Protein AF-0000000084715691 (afdb_homodimer)

Secondary structure (DSSP, 8-state):
---PPEEEEEEEHHHHHTTSS--GGG---HHHHHHHHTT-EEEEEEEEE-GGG-GGGHHHHHHTT-EEEE----STT-TTHHHHHHHHHHHHHHHH-TT--EEEEE---GGGHHHHHHHHHTT-EEEEEE-GGG--HHHHHHSSEEEEPPP-----TTSGGGTGGGGS------------------------------HHHHHHHHHHHHH-SS-B-HHHHHHHHHHH-TT--GGGGT-SSHHHHHHHHHHTTS-EEEEETTEEEEE-TT-------------------------------/---PPEEEEEEEHHHHHTTSS--GGG---HHHHHHHHTT-EEEEEEEEE-GGG-GGGHHHHHHTT-EEEE----STT-TTHHHHHHHHHHHHHHHH-TT--EEEEE---GGGHHHHHHHHHTT-EEEEEE-GGG--HHHHHHSSEEEEPPP-----TTSTHHHHGGGS------------------------------HHHHHHHHHHHHH-SS-B-HHHHHHHHHHH-TT--GGGGT-SSHHHHHHHHHHTTS-EEEEETTEEEEE-TT-------------------------------

InterPro domains:
  IPR021139 NYN domain [PF01936] (6-149)
  IPR025605 OST-HTH/LOTUS domain [PF12872] (204-264)
  IPR025605 OST-HTH/LOTUS domain [PS51644] (197-270)
  IPR041966 LOTUS-like domain [G3DSA:3.30.420.610] (203-267)

Structure (mmCIF, N/CA/C/O backbone):
data_AF-0000000084715691-model_v1
#
loop_
_entity.id
_entity.type
_entity.pdbx_description
1 polymer Maebl
#
loop_
_atom_site.group_PDB
_atom_site.id
_atom_site.type_symbol
_atom_site.label_atom_id
_atom_site.label_alt_id
_atom_site.label_comp_id
_atom_site.label_asym_id
_atom_site.label_entity_id
_atom_site.label_seq_id
_atom_site.pdbx_PDB_ins_code
_atom_site.Cartn_x
_atom_site.Cartn_y
_atom_site.Cartn_z
_atom_site.occupancy
_atom_site.B_iso_or_equiv
_atom_site.auth_seq_id
_atom_site.auth_comp_id
_atom_site.auth_asym_id
_atom_site.auth_atom_id
_atom_site.pdbx_PDB_model_num
ATOM 1 N N . MET A 1 1 ? 4.02 10.539 32.625 1 39.84 1 MET A N 1
ATOM 2 C CA . MET A 1 1 ? 5.246 10.625 31.828 1 39.84 1 MET A CA 1
ATOM 3 C C . MET A 1 1 ? 4.961 11.148 30.422 1 39.84 1 MET A C 1
ATOM 5 O O . MET A 1 1 ? 4.074 10.633 29.734 1 39.84 1 MET A O 1
ATOM 9 N N . ASP A 1 2 ? 4.902 12.43 30.156 1 50.44 2 ASP A N 1
ATOM 10 C CA . ASP A 1 2 ? 4.523 13.289 29.031 1 50.44 2 ASP A CA 1
ATOM 11 C C . ASP A 1 2 ? 5.086 12.758 27.719 1 50.44 2 ASP A C 1
ATOM 13 O O . ASP A 1 2 ? 6.277 12.914 27.438 1 50.44 2 ASP A O 1
ATOM 17 N N . ASN A 1 3 ? 4.711 11.547 27.234 1 65.5 3 ASN A N 1
ATOM 18 C CA . ASN A 1 3 ? 5.406 10.727 26.234 1 65.5 3 ASN A CA 1
ATOM 19 C C . ASN A 1 3 ? 5.516 11.445 24.891 1 65.5 3 ASN A C 1
ATOM 21 O O . ASN A 1 3 ? 4.504 11.844 24.312 1 65.5 3 ASN A O 1
ATOM 25 N N . GLU A 1 4 ? 6.723 11.977 24.641 1 87.75 4 GLU A N 1
ATOM 26 C CA . GLU A 1 4 ? 7.109 12.641 23.391 1 87.75 4 GLU A CA 1
ATOM 27 C C . GLU A 1 4 ? 6.73 11.797 22.172 1 87.75 4 GLU A C 1
ATOM 29 O O . GLU A 1 4 ? 7.047 10.602 22.125 1 87.75 4 GLU A O 1
ATOM 34 N N . HIS A 1 5 ? 5.883 12.438 21.328 1 94.56 5 HIS A N 1
ATOM 35 C CA . HIS A 1 5 ? 5.457 11.742 20.109 1 94.56 5 HIS A CA 1
ATOM 36 C C . HIS A 1 5 ? 6.648 11.43 19.219 1 94.56 5 HIS A C 1
ATOM 38 O O . HIS A 1 5 ? 7.609 12.195 19.156 1 94.56 5 HIS A O 1
ATOM 44 N N . ARG A 1 6 ? 6.645 10.289 18.688 1 97.75 6 ARG A N 1
ATOM 45 C CA . ARG A 1 6 ? 7.652 9.852 17.719 1 97.75 6 ARG A CA 1
ATOM 46 C C . ARG A 1 6 ? 7.098 9.875 16.297 1 97.75 6 ARG A C 1
ATOM 48 O O . ARG A 1 6 ? 6.09 9.227 16.016 1 97.75 6 ARG A O 1
ATOM 55 N N . ILE A 1 7 ? 7.832 10.625 15.43 1 98.31 7 ILE A N 1
ATOM 56 C CA . ILE A 1 7 ? 7.281 10.945 14.117 1 98.31 7 ILE A CA 1
ATOM 57 C C . ILE A 1 7 ? 8.102 10.25 13.031 1 98.31 7 ILE A C 1
ATOM 59 O O . ILE A 1 7 ? 9.336 10.273 13.062 1 98.31 7 ILE A O 1
ATOM 63 N N . ALA A 1 8 ? 7.43 9.555 12.102 1 98.81 8 ALA A N 1
ATOM 64 C CA . ALA A 1 8 ? 8.031 9.047 10.867 1 98.81 8 ALA A CA 1
ATOM 65 C C . ALA A 1 8 ? 7.656 9.922 9.672 1 98.81 8 ALA A C 1
ATOM 67 O O . ALA A 1 8 ? 6.473 10.125 9.391 1 98.81 8 ALA A O 1
ATOM 68 N N . LEU A 1 9 ? 8.68 10.43 8.984 1 98.75 9 LEU A N 1
ATOM 69 C CA . LEU A 1 9 ? 8.484 11.352 7.867 1 98.75 9 LEU A CA 1
ATOM 70 C C . LEU A 1 9 ? 8.734 10.648 6.535 1 98.75 9 LEU A C 1
ATOM 72 O O . LEU A 1 9 ? 9.805 10.078 6.32 1 98.75 9 LEU A O 1
ATOM 76 N N . PHE A 1 10 ? 7.734 10.656 5.664 1 98.75 10 PHE A N 1
ATOM 77 C CA . PHE A 1 10 ? 7.816 10.125 4.309 1 98.75 10 PHE A CA 1
ATOM 78 C C . PHE A 1 10 ? 7.656 11.234 3.279 1 98.75 10 PHE A C 1
ATOM 80 O O . PHE A 1 10 ? 6.66 11.961 3.293 1 98.75 10 PHE A O 1
ATOM 87 N N . LEU A 1 11 ? 8.633 11.344 2.355 1 98 11 LEU A N 1
ATOM 88 C CA . LEU A 1 11 ? 8.617 12.422 1.377 1 98 11 LEU A CA 1
ATOM 89 C C . LEU A 1 11 ? 8.32 11.891 -0.02 1 98 11 LEU A C 1
ATOM 91 O O . LEU A 1 11 ? 9.094 11.102 -0.564 1 98 11 LEU A O 1
ATOM 95 N N . ASP A 1 12 ? 7.211 12.266 -0.534 1 96.25 12 ASP A N 1
ATOM 96 C CA . ASP A 1 12 ? 6.938 12.141 -1.963 1 96.25 12 ASP A CA 1
ATOM 97 C C . ASP A 1 12 ? 7.637 13.242 -2.756 1 96.25 12 ASP A C 1
ATOM 99 O O . ASP A 1 12 ? 7.02 14.258 -3.09 1 96.25 12 ASP A O 1
ATOM 103 N N . PHE A 1 13 ? 8.867 13.031 -3.107 1 95.94 13 PHE A N 1
ATOM 104 C CA . PHE A 1 13 ? 9.719 14.133 -3.525 1 95.94 13 PHE A CA 1
ATOM 105 C C . PHE A 1 13 ? 9.258 14.703 -4.859 1 95.94 13 PHE A C 1
ATOM 107 O O . PHE A 1 13 ? 9.227 15.922 -5.039 1 95.94 13 PHE A O 1
ATOM 114 N N . GLU A 1 14 ? 8.914 13.836 -5.75 1 92.69 14 GLU A N 1
ATOM 115 C CA . GLU A 1 14 ? 8.477 14.305 -7.059 1 92.69 14 GLU A CA 1
ATOM 116 C C . GLU A 1 14 ? 7.281 15.242 -6.938 1 92.69 14 GLU A C 1
ATOM 118 O O . GLU A 1 14 ? 7.234 16.281 -7.586 1 92.69 14 GLU A O 1
ATOM 123 N N . ASN A 1 15 ? 6.336 14.852 -6.117 1 92.62 15 ASN A N 1
ATOM 124 C CA . ASN A 1 15 ? 5.137 15.664 -5.941 1 92.62 15 ASN A CA 1
ATOM 125 C C . ASN A 1 15 ? 5.461 17 -5.297 1 92.62 15 ASN A C 1
ATOM 127 O O . ASN A 1 15 ? 4.793 18 -5.562 1 92.62 15 ASN A O 1
ATOM 131 N N . LEU A 1 16 ? 6.473 17.094 -4.5 1 93.94 16 LEU A N 1
ATOM 132 C CA . LEU A 1 16 ? 6.812 18.297 -3.75 1 93.94 16 LEU A CA 1
ATOM 133 C C . LEU A 1 16 ? 7.527 19.312 -4.641 1 93.94 16 LEU A C 1
ATOM 135 O O . LEU A 1 16 ? 7.562 20.5 -4.328 1 93.94 16 LEU A O 1
ATOM 139 N N . VAL A 1 17 ? 8.055 18.844 -5.77 1 92.5 17 VAL A N 1
ATOM 140 C CA . VAL A 1 17 ? 8.914 19.75 -6.523 1 92.5 17 VAL A CA 1
ATOM 141 C C . VAL A 1 17 ? 8.375 19.906 -7.945 1 92.5 17 VAL A C 1
ATOM 143 O O . VAL A 1 17 ? 8.797 20.797 -8.68 1 92.5 17 VAL A O 1
ATOM 146 N N . THR A 1 18 ? 7.5 19 -8.297 1 87.94 18 THR A N 1
ATOM 147 C CA . THR A 1 18 ? 6.953 19.094 -9.648 1 87.94 18 THR A CA 1
ATOM 148 C C . THR A 1 18 ? 5.715 20 -9.672 1 87.94 18 THR A C 1
ATOM 150 O O . THR A 1 18 ? 4.758 19.75 -8.93 1 87.94 18 THR A O 1
ATOM 153 N N . ASN A 1 19 ? 5.703 21 -10.438 1 80.94 19 ASN A N 1
ATOM 154 C CA . ASN A 1 19 ? 4.602 21.938 -10.641 1 80.94 19 ASN A CA 1
ATOM 155 C C . ASN A 1 19 ? 4.281 22.703 -9.359 1 80.94 19 ASN A C 1
ATOM 157 O O . ASN A 1 19 ? 3.111 22.953 -9.055 1 80.94 19 ASN A O 1
ATOM 161 N N . THR A 1 20 ? 5.258 23 -8.484 1 84 20 THR A N 1
ATOM 162 C CA . THR A 1 20 ? 5.039 23.656 -7.199 1 84 20 THR A CA 1
ATOM 163 C C . THR A 1 20 ? 5.809 24.969 -7.121 1 84 20 THR A C 1
ATOM 165 O O . THR A 1 20 ? 5.625 25.75 -6.184 1 84 20 THR A O 1
ATOM 168 N N . GLY A 1 21 ? 6.664 25.25 -8.086 1 81.31 21 GLY A N 1
ATOM 169 C CA . GLY A 1 21 ? 7.523 26.422 -8.039 1 81.31 21 GLY A CA 1
ATOM 170 C C . GLY A 1 21 ? 8.766 26.203 -7.191 1 81.31 21 GLY A C 1
ATOM 171 O O . GLY A 1 21 ? 9.648 27.062 -7.152 1 81.31 21 GLY A O 1
ATOM 172 N N . ILE A 1 22 ? 8.797 25.141 -6.527 1 84.12 22 ILE A N 1
ATOM 173 C CA . ILE A 1 22 ? 9.984 24.797 -5.754 1 84.12 22 ILE A CA 1
ATOM 174 C C . ILE A 1 22 ? 10.969 24.031 -6.629 1 84.12 22 ILE A C 1
ATOM 176 O O . ILE A 1 22 ? 10.602 23.016 -7.246 1 84.12 22 ILE A O 1
ATOM 180 N N . SER A 1 23 ? 12.156 24.594 -6.672 1 86.19 23 SER A N 1
ATOM 181 C CA . SER A 1 23 ? 13.203 23.906 -7.414 1 86.19 23 SER A CA 1
ATOM 182 C C . SER A 1 23 ? 13.75 22.719 -6.625 1 86.19 23 SER A C 1
ATOM 184 O O . SER A 1 23 ? 14.016 22.828 -5.43 1 86.19 23 SER A O 1
ATOM 186 N N . PRO A 1 24 ? 13.945 21.641 -7.293 1 88.38 24 PRO A N 1
ATOM 187 C CA . PRO A 1 24 ? 14.523 20.469 -6.617 1 88.38 24 PRO A CA 1
ATOM 188 C C . PRO A 1 24 ? 15.891 20.781 -5.996 1 88.38 24 PRO A C 1
ATOM 190 O O . PRO A 1 24 ? 16.203 20.266 -4.922 1 88.38 24 PRO A O 1
ATOM 193 N N . ASN A 1 25 ? 16.609 21.609 -6.641 1 85.88 25 ASN A N 1
ATOM 194 C CA . ASN A 1 25 ? 17.953 21.938 -6.172 1 85.88 25 ASN A CA 1
ATOM 195 C C . ASN A 1 25 ? 17.922 22.797 -4.914 1 85.88 25 ASN A C 1
ATOM 197 O O . ASN A 1 25 ? 18.844 22.75 -4.094 1 85.88 25 ASN A O 1
ATOM 201 N N . SER A 1 26 ? 16.859 23.5 -4.742 1 84.88 26 SER A N 1
ATOM 202 C CA . SER A 1 26 ? 16.781 24.422 -3.621 1 84.88 26 SER A CA 1
ATOM 203 C C . SER A 1 26 ? 15.742 23.969 -2.598 1 84.88 26 SER A C 1
ATOM 205 O O . SER A 1 26 ? 15.336 24.734 -1.727 1 84.88 26 SER A O 1
ATOM 207 N N . PHE A 1 27 ? 15.359 22.75 -2.807 1 89.81 27 PHE A N 1
ATOM 208 C CA . PHE A 1 27 ? 14.383 22.234 -1.856 1 89.81 27 PHE A CA 1
ATOM 209 C C . PHE A 1 27 ? 14.945 22.234 -0.44 1 89.81 27 PHE A C 1
ATOM 211 O O . PHE A 1 27 ? 16 21.656 -0.183 1 89.81 27 PHE A O 1
ATOM 218 N N . ASP A 1 28 ? 14.273 22.953 0.422 1 89.69 28 ASP A N 1
ATOM 219 C CA . ASP A 1 28 ? 14.68 23.094 1.817 1 89.69 28 ASP A CA 1
ATOM 220 C C . ASP A 1 28 ? 13.688 22.391 2.748 1 89.69 28 ASP A C 1
ATOM 222 O O . ASP A 1 28 ? 12.531 22.797 2.84 1 89.69 28 ASP A O 1
ATOM 226 N N . LEU A 1 29 ? 14.18 21.391 3.449 1 93.25 29 LEU A N 1
ATOM 227 C CA . LEU A 1 29 ? 13.336 20.594 4.328 1 93.25 29 LEU A CA 1
ATOM 228 C C . LEU A 1 29 ? 13.258 21.219 5.719 1 93.25 29 LEU A C 1
ATOM 230 O O . LEU A 1 29 ? 12.414 20.828 6.531 1 93.25 29 LEU A O 1
ATOM 234 N N . GLN A 1 30 ? 14.039 22.234 5.988 1 93.38 30 GLN A N 1
ATOM 235 C CA . GLN A 1 30 ? 14.195 22.766 7.34 1 93.38 30 GLN A CA 1
ATOM 236 C C . GLN A 1 30 ? 12.875 23.312 7.879 1 93.38 30 GLN A C 1
ATOM 238 O O . GLN A 1 30 ? 12.5 23.016 9.016 1 93.38 30 GLN A O 1
ATOM 243 N N . PRO A 1 31 ? 12.188 24.094 7.023 1 91.19 31 PRO A N 1
ATOM 244 C CA . PRO A 1 31 ? 10.914 24.609 7.547 1 91.19 31 PRO A CA 1
ATOM 245 C C . PRO A 1 31 ? 9.969 23.484 7.977 1 91.19 31 PRO A C 1
ATOM 247 O O . PRO A 1 31 ? 9.297 23.609 9.008 1 91.19 31 PRO A O 1
ATOM 250 N N . ALA A 1 32 ? 9.867 22.453 7.25 1 92.75 32 ALA A N 1
ATOM 251 C CA . ALA A 1 32 ? 9.023 21.297 7.59 1 92.75 32 ALA A CA 1
ATOM 252 C C . ALA A 1 32 ? 9.508 20.625 8.867 1 92.75 32 ALA A C 1
ATOM 254 O O . ALA A 1 32 ? 8.711 20.297 9.742 1 92.75 32 ALA A O 1
ATOM 255 N N . MET A 1 33 ? 10.773 20.5 8.992 1 94.94 33 MET A N 1
ATOM 256 C CA . MET A 1 33 ? 11.367 19.859 10.156 1 94.94 33 MET A CA 1
ATOM 257 C C . MET A 1 33 ? 11.086 20.656 11.422 1 94.94 33 MET A C 1
ATOM 259 O O . MET A 1 33 ? 10.758 20.094 12.469 1 94.94 33 MET A O 1
ATOM 263 N N . ASP A 1 34 ? 11.195 21.938 11.266 1 93.56 34 ASP A N 1
ATOM 264 C CA . ASP A 1 34 ? 10.93 22.812 12.406 1 93.56 34 ASP A CA 1
ATOM 265 C C . ASP A 1 34 ? 9.492 22.656 12.898 1 93.56 34 ASP A C 1
ATOM 267 O O . ASP A 1 34 ? 9.25 22.578 14.102 1 93.56 34 ASP A O 1
ATOM 271 N N . ARG A 1 35 ? 8.617 22.609 11.961 1 93 35 ARG A N 1
ATOM 272 C CA . ARG A 1 35 ? 7.207 22.469 12.312 1 93 35 ARG A CA 1
ATOM 273 C C . ARG A 1 35 ? 6.934 21.109 12.953 1 93 35 ARG A C 1
ATOM 275 O O . ARG A 1 35 ? 6.164 21.016 13.914 1 93 35 ARG A O 1
ATOM 282 N N . LEU A 1 36 ? 7.535 20.047 12.484 1 95.88 36 LEU A N 1
ATOM 283 C CA . LEU A 1 36 ? 7.34 18.703 13.031 1 95.88 36 LEU A CA 1
ATOM 284 C C . LEU A 1 36 ? 7.938 18.578 14.43 1 95.88 36 LEU A C 1
ATOM 286 O O . LEU A 1 36 ? 7.391 17.891 15.289 1 95.88 36 LEU A O 1
ATOM 290 N N . LEU A 1 37 ? 9.016 19.312 14.641 1 93.06 37 LEU A N 1
ATOM 291 C CA . LEU A 1 37 ? 9.688 19.266 15.938 1 93.06 37 LEU A CA 1
ATOM 292 C C . LEU A 1 37 ? 8.781 19.812 17.031 1 93.06 37 LEU A C 1
ATOM 294 O O . LEU A 1 37 ? 8.906 19.406 18.203 1 93.06 37 LEU A O 1
ATOM 298 N N . GLU A 1 38 ? 7.914 20.672 16.609 1 91.31 38 GLU A N 1
ATOM 299 C CA . GLU A 1 38 ? 6.938 21.203 17.547 1 91.31 38 GLU A CA 1
ATOM 300 C C . GLU A 1 38 ? 5.957 20.125 18 1 91.31 38 GLU A C 1
ATOM 302 O O . GLU A 1 38 ? 5.309 20.25 19.031 1 91.31 38 GLU A O 1
ATOM 307 N N . ARG A 1 39 ? 5.816 19.078 17.219 1 92.56 39 ARG A N 1
ATOM 308 C CA . ARG A 1 39 ? 4.828 18.031 17.484 1 92.56 39 ARG A CA 1
ATOM 309 C C . ARG A 1 39 ? 5.477 16.812 18.141 1 92.56 39 ARG A C 1
ATOM 311 O O . ARG A 1 39 ? 4.816 16.078 18.875 1 92.56 39 ARG A O 1
ATOM 318 N N . GLY A 1 40 ? 6.703 16.625 17.812 1 95.31 40 GLY A N 1
ATOM 319 C CA . GLY A 1 40 ? 7.402 15.469 18.344 1 95.31 40 GLY A CA 1
ATOM 320 C C . GLY A 1 40 ? 8.789 15.281 17.75 1 95.31 40 GLY A C 1
ATOM 321 O O . GLY A 1 40 ? 9.289 16.156 17.047 1 95.31 40 GLY A O 1
ATOM 322 N N . LYS A 1 41 ? 9.352 14.172 18.125 1 96.56 41 LYS A N 1
ATOM 323 C CA . LYS A 1 41 ? 10.68 13.828 17.609 1 96.56 41 LYS A CA 1
ATOM 324 C C . LYS A 1 41 ? 10.586 13.023 16.312 1 96.56 41 LYS A C 1
ATOM 326 O O . LYS A 1 41 ? 9.906 12 16.266 1 96.56 41 LYS A O 1
ATOM 331 N N . VAL A 1 42 ? 11.273 13.555 15.367 1 97.31 42 VAL A N 1
ATOM 332 C CA . VAL A 1 42 ? 11.32 12.82 14.109 1 97.31 42 VAL A CA 1
ATOM 333 C C . VAL A 1 42 ? 12.391 11.727 14.195 1 97.31 42 VAL A C 1
ATOM 335 O O . VAL A 1 42 ? 13.578 12.023 14.281 1 97.31 42 VAL A O 1
ATOM 338 N N . VAL A 1 43 ? 11.945 10.492 14.109 1 97.5 43 VAL A N 1
ATOM 339 C CA . VAL A 1 43 ? 12.883 9.406 14.375 1 97.5 43 VAL A CA 1
ATOM 340 C C . VAL A 1 43 ? 13.109 8.594 13.102 1 97.5 43 VAL A C 1
ATOM 342 O O . VAL A 1 43 ? 13.945 7.688 13.07 1 97.5 43 VAL A O 1
ATOM 345 N N . PHE A 1 44 ? 12.367 8.812 12.078 1 98.06 44 PHE A N 1
ATOM 346 C CA . PHE A 1 44 ? 12.398 8.109 10.797 1 98.06 44 PHE A CA 1
ATOM 347 C C . PHE A 1 44 ? 12.18 9.078 9.641 1 98.06 44 PHE A C 1
ATOM 349 O O . PHE A 1 44 ? 11.273 9.922 9.695 1 98.06 44 PHE A O 1
ATOM 356 N N . ARG A 1 45 ? 13.055 9.109 8.57 1 98.31 45 ARG A N 1
ATOM 357 C CA . ARG A 1 45 ? 12.938 9.977 7.402 1 98.31 45 ARG A CA 1
ATOM 358 C C . ARG A 1 45 ? 13.289 9.227 6.125 1 98.31 45 ARG A C 1
ATOM 360 O O . ARG A 1 45 ? 14.398 8.695 6 1 98.31 45 ARG A O 1
ATOM 367 N N . ARG A 1 46 ? 12.344 9.219 5.148 1 98.56 46 ARG A N 1
ATOM 368 C CA . ARG A 1 46 ? 12.609 8.625 3.842 1 98.56 46 ARG A CA 1
ATOM 369 C C . ARG A 1 46 ? 12 9.469 2.725 1 98.56 46 ARG A C 1
ATOM 371 O O . ARG A 1 46 ? 10.93 10.047 2.891 1 98.56 46 ARG A O 1
ATOM 378 N N . ALA A 1 47 ? 12.719 9.555 1.64 1 98.25 47 ALA A N 1
ATOM 379 C CA . ALA A 1 47 ? 12.227 10.203 0.43 1 98.25 47 ALA A CA 1
ATOM 380 C C . ALA A 1 47 ? 12.164 9.219 -0.736 1 98.25 47 ALA A C 1
ATOM 382 O O . ALA A 1 47 ? 13.055 8.383 -0.896 1 98.25 47 ALA A O 1
ATOM 383 N N . TYR A 1 48 ? 11.102 9.391 -1.507 1 96.69 48 TYR A N 1
ATOM 384 C CA . TYR A 1 48 ? 10.844 8.438 -2.58 1 96.69 48 TYR A CA 1
ATOM 385 C C . TYR A 1 48 ? 10.734 9.141 -3.926 1 96.69 48 TYR A C 1
ATOM 387 O O . TYR A 1 48 ? 10.008 10.125 -4.062 1 96.69 48 TYR A O 1
ATOM 395 N N . CYS A 1 49 ? 11.445 8.734 -4.941 1 94.5 49 CYS A N 1
ATOM 396 C CA . CYS A 1 49 ? 11.312 9.141 -6.336 1 94.5 49 CYS A CA 1
ATOM 397 C C . CYS A 1 49 ? 12.32 8.414 -7.215 1 94.5 49 CYS A C 1
ATOM 399 O O . CYS A 1 49 ? 13.039 7.535 -6.742 1 94.5 49 CYS A O 1
ATOM 401 N N . ASP A 1 50 ? 12.148 8.633 -8.539 1 92.62 50 ASP A N 1
ATOM 402 C CA . ASP A 1 50 ? 13.242 8.289 -9.438 1 92.62 50 ASP A CA 1
ATOM 403 C C . ASP A 1 50 ? 14.391 9.289 -9.312 1 92.62 50 ASP A C 1
ATOM 405 O O . ASP A 1 50 ? 14.375 10.352 -9.93 1 92.62 50 ASP A O 1
ATOM 409 N N . TRP A 1 51 ? 15.391 8.859 -8.578 1 94.44 51 TRP A N 1
ATOM 410 C CA . TRP A 1 51 ? 16.422 9.82 -8.203 1 94.44 51 TRP A CA 1
ATOM 411 C C . TRP A 1 51 ? 17.312 10.148 -9.398 1 94.44 51 TRP A C 1
ATOM 413 O O . TRP A 1 51 ? 18.109 11.086 -9.344 1 94.44 51 TRP A O 1
ATOM 423 N N . SER A 1 52 ? 17.172 9.352 -10.484 1 92.69 52 SER A N 1
ATOM 424 C CA . SER A 1 52 ? 17.891 9.734 -11.703 1 92.69 52 SER A CA 1
ATOM 425 C C . SER A 1 52 ? 17.375 11.07 -12.234 1 92.69 52 SER A C 1
ATOM 427 O O . SER A 1 52 ? 18.109 11.773 -12.945 1 92.69 52 SER A O 1
ATOM 429 N N . ARG A 1 53 ? 16.219 11.469 -11.836 1 91.62 53 ARG A N 1
ATOM 430 C CA . ARG A 1 53 ? 15.586 12.695 -12.312 1 91.62 53 ARG A CA 1
ATOM 431 C C . ARG A 1 53 ? 15.891 13.859 -11.367 1 91.62 53 ARG A C 1
ATOM 433 O O . ARG A 1 53 ? 15.688 15.023 -11.719 1 91.62 53 ARG A O 1
ATOM 440 N N . PHE A 1 54 ? 16.359 13.539 -10.188 1 93.69 54 PHE A N 1
ATOM 441 C CA . PHE A 1 54 ? 16.531 14.578 -9.172 1 93.69 54 PHE A CA 1
ATOM 442 C C . PHE A 1 54 ? 17.875 14.43 -8.469 1 93.69 54 PHE A C 1
ATOM 444 O O . PHE A 1 54 ? 17.938 14.477 -7.242 1 93.69 54 PHE A O 1
ATOM 451 N N . LYS A 1 55 ? 18.859 14.281 -9.234 1 92.5 55 LYS A N 1
ATOM 452 C CA . LYS A 1 55 ? 20.203 14.031 -8.703 1 92.5 55 LYS A CA 1
ATOM 453 C C . LYS A 1 55 ? 20.672 15.195 -7.84 1 92.5 55 LYS A C 1
ATOM 455 O O . LYS A 1 55 ? 21.344 14.984 -6.824 1 92.5 55 LYS A O 1
ATOM 460 N N . GLU A 1 56 ? 20.312 16.328 -8.172 1 91.81 56 GLU A N 1
ATOM 461 C CA . GLU A 1 56 ? 20.812 17.531 -7.516 1 91.81 56 GLU A CA 1
ATOM 462 C C . GLU A 1 56 ? 20.219 17.688 -6.109 1 91.81 56 GLU A C 1
ATOM 464 O O . GLU A 1 56 ? 20.797 18.375 -5.266 1 91.81 56 GLU A O 1
ATOM 469 N N . ALA A 1 57 ? 19.141 17.047 -5.844 1 94.31 57 ALA A N 1
ATOM 470 C CA . ALA A 1 57 ? 18.469 17.172 -4.555 1 94.31 57 ALA A CA 1
ATOM 471 C C . ALA A 1 57 ? 19.062 16.219 -3.525 1 94.31 57 ALA A C 1
ATOM 473 O O . ALA A 1 57 ? 18.828 16.359 -2.324 1 94.31 57 ALA A O 1
ATOM 474 N N . LYS A 1 58 ? 19.844 15.258 -3.943 1 94.81 58 LYS A N 1
ATOM 475 C CA . LYS A 1 58 ? 20.281 14.156 -3.094 1 94.81 58 LYS A CA 1
ATOM 476 C C . LYS A 1 58 ? 21.141 14.664 -1.938 1 94.81 58 LYS A C 1
ATOM 478 O O . LYS A 1 58 ? 20.938 14.266 -0.788 1 94.81 58 LYS A O 1
ATOM 483 N N . GLY A 1 59 ? 22.094 15.516 -2.234 1 92.94 59 GLY A N 1
ATOM 484 C CA . GLY A 1 59 ? 22.984 16.031 -1.213 1 92.94 59 GLY A CA 1
ATOM 485 C C . GLY A 1 59 ? 22.25 16.766 -0.093 1 92.94 59 GLY A C 1
ATOM 486 O O . GLY A 1 59 ? 22.5 16.484 1.085 1 92.94 59 GLY A O 1
ATOM 487 N N . ASN A 1 60 ? 21.391 17.609 -0.423 1 92.19 60 ASN A N 1
ATOM 488 C CA . ASN A 1 60 ? 20.625 18.391 0.553 1 92.19 60 ASN A CA 1
ATOM 489 C C . ASN A 1 60 ? 19.781 17.484 1.445 1 92.19 60 ASN A C 1
ATOM 491 O O . ASN A 1 60 ? 19.766 17.656 2.666 1 92.19 60 ASN A O 1
ATOM 495 N N . LEU A 1 61 ? 19.141 16.531 0.875 1 95.44 61 LEU A N 1
ATOM 496 C CA . LEU A 1 61 ? 18.297 15.625 1.636 1 95.44 61 LEU A CA 1
ATOM 497 C C . LEU A 1 61 ? 19.125 14.742 2.559 1 95.44 61 LEU A C 1
ATOM 499 O O . LEU A 1 61 ? 18.719 14.469 3.689 1 95.44 61 LEU A O 1
ATOM 503 N N . HIS A 1 62 ? 20.234 14.367 2.059 1 93.56 62 HIS A N 1
ATOM 504 C CA . HIS A 1 62 ? 21.141 13.594 2.893 1 93.56 62 HIS A CA 1
ATOM 505 C C . HIS A 1 62 ? 21.578 14.398 4.113 1 93.56 62 HIS A C 1
ATOM 507 O O . HIS A 1 62 ? 21.75 13.836 5.199 1 93.56 62 HIS A O 1
ATOM 513 N N . GLY A 1 63 ? 21.781 15.625 3.93 1 93.88 63 GLY A N 1
ATOM 514 C CA . GLY A 1 63 ? 22.156 16.5 5.023 1 93.88 63 GLY A CA 1
ATOM 515 C C . GLY A 1 63 ? 21.125 16.547 6.141 1 93.88 63 GLY A C 1
ATOM 516 O O . GLY A 1 63 ? 21.469 16.766 7.301 1 93.88 63 GLY A O 1
ATOM 517 N N . PHE A 1 64 ? 19.906 16.219 5.805 1 94.88 64 PHE A N 1
ATOM 518 C CA . PHE A 1 64 ? 18.828 16.172 6.785 1 94.88 64 PHE A CA 1
ATOM 519 C C . PHE A 1 64 ? 18.656 14.773 7.352 1 94.88 64 PHE A C 1
ATOM 521 O O . PHE A 1 64 ? 17.719 14.516 8.109 1 94.88 64 PHE A O 1
ATOM 528 N N . GLY A 1 65 ? 19.531 13.875 6.945 1 96.06 65 GLY A N 1
ATOM 529 C CA . GLY A 1 65 ? 19.406 12.5 7.414 1 96.06 65 GLY A CA 1
ATOM 530 C C . GLY A 1 65 ? 18.281 11.734 6.746 1 96.06 65 GLY A C 1
ATOM 531 O O . GLY A 1 65 ? 17.766 10.766 7.309 1 96.06 65 GLY A O 1
ATOM 532 N N . VAL A 1 66 ? 17.922 12.148 5.543 1 98.06 66 VAL A N 1
ATOM 533 C CA . VAL A 1 66 ? 16.844 11.484 4.82 1 98.06 66 VAL A CA 1
ATOM 534 C C . VAL A 1 66 ? 17.391 10.305 4.027 1 98.06 66 VAL A C 1
ATOM 536 O O . VAL A 1 66 ? 18.359 10.461 3.277 1 98.06 66 VAL A O 1
ATOM 539 N N . GLU A 1 67 ? 16.828 9.086 4.305 1 98.12 67 GLU A N 1
ATOM 540 C CA . GLU A 1 67 ? 17.172 7.938 3.461 1 98.12 67 GLU A CA 1
ATOM 541 C C . GLU A 1 67 ? 16.5 8.055 2.094 1 98.12 67 GLU A C 1
ATOM 543 O O . GLU A 1 67 ? 15.289 8.281 2.002 1 98.12 67 GLU A O 1
ATOM 548 N N . LEU A 1 68 ? 17.281 7.918 1.057 1 97.69 68 LEU A N 1
ATOM 549 C CA . LEU A 1 68 ? 16.781 8.062 -0.305 1 97.69 68 LEU A CA 1
ATOM 550 C C . LEU A 1 68 ? 16.391 6.699 -0.883 1 97.69 68 LEU A C 1
ATOM 552 O O . LEU A 1 68 ? 17.25 5.828 -1.05 1 97.69 68 LEU A O 1
ATOM 556 N N . ILE A 1 69 ? 15.117 6.543 -1.146 1 97.12 69 ILE A N 1
ATOM 557 C CA . ILE A 1 69 ? 14.617 5.312 -1.749 1 97.12 69 ILE A CA 1
ATOM 558 C C . ILE A 1 69 ? 14.43 5.512 -3.252 1 97.12 69 ILE A C 1
ATOM 560 O O . ILE A 1 69 ? 13.539 6.242 -3.682 1 97.12 69 ILE A O 1
ATOM 564 N N . ASP A 1 70 ? 15.273 4.852 -3.986 1 94.75 70 ASP A N 1
ATOM 565 C CA . ASP A 1 70 ? 15.234 4.969 -5.441 1 94.75 70 ASP A CA 1
ATOM 566 C C . ASP A 1 70 ? 14.219 4 -6.047 1 94.75 70 ASP A C 1
ATOM 568 O O . ASP A 1 70 ? 14.289 2.793 -5.809 1 94.75 70 ASP A O 1
ATOM 572 N N . VAL A 1 71 ? 13.273 4.559 -6.762 1 91.69 71 VAL A N 1
ATOM 573 C CA . VAL A 1 71 ? 12.25 3.748 -7.418 1 91.69 71 VAL A CA 1
ATOM 574 C C . VAL A 1 71 ? 12.258 4.031 -8.922 1 91.69 71 VAL A C 1
ATOM 576 O O . VAL A 1 71 ? 11.539 4.918 -9.391 1 91.69 71 VAL A O 1
ATOM 579 N N . PRO A 1 72 ? 12.961 3.197 -9.609 1 85.88 72 PRO A N 1
ATOM 580 C CA . PRO A 1 72 ? 12.992 3.395 -11.062 1 85.88 72 PRO A CA 1
ATOM 581 C C . PRO A 1 72 ? 11.648 3.094 -11.727 1 85.88 72 PRO A C 1
ATOM 583 O O . PRO A 1 72 ? 10.859 2.307 -11.203 1 85.88 72 PRO A O 1
ATOM 586 N N . PRO A 1 73 ? 11.406 3.766 -12.781 1 76 73 PRO A N 1
ATOM 587 C CA . PRO A 1 73 ? 10.133 3.502 -13.469 1 76 73 PRO A CA 1
ATOM 588 C C . PRO A 1 73 ? 10.055 2.086 -14.039 1 76 73 PRO A C 1
ATOM 590 O O . PRO A 1 73 ? 11.062 1.546 -14.5 1 76 73 PRO A O 1
ATOM 593 N N . SER A 1 74 ? 9.195 1.135 -13.555 1 62.81 74 SER A N 1
ATOM 594 C CA . SER A 1 74 ? 9.062 -0.201 -14.125 1 62.81 74 SER A CA 1
ATOM 595 C C . SER A 1 74 ? 8.664 -0.136 -15.594 1 62.81 74 SER A C 1
ATOM 597 O O . SER A 1 74 ? 9.188 -0.893 -16.422 1 62.81 74 SER A O 1
ATOM 599 N N . THR A 1 75 ? 7.355 0.216 -15.922 1 58.56 75 THR A N 1
ATOM 600 C CA . THR A 1 75 ? 6.832 0.309 -17.281 1 58.56 75 THR A CA 1
ATOM 601 C C . THR A 1 75 ? 6.57 1.764 -17.656 1 58.56 75 THR A C 1
ATOM 603 O O . THR A 1 75 ? 6.688 2.66 -16.828 1 58.56 75 THR A O 1
ATOM 606 N N . ARG A 1 76 ? 6.238 1.881 -18.938 1 48.47 76 ARG A N 1
ATOM 607 C CA . ARG A 1 76 ? 5.918 3.137 -19.609 1 48.47 76 ARG A CA 1
ATOM 608 C C . ARG A 1 76 ? 5.055 4.027 -18.719 1 48.47 76 ARG A C 1
ATOM 610 O O . ARG A 1 76 ? 5.133 5.254 -18.797 1 48.47 76 ARG A O 1
ATOM 617 N N . SER A 1 77 ? 4.117 3.443 -18.016 1 48.88 77 SER A N 1
ATOM 618 C CA . SER A 1 77 ? 3.205 4.328 -17.297 1 48.88 77 SER A CA 1
ATOM 619 C C . SER A 1 77 ? 3.682 4.574 -15.875 1 48.88 77 SER A C 1
ATOM 621 O O . SER A 1 77 ? 2.951 5.145 -15.062 1 48.88 77 SER A O 1
ATOM 623 N N . GLY A 1 78 ? 4.906 4.52 -15.492 1 51.31 78 GLY A N 1
ATOM 624 C CA . GLY A 1 78 ? 5.82 4.461 -14.367 1 51.31 78 GLY A CA 1
ATOM 625 C C . GLY A 1 78 ? 5.414 5.367 -13.219 1 51.31 78 GLY A C 1
ATOM 626 O O . GLY A 1 78 ? 6.18 5.559 -12.273 1 51.31 78 GLY A O 1
ATOM 627 N N . LYS A 1 79 ? 4.387 6.047 -13.281 1 57.66 79 LYS A N 1
ATOM 628 C CA . LYS A 1 79 ? 4.23 7.156 -12.344 1 57.66 79 LYS A CA 1
ATOM 629 C C . LYS A 1 79 ? 3.822 6.656 -10.961 1 57.66 79 LYS A C 1
ATOM 631 O O . LYS A 1 79 ? 4.109 7.305 -9.953 1 57.66 79 LYS A O 1
ATOM 636 N N . ASN A 1 80 ? 3.609 5.293 -10.781 1 73.81 80 ASN A N 1
ATOM 637 C CA . ASN A 1 80 ? 2.941 4.914 -9.539 1 73.81 80 ASN A CA 1
ATOM 638 C C . ASN A 1 80 ? 3.846 4.059 -8.656 1 73.81 80 ASN A C 1
ATOM 640 O O . ASN A 1 80 ? 3.506 3.773 -7.504 1 73.81 80 ASN A O 1
ATOM 644 N N . GLY A 1 81 ? 5.09 3.844 -9.078 1 85.38 81 GLY A N 1
ATOM 645 C CA . GLY A 1 81 ? 5.934 2.938 -8.312 1 85.38 81 GLY A CA 1
ATOM 646 C C . GLY A 1 81 ? 6.352 3.502 -6.969 1 85.38 81 GLY A C 1
ATOM 647 O O . GLY A 1 81 ? 6.297 2.807 -5.953 1 85.38 81 GLY A O 1
ATOM 648 N N . ALA A 1 82 ? 6.68 4.746 -7.008 1 91.19 82 ALA A N 1
ATOM 649 C CA . ALA A 1 82 ? 7.133 5.398 -5.781 1 91.19 82 ALA A CA 1
ATOM 650 C C . ALA A 1 82 ? 6.008 5.48 -4.754 1 91.19 82 ALA A C 1
ATOM 652 O O . ALA A 1 82 ? 6.23 5.273 -3.561 1 91.19 82 ALA A O 1
ATOM 653 N N . ASP A 1 83 ? 4.801 5.762 -5.223 1 92.81 83 ASP A N 1
ATOM 654 C CA . ASP A 1 83 ? 3.645 5.824 -4.332 1 92.81 83 ASP A CA 1
ATOM 655 C C . ASP A 1 83 ? 3.412 4.484 -3.637 1 92.81 83 ASP A C 1
ATOM 657 O O . ASP A 1 83 ? 3.23 4.434 -2.42 1 92.81 83 ASP A O 1
ATOM 661 N N . MET A 1 84 ? 3.482 3.486 -4.41 1 92.69 84 MET A N 1
ATOM 662 C CA . MET A 1 84 ? 3.254 2.143 -3.885 1 92.69 84 MET A CA 1
ATOM 663 C C . MET A 1 84 ? 4.297 1.784 -2.834 1 92.69 84 MET A C 1
ATOM 665 O O . MET A 1 84 ? 3.959 1.272 -1.765 1 92.69 84 MET A O 1
ATOM 669 N N . ARG A 1 85 ? 5.52 2.072 -3.197 1 94.5 85 ARG A N 1
ATOM 670 C CA . ARG A 1 85 ? 6.605 1.771 -2.271 1 94.5 85 ARG A CA 1
ATOM 671 C C . ARG A 1 85 ? 6.445 2.543 -0.967 1 94.5 85 ARG A C 1
ATOM 673 O O . ARG A 1 85 ? 6.645 1.99 0.116 1 94.5 85 ARG A O 1
ATOM 680 N N . MET A 1 86 ? 6.059 3.74 -1.068 1 9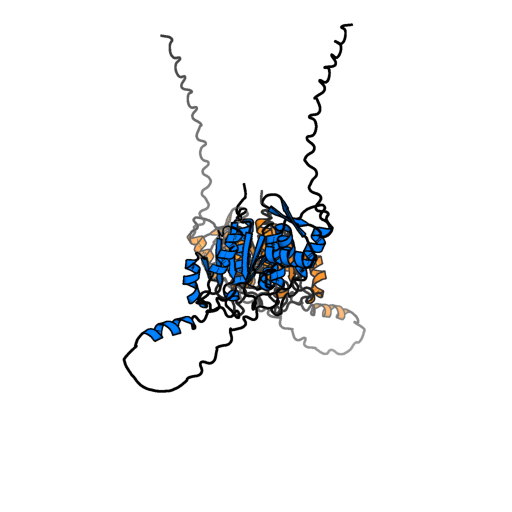6.56 86 MET A N 1
ATOM 681 C CA . MET A 1 86 ? 5.875 4.582 0.11 1 96.56 86 MET A CA 1
ATOM 682 C C . MET A 1 86 ? 4.746 4.051 0.989 1 96.56 86 MET A C 1
ATOM 684 O O . MET A 1 86 ? 4.895 3.963 2.209 1 96.56 86 MET A O 1
ATOM 688 N N . VAL A 1 87 ? 3.645 3.695 0.408 1 97 87 VAL A N 1
ATOM 689 C CA . VAL A 1 87 ? 2.494 3.166 1.132 1 97 87 VAL A CA 1
ATOM 690 C C . VAL A 1 87 ? 2.887 1.881 1.858 1 97 87 VAL A C 1
ATOM 692 O O . VAL A 1 87 ? 2.568 1.705 3.037 1 97 87 VAL A O 1
ATOM 695 N N . ILE A 1 88 ? 3.602 1.064 1.223 1 97.25 88 ILE A N 1
ATOM 696 C CA . ILE A 1 88 ? 4.027 -0.213 1.784 1 97.25 88 ILE A CA 1
ATOM 697 C C . ILE A 1 88 ? 4.953 0.029 2.975 1 97.25 88 ILE A C 1
ATOM 699 O O . ILE A 1 88 ? 4.758 -0.544 4.047 1 97.25 88 ILE A O 1
ATOM 703 N N . ASP A 1 89 ? 5.906 0.885 2.793 1 97.31 89 ASP A N 1
ATOM 704 C CA . ASP A 1 89 ? 6.855 1.177 3.863 1 97.31 89 ASP A CA 1
ATOM 705 C C . ASP A 1 89 ? 6.152 1.803 5.066 1 97.31 89 ASP A C 1
ATOM 707 O O . ASP A 1 89 ? 6.469 1.479 6.211 1 97.31 89 ASP A O 1
ATOM 711 N N . ALA A 1 90 ? 5.246 2.684 4.762 1 98.25 90 ALA A N 1
ATOM 712 C CA . ALA A 1 90 ? 4.523 3.346 5.844 1 98.25 90 ALA A CA 1
ATOM 713 C C . ALA A 1 90 ? 3.703 2.342 6.648 1 98.25 90 ALA A C 1
ATOM 715 O O . ALA A 1 90 ? 3.729 2.359 7.883 1 98.25 90 ALA A O 1
ATOM 716 N N . LEU A 1 91 ? 3.02 1.477 6 1 97.12 91 LEU A N 1
ATOM 717 C CA . LEU A 1 91 ? 2.188 0.491 6.684 1 97.12 91 LEU A CA 1
ATOM 718 C C . LEU A 1 91 ? 3.047 -0.514 7.441 1 97.12 91 LEU A C 1
ATOM 720 O O . LEU A 1 91 ? 2.703 -0.914 8.555 1 97.12 91 LEU A O 1
ATOM 724 N N . GLU A 1 92 ? 4.133 -0.92 6.812 1 95.88 92 GLU A N 1
ATOM 725 C CA . GLU A 1 92 ? 5.051 -1.803 7.523 1 95.88 92 GLU A CA 1
ATOM 726 C C . GLU A 1 92 ? 5.52 -1.174 8.836 1 95.88 92 GLU A C 1
ATOM 728 O O . GLU A 1 92 ? 5.52 -1.829 9.875 1 95.88 92 GLU A O 1
ATOM 733 N N . LEU A 1 93 ? 5.891 0.055 8.695 1 97 93 LEU A N 1
ATOM 734 C CA . LEU A 1 93 ? 6.363 0.757 9.883 1 97 93 LEU A CA 1
ATOM 735 C C . LEU A 1 93 ? 5.262 0.841 10.938 1 97 93 LEU A C 1
ATOM 737 O O . LEU A 1 93 ? 5.52 0.66 12.125 1 97 93 LEU A O 1
ATOM 741 N N . CYS A 1 94 ? 4.074 1.092 10.523 1 97 94 CYS A N 1
ATOM 742 C CA . CYS A 1 94 ? 2.916 1.199 11.398 1 97 94 CYS A CA 1
ATOM 743 C C . CYS A 1 94 ? 2.711 -0.086 12.195 1 97 94 CYS A C 1
ATOM 745 O O . CYS A 1 94 ? 2.494 -0.043 13.406 1 97 94 CYS A O 1
ATOM 747 N N . TYR A 1 95 ? 2.879 -1.199 11.586 1 94.25 95 TYR A N 1
ATOM 748 C CA . TYR A 1 95 ? 2.582 -2.479 12.227 1 94.25 95 TYR A CA 1
ATOM 749 C C . TYR A 1 95 ? 3.805 -3.021 12.953 1 94.25 95 TYR A C 1
ATOM 751 O O . TYR A 1 95 ? 3.676 -3.699 13.977 1 94.25 95 TYR A O 1
ATOM 759 N N . ALA A 1 96 ? 4.965 -2.676 12.469 1 91.5 96 ALA A N 1
ATOM 760 C CA . ALA A 1 96 ? 6.191 -3.258 13.016 1 91.5 96 ALA A CA 1
ATOM 761 C C . ALA A 1 96 ? 6.699 -2.447 14.203 1 91.5 96 ALA A C 1
ATOM 763 O O . ALA A 1 96 ? 7.418 -2.971 15.055 1 91.5 96 ALA A O 1
ATOM 764 N N . ARG A 1 97 ? 6.391 -1.174 14.188 1 93.75 97 ARG A N 1
ATOM 765 C CA . ARG A 1 97 ? 6.934 -0.289 15.211 1 93.75 97 ARG A CA 1
ATOM 766 C C . ARG A 1 97 ? 5.816 0.433 15.961 1 93.75 97 ARG A C 1
ATOM 768 O O . ARG A 1 97 ? 5.488 1.577 15.641 1 93.75 97 ARG A O 1
ATOM 775 N N . GLU A 1 98 ? 5.465 -0.098 17.094 1 91.62 98 GLU A N 1
ATOM 776 C CA . GLU A 1 98 ? 4.316 0.402 17.844 1 91.62 98 GLU A CA 1
ATOM 777 C C . GLU A 1 98 ? 4.621 1.75 18.484 1 91.62 98 GLU A C 1
ATOM 779 O O . GLU A 1 98 ? 3.711 2.533 18.766 1 91.62 98 GLU A O 1
ATOM 784 N N . HIS A 1 99 ? 5.863 1.99 18.672 1 94.5 99 HIS A N 1
ATOM 785 C CA . HIS A 1 99 ? 6.227 3.205 19.406 1 94.5 99 HIS A CA 1
ATOM 786 C C . HIS A 1 99 ? 6.148 4.43 18.484 1 94.5 99 HIS A C 1
ATOM 788 O O . HIS A 1 99 ? 6.18 5.562 18.969 1 94.5 99 HIS A O 1
ATOM 794 N N . ILE A 1 100 ? 6.105 4.23 17.188 1 97.12 100 ILE A N 1
ATOM 795 C CA . ILE A 1 100 ? 5.863 5.34 16.266 1 97.12 100 ILE A CA 1
ATOM 796 C C . ILE A 1 100 ? 4.367 5.656 16.234 1 97.12 100 ILE A C 1
ATOM 798 O O . ILE A 1 100 ? 3.58 4.895 15.664 1 97.12 100 ILE A O 1
ATOM 802 N N . ASP A 1 101 ? 4.027 6.797 16.75 1 97.81 101 ASP A N 1
ATOM 803 C CA . ASP A 1 101 ? 2.604 7.062 16.922 1 97.81 101 ASP A CA 1
ATOM 804 C C . ASP A 1 101 ? 2.131 8.18 16 1 97.81 101 ASP A C 1
ATOM 806 O O . ASP A 1 101 ? 0.935 8.469 15.93 1 97.81 101 ASP A O 1
ATOM 810 N N . THR A 1 102 ? 3.051 8.797 15.242 1 98.5 102 THR A N 1
ATOM 811 C CA . THR A 1 102 ? 2.725 9.883 14.32 1 98.5 102 THR A CA 1
ATOM 812 C C . THR A 1 102 ? 3.418 9.68 12.977 1 98.5 102 THR A C 1
ATOM 814 O O . THR A 1 102 ? 4.602 9.336 12.93 1 98.5 102 THR A O 1
ATOM 817 N N . PHE A 1 103 ? 2.648 9.82 11.953 1 98.81 103 PHE A N 1
ATOM 818 C CA . PHE A 1 103 ? 3.168 9.727 10.594 1 98.81 103 PHE A CA 1
ATOM 819 C C . PHE A 1 103 ? 3.002 11.047 9.859 1 98.81 103 PHE A C 1
ATOM 821 O O . PHE A 1 103 ? 1.919 11.641 9.867 1 98.81 103 PHE A O 1
ATOM 828 N N . ALA A 1 104 ? 4.102 11.57 9.297 1 98.81 104 ALA A N 1
ATOM 829 C CA . ALA A 1 104 ? 4.094 12.75 8.43 1 98.81 104 ALA A CA 1
ATOM 830 C C . ALA A 1 104 ? 4.285 12.359 6.969 1 98.81 104 ALA A C 1
ATOM 832 O O . ALA A 1 104 ? 5.316 11.789 6.602 1 98.81 104 ALA A O 1
ATOM 833 N N . ILE A 1 105 ? 3.293 12.586 6.191 1 98.62 105 ILE A N 1
ATOM 834 C CA . ILE A 1 105 ? 3.348 12.297 4.762 1 98.62 105 ILE A CA 1
ATOM 835 C C . ILE A 1 105 ? 3.445 13.609 3.979 1 98.62 105 ILE A C 1
ATOM 837 O O . ILE A 1 105 ? 2.502 14.406 3.967 1 98.62 105 ILE A O 1
ATOM 841 N N . ALA A 1 106 ? 4.582 13.812 3.34 1 97.88 106 ALA A N 1
ATOM 842 C CA . ALA A 1 106 ? 4.793 15.016 2.543 1 97.88 106 ALA A CA 1
ATOM 843 C C . ALA A 1 106 ? 4.426 14.781 1.081 1 97.88 106 ALA A C 1
ATOM 845 O O . ALA A 1 106 ? 5.25 14.312 0.295 1 97.88 106 ALA A O 1
ATOM 846 N N . SER A 1 107 ? 3.242 15.039 0.778 1 96.38 107 SER A N 1
ATOM 847 C CA . SER A 1 107 ? 2.65 14.938 -0.552 1 96.38 107 SER A CA 1
ATOM 848 C C . SER A 1 107 ? 1.35 15.727 -0.641 1 96.38 107 SER A C 1
ATOM 850 O O . SER A 1 107 ? 0.746 16.047 0.383 1 96.38 107 SER A O 1
ATOM 852 N N . GLY A 1 108 ? 0.976 16.094 -1.8 1 94.62 108 GLY A N 1
ATOM 853 C CA . GLY A 1 108 ? -0.341 16.656 -2.037 1 94.62 108 GLY A CA 1
ATOM 854 C C . GLY A 1 108 ? -1.264 15.734 -2.805 1 94.62 108 GLY A C 1
ATOM 855 O O . GLY A 1 108 ? -2.391 16.109 -3.137 1 94.62 108 GLY A O 1
ATOM 856 N N . ASP A 1 109 ? -0.847 14.602 -3.047 1 92.19 109 ASP A N 1
ATOM 857 C CA . ASP A 1 109 ? -1.548 13.672 -3.928 1 92.19 109 ASP A CA 1
ATOM 858 C C . ASP A 1 109 ? -2.682 12.961 -3.189 1 92.1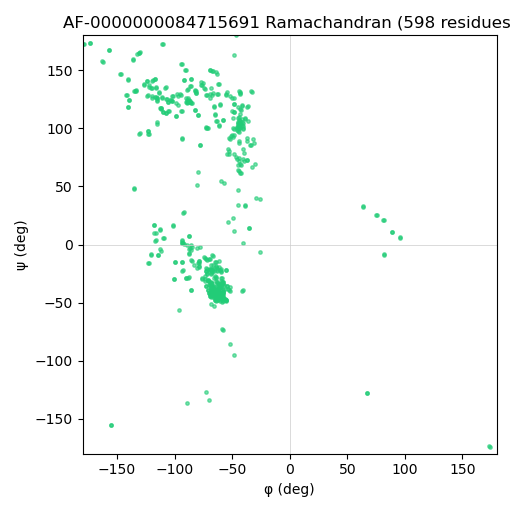9 109 ASP A C 1
ATOM 860 O O . ASP A 1 109 ? -2.465 12.367 -2.131 1 92.19 109 ASP A O 1
ATOM 864 N N . SER A 1 110 ? -3.82 12.953 -3.756 1 93.06 110 SER A N 1
ATOM 865 C CA . SER A 1 110 ? -5 12.336 -3.152 1 93.06 110 SER A CA 1
ATOM 866 C C . SER A 1 110 ? -4.902 10.812 -3.174 1 93.06 110 SER A C 1
ATOM 868 O O . SER A 1 110 ? -5.664 10.133 -2.488 1 93.06 110 SER A O 1
ATOM 870 N N . ASP A 1 111 ? -3.996 10.273 -3.904 1 89.5 111 ASP A N 1
ATOM 871 C CA . ASP A 1 111 ? -3.814 8.828 -3.963 1 89.5 111 ASP A CA 1
ATOM 872 C C . ASP A 1 111 ? -3.389 8.273 -2.605 1 89.5 111 ASP A C 1
ATOM 874 O O . ASP A 1 111 ? -3.498 7.066 -2.359 1 89.5 111 ASP A O 1
ATOM 878 N N . PHE A 1 112 ? -2.955 9.141 -1.7 1 94.12 112 PHE A N 1
ATOM 879 C CA . PHE A 1 112 ? -2.492 8.688 -0.394 1 94.12 112 PHE A CA 1
ATOM 880 C C . PHE A 1 112 ? -3.631 8.695 0.619 1 94.12 112 PHE A C 1
ATOM 882 O O . PHE A 1 112 ? -3.451 8.289 1.767 1 94.12 112 PHE A O 1
ATOM 889 N N . CYS A 1 113 ? -4.848 9.078 0.195 1 94.94 113 CYS A N 1
ATOM 890 C CA . CYS A 1 113 ? -5.984 9.148 1.109 1 94.94 113 CYS A CA 1
ATOM 891 C C . CYS A 1 113 ? -6.238 7.797 1.762 1 94.94 113 CYS A C 1
ATOM 893 O O . CYS A 1 113 ? -6.375 7.707 2.982 1 94.94 113 CYS A O 1
ATOM 895 N N . PRO A 1 114 ? -6.242 6.711 0.999 1 94.31 114 PRO A N 1
ATOM 896 C CA . PRO A 1 114 ? -6.484 5.422 1.652 1 94.31 114 PRO A CA 1
ATOM 897 C C . PRO A 1 114 ? -5.438 5.098 2.717 1 94.31 114 PRO A C 1
ATOM 899 O O . PRO A 1 114 ? -5.766 4.512 3.752 1 94.31 114 PRO A O 1
ATOM 902 N N . LEU A 1 115 ? -4.215 5.449 2.475 1 96.56 115 LEU A N 1
ATOM 903 C CA . LEU A 1 115 ? -3.174 5.254 3.479 1 96.56 115 LEU A CA 1
ATOM 904 C C . LEU A 1 115 ? -3.461 6.082 4.727 1 96.56 115 LEU A C 1
ATOM 906 O O . LEU A 1 115 ? -3.344 5.578 5.848 1 96.56 115 LEU A O 1
ATOM 910 N N . ALA A 1 116 ? -3.826 7.316 4.473 1 97.62 116 ALA A N 1
ATOM 911 C CA . ALA A 1 116 ? -4.152 8.211 5.582 1 97.62 116 ALA A CA 1
ATOM 912 C C . ALA A 1 116 ? -5.242 7.609 6.465 1 97.62 116 ALA A C 1
ATOM 914 O O . ALA A 1 116 ? -5.09 7.539 7.688 1 97.62 116 ALA A O 1
ATOM 915 N N . TYR A 1 117 ? -6.281 7.141 5.875 1 96.62 117 TYR A N 1
ATOM 916 C CA . TYR A 1 117 ? -7.402 6.562 6.609 1 96.62 117 TYR A CA 1
ATOM 917 C C . TYR A 1 117 ? -6.961 5.328 7.391 1 96.62 117 TYR A C 1
ATOM 919 O O . TYR A 1 117 ? -7.336 5.156 8.555 1 96.62 117 TYR A O 1
ATOM 927 N N . LYS A 1 118 ? -6.141 4.574 6.75 1 96.56 118 LYS A N 1
ATOM 928 C CA . LYS A 1 118 ? -5.723 3.33 7.387 1 96.56 118 LYS A CA 1
ATOM 929 C C . LYS A 1 118 ? -4.828 3.604 8.594 1 96.56 118 LYS A C 1
ATOM 931 O O . LYS A 1 118 ? -4.957 2.945 9.625 1 96.56 118 LYS A O 1
ATOM 936 N N . LEU A 1 119 ? -3.893 4.484 8.477 1 97.81 119 LEU A N 1
ATOM 937 C CA . LEU A 1 119 ? -3.025 4.848 9.594 1 97.81 119 LEU A CA 1
ATOM 938 C C . LEU A 1 119 ? -3.846 5.371 10.773 1 97.81 119 LEU A C 1
ATOM 940 O O . LEU A 1 119 ? -3.627 4.961 11.914 1 97.81 119 LEU A O 1
ATOM 944 N N . ARG A 1 120 ? -4.797 6.168 10.469 1 97.75 120 ARG A N 1
ATOM 945 C CA . ARG A 1 120 ? -5.641 6.742 11.508 1 97.75 120 ARG A CA 1
ATOM 946 C C . ARG A 1 120 ? -6.516 5.676 12.156 1 97.75 120 ARG A C 1
ATOM 948 O O . ARG A 1 120 ? -6.723 5.688 13.375 1 97.75 120 ARG A O 1
ATOM 955 N N . GLU A 1 121 ? -7.012 4.754 11.344 1 96.56 121 GLU A N 1
ATOM 956 C CA . GLU A 1 121 ? -7.77 3.615 11.852 1 96.56 121 GLU A CA 1
ATOM 957 C C . GLU A 1 121 ? -6.945 2.811 12.852 1 96.56 121 GLU A C 1
ATOM 959 O O . GLU A 1 121 ? -7.488 2.254 13.805 1 96.56 121 GLU A O 1
ATOM 964 N N . ASN A 1 122 ? -5.672 2.789 12.641 1 96.12 122 ASN A N 1
ATOM 965 C CA . ASN A 1 122 ? -4.77 2.049 13.523 1 96.12 122 ASN A CA 1
ATOM 966 C C . ASN A 1 122 ? -4.309 2.902 14.703 1 96.12 122 ASN A C 1
ATOM 968 O O . ASN A 1 122 ? -3.354 2.545 15.391 1 96.12 122 ASN A O 1
ATOM 972 N N . GLY A 1 123 ? -4.883 4.082 14.828 1 97 123 GLY A N 1
ATOM 973 C CA . GLY A 1 123 ? -4.645 4.914 16 1 97 123 GLY A CA 1
ATOM 974 C C . GLY A 1 123 ? -3.445 5.832 15.836 1 97 123 GLY A C 1
ATOM 975 O O . GLY A 1 123 ? -2.943 6.379 16.828 1 97 123 GLY A O 1
ATOM 976 N N . ARG A 1 124 ? -2.965 5.91 14.648 1 98.06 124 ARG A N 1
ATOM 977 C CA . ARG A 1 124 ? -1.837 6.812 14.43 1 98.06 124 ARG A CA 1
ATOM 978 C C . ARG A 1 124 ? -2.318 8.203 14.039 1 98.06 124 ARG A C 1
ATOM 980 O O . ARG A 1 124 ? -3.377 8.352 13.43 1 98.06 124 ARG A O 1
ATOM 987 N N . THR A 1 125 ? -1.513 9.188 14.414 1 98.06 125 THR A N 1
ATOM 988 C CA . THR A 1 125 ? -1.755 10.555 13.977 1 98.06 125 THR A CA 1
ATOM 989 C C . THR A 1 125 ? -1.11 10.805 12.617 1 98.06 125 THR A C 1
ATOM 991 O O . THR A 1 125 ? 0.022 10.383 12.375 1 98.06 125 THR A O 1
ATOM 994 N N . LEU A 1 126 ? -1.882 11.484 11.758 1 98.62 126 LEU A N 1
ATOM 995 C CA . LEU A 1 126 ? -1.359 11.773 10.43 1 98.62 126 LEU A CA 1
ATOM 996 C C . LEU A 1 126 ? -1.196 13.273 10.219 1 98.62 126 LEU A C 1
ATOM 998 O O . LEU A 1 126 ? -2.166 14.031 10.32 1 98.62 126 LEU A O 1
ATOM 1002 N N . ILE A 1 127 ? 0.025 13.688 9.883 1 98.5 127 ILE A N 1
ATOM 1003 C CA . ILE A 1 127 ? 0.321 15.062 9.516 1 98.5 127 ILE A CA 1
ATOM 1004 C C . ILE A 1 127 ? 0.694 15.133 8.031 1 98.5 127 ILE A C 1
ATOM 1006 O O . ILE A 1 127 ? 1.676 14.523 7.605 1 98.5 127 ILE A O 1
ATOM 1010 N N . GLY A 1 128 ? -0.116 15.844 7.301 1 98.38 128 GLY A N 1
ATOM 1011 C CA . GLY A 1 128 ? 0.231 16.094 5.914 1 98.38 128 GLY A CA 1
ATOM 1012 C C . GLY A 1 128 ? 1.127 17.297 5.73 1 98.38 128 GLY A C 1
ATOM 1013 O O . GLY A 1 128 ? 0.979 18.297 6.434 1 98.38 128 GLY A O 1
ATOM 1014 N N . LEU A 1 129 ? 2.031 17.203 4.82 1 97.5 129 LEU A N 1
ATOM 1015 C CA . LEU A 1 129 ? 2.867 18.312 4.363 1 97.5 129 LEU A CA 1
ATOM 1016 C C . LEU A 1 129 ? 2.795 18.453 2.846 1 97.5 129 LEU A C 1
ATOM 1018 O O . LEU A 1 129 ? 2.777 17.453 2.123 1 97.5 129 LEU A O 1
ATOM 1022 N N . GLY A 1 130 ? 2.711 19.625 2.408 1 95.56 130 GLY A N 1
ATOM 1023 C CA . GLY A 1 130 ? 2.68 19.781 0.962 1 95.56 130 GLY A CA 1
ATOM 1024 C C . GLY A 1 130 ? 2.725 21.219 0.509 1 95.56 130 GLY A C 1
ATOM 1025 O O . GLY A 1 130 ? 2.707 22.141 1.335 1 95.56 130 GLY A O 1
ATOM 1026 N N . VAL A 1 131 ? 2.828 21.375 -0.802 1 92.69 131 VAL A N 1
ATOM 1027 C CA . VAL A 1 131 ? 2.764 22.688 -1.441 1 92.69 131 VAL A CA 1
ATOM 1028 C C . VAL A 1 131 ? 1.337 22.953 -1.911 1 92.69 131 VAL A C 1
ATOM 1030 O O . VAL A 1 131 ? 0.728 22.125 -2.586 1 92.69 131 VAL A O 1
ATOM 1033 N N . LYS A 1 132 ? 0.851 24.109 -1.524 1 90.88 132 LYS A N 1
ATOM 1034 C CA . LYS A 1 132 ? -0.563 24.406 -1.719 1 90.88 132 LYS A CA 1
ATOM 1035 C C . LYS A 1 132 ? -0.98 24.188 -3.17 1 90.88 132 LYS A C 1
ATOM 1037 O O . LYS A 1 132 ? -2.008 23.562 -3.436 1 90.88 132 LYS A O 1
ATOM 1042 N N . GLU A 1 133 ? -0.135 24.547 -4.137 1 88.81 133 GLU A N 1
ATOM 1043 C CA . GLU A 1 133 ? -0.437 24.516 -5.562 1 88.81 133 GLU A CA 1
ATOM 1044 C C . GLU A 1 133 ? -0.56 23.078 -6.059 1 88.81 133 GLU A C 1
ATOM 1046 O O . GLU A 1 133 ? -1.222 22.812 -7.066 1 88.81 133 GLU A O 1
ATOM 1051 N N . ALA A 1 134 ? 0.015 22.141 -5.332 1 91.31 134 ALA A N 1
ATOM 1052 C CA . ALA A 1 134 ? 0.064 20.75 -5.801 1 91.31 134 ALA A CA 1
ATOM 1053 C C . ALA A 1 134 ? -0.694 19.828 -4.855 1 91.31 134 ALA A C 1
ATOM 1055 O O . ALA A 1 134 ? -0.489 18.609 -4.867 1 91.31 134 ALA A O 1
ATOM 1056 N N . THR A 1 135 ? -1.524 20.406 -4.008 1 94.5 135 THR A N 1
ATOM 1057 C CA . THR A 1 135 ? -2.152 19.594 -2.969 1 94.5 135 THR A CA 1
ATOM 1058 C C . THR A 1 135 ? -3.65 19.453 -3.23 1 94.5 135 THR A C 1
ATOM 1060 O O . THR A 1 135 ? -4.352 20.453 -3.432 1 94.5 135 THR A O 1
ATOM 1063 N N . SER A 1 136 ? -4.074 18.219 -3.246 1 93.75 136 SER A N 1
ATOM 1064 C CA . SER A 1 136 ? -5.5 17.922 -3.359 1 93.75 136 SER A CA 1
ATOM 1065 C C . SER A 1 136 ? -6.23 18.219 -2.053 1 93.75 136 SER A C 1
ATOM 1067 O O . SER A 1 136 ? -5.789 17.812 -0.979 1 93.75 136 SER A O 1
ATOM 1069 N N . PRO A 1 137 ? -7.414 18.922 -2.164 1 95.44 137 PRO A N 1
ATOM 1070 C CA . PRO A 1 137 ? -8.219 19.125 -0.958 1 95.44 137 PRO A CA 1
ATOM 1071 C C . PRO A 1 137 ? -8.641 17.828 -0.299 1 95.44 137 PRO A C 1
ATOM 1073 O O . PRO A 1 137 ? -8.805 17.766 0.922 1 95.44 137 PRO A O 1
ATOM 1076 N N . LEU A 1 138 ? -8.789 16.781 -1.075 1 94.12 138 LEU A N 1
ATOM 1077 C CA . LEU A 1 138 ? -9.172 15.484 -0.539 1 94.12 138 LEU A CA 1
ATOM 1078 C C . LEU A 1 138 ? -8.102 14.953 0.413 1 94.12 138 LEU A C 1
ATOM 1080 O O . LEU A 1 138 ? -8.43 14.391 1.465 1 94.12 138 LEU A O 1
ATOM 1084 N N . PHE A 1 139 ? -6.898 15.164 0.02 1 95.94 139 PHE A N 1
ATOM 1085 C CA . PHE A 1 139 ? -5.832 14.664 0.883 1 95.94 139 PHE A CA 1
ATOM 1086 C C . PHE A 1 139 ? -5.742 15.492 2.162 1 95.94 139 PHE A C 1
ATOM 1088 O O . PHE A 1 139 ? -5.516 14.953 3.244 1 95.94 139 PHE A O 1
ATOM 1095 N N . VAL A 1 140 ? -5.91 16.719 2.031 1 97.62 140 VAL A N 1
ATOM 1096 C CA . VAL A 1 140 ? -5.926 17.594 3.199 1 97.62 140 VAL A CA 1
ATOM 1097 C C . VAL A 1 140 ? -6.969 17.109 4.199 1 97.62 140 VAL A C 1
ATOM 1099 O O . VAL A 1 140 ? -6.668 16.938 5.383 1 97.62 140 VAL A O 1
ATOM 1102 N N . LYS A 1 141 ? -8.133 16.828 3.777 1 96.5 141 LYS A N 1
ATOM 1103 C CA . LYS A 1 141 ? -9.25 16.422 4.629 1 96.5 141 LYS A CA 1
ATOM 1104 C C . LYS A 1 141 ? -8.992 15.047 5.25 1 96.5 141 LYS A C 1
ATOM 1106 O O . LYS A 1 141 ? -9.555 14.719 6.297 1 96.5 141 LYS A O 1
ATOM 1111 N N . ALA A 1 142 ? -8.133 14.312 4.586 1 96.62 142 ALA A N 1
ATOM 1112 C CA . ALA A 1 142 ? -7.828 12.969 5.078 1 96.62 142 ALA A CA 1
ATOM 1113 C C . ALA A 1 142 ? -6.84 13.016 6.238 1 96.62 142 ALA A C 1
ATOM 1115 O O . ALA A 1 142 ? -6.664 12.031 6.953 1 96.62 142 ALA A O 1
ATOM 1116 N N . CYS A 1 143 ? -6.176 14.125 6.469 1 98.12 143 CYS A N 1
ATOM 1117 C CA . CYS A 1 143 ? -5.133 14.258 7.48 1 98.12 143 CYS A CA 1
ATOM 1118 C C . CYS A 1 143 ? -5.707 14.781 8.789 1 98.12 143 CYS A C 1
ATOM 1120 O O . CYS A 1 143 ? -6.77 15.406 8.805 1 98.12 143 CYS A O 1
ATOM 1122 N N . ASP A 1 144 ? -5.008 14.469 9.875 1 98 144 ASP A N 1
ATOM 1123 C CA . ASP A 1 144 ? -5.344 15.102 11.148 1 98 144 ASP A CA 1
ATOM 1124 C C . ASP A 1 144 ? -4.914 16.562 11.164 1 98 144 ASP A C 1
ATOM 1126 O O . ASP A 1 144 ? -5.574 17.406 11.781 1 98 144 ASP A O 1
ATOM 1130 N N . GLU A 1 145 ? -3.889 16.75 10.57 1 97.44 145 GLU A N 1
ATOM 1131 C CA . GLU A 1 145 ? -3.312 18.078 10.391 1 97.44 145 GLU A CA 1
ATOM 1132 C C . GLU A 1 145 ? -2.584 18.188 9.055 1 97.44 145 GLU A C 1
ATOM 1134 O O . GLU A 1 145 ? -2.02 17.219 8.57 1 97.44 145 GLU A O 1
ATOM 1139 N N . PHE A 1 146 ? -2.656 19.422 8.516 1 97.81 146 PHE A N 1
ATOM 1140 C CA . PHE A 1 146 ? -1.947 19.641 7.258 1 97.81 146 PHE A CA 1
ATOM 1141 C C . PHE A 1 146 ? -1.149 20.938 7.309 1 97.81 146 PHE A C 1
ATOM 1143 O O . PHE A 1 146 ? -1.68 21.984 7.688 1 97.81 146 PHE A O 1
ATOM 1150 N N . ILE A 1 147 ? 0.078 20.844 6.895 1 95.38 147 ILE A N 1
ATOM 1151 C CA . ILE A 1 147 ? 0.996 21.969 6.926 1 95.38 147 ILE A CA 1
ATOM 1152 C C . ILE A 1 147 ? 1.474 22.297 5.508 1 95.38 147 ILE A C 1
ATOM 1154 O O . ILE A 1 147 ? 2.012 21.422 4.82 1 95.38 147 ILE A O 1
ATOM 1158 N N . TYR A 1 148 ? 1.314 23.5 5.129 1 93.62 148 TYR A N 1
ATOM 1159 C CA . TYR A 1 148 ? 1.785 23.906 3.807 1 93.62 148 TYR A CA 1
ATOM 1160 C C . TYR A 1 148 ? 3.24 24.359 3.861 1 93.62 148 TYR A C 1
ATOM 1162 O O . TYR A 1 148 ? 3.633 25.109 4.766 1 93.62 148 TYR A O 1
ATOM 1170 N N . LEU A 1 149 ? 3.918 23.797 2.859 1 89.88 149 LEU A N 1
ATOM 1171 C CA . LEU A 1 149 ? 5.305 24.219 2.674 1 89.88 149 LEU A CA 1
ATOM 1172 C C . LEU A 1 149 ? 5.395 25.406 1.738 1 89.88 149 LEU A C 1
ATOM 1174 O O . LEU A 1 149 ? 4.77 25.422 0.674 1 89.88 149 LEU A O 1
ATOM 1178 N N . ARG A 1 150 ? 5.969 26.5 2.201 1 80.75 150 ARG A N 1
ATOM 1179 C CA . ARG A 1 150 ? 6.074 27.719 1.405 1 80.75 150 ARG A CA 1
ATOM 1180 C C . ARG A 1 150 ? 7.477 27.875 0.829 1 80.75 150 ARG A C 1
ATOM 1182 O O . ARG A 1 150 ? 8.469 27.578 1.5 1 80.75 150 ARG A O 1
ATOM 1189 N N . PRO A 1 151 ? 7.445 28.078 -0.525 1 71 151 PRO A N 1
ATOM 1190 C CA . PRO A 1 151 ? 8.766 28.344 -1.099 1 71 151 PRO A CA 1
ATOM 1191 C C . PRO A 1 151 ? 9.469 29.531 -0.431 1 71 151 PRO A C 1
ATOM 1193 O O . PRO A 1 151 ? 8.805 30.453 0.064 1 71 151 PRO A O 1
ATOM 1196 N N . ARG A 1 152 ? 10.664 29.391 -0.025 1 58.94 152 ARG A N 1
ATOM 1197 C CA . ARG A 1 152 ? 11.398 30.547 0.496 1 58.94 152 ARG A CA 1
ATOM 1198 C C . ARG A 1 152 ? 11.375 31.703 -0.493 1 58.94 152 ARG A C 1
ATOM 1200 O O . ARG A 1 152 ? 11.641 31.516 -1.683 1 58.94 152 ARG A O 1
ATOM 1207 N N . HIS A 1 153 ? 10.453 32.562 -0.402 1 53.28 153 HIS A N 1
ATOM 1208 C CA . HIS A 1 153 ? 10.586 33.75 -1.224 1 53.28 153 HIS A CA 1
ATOM 1209 C C . HIS A 1 153 ? 12 34.312 -1.153 1 53.28 153 HIS A C 1
ATOM 1211 O O . HIS A 1 153 ? 12.602 34.375 -0.076 1 53.28 153 HIS A O 1
ATOM 1217 N N . LYS A 1 154 ? 12.836 34.156 -2.129 1 45.16 154 LYS A N 1
ATOM 1218 C CA . LYS A 1 154 ? 14.023 35 -2.225 1 45.16 154 LYS A CA 1
ATOM 1219 C C . LYS A 1 154 ? 13.727 36.438 -1.779 1 45.16 154 LYS A C 1
ATOM 1221 O O . LYS A 1 154 ? 12.969 37.156 -2.438 1 45.16 154 LYS A O 1
ATOM 1226 N N . GLU A 1 155 ? 13.562 36.688 -0.615 1 40.62 155 GLU A N 1
ATOM 1227 C CA . GLU A 1 155 ? 13.695 38.125 -0.344 1 40.62 155 GLU A CA 1
ATOM 1228 C C . GLU A 1 155 ? 14.797 38.75 -1.196 1 40.62 155 GLU A C 1
ATOM 1230 O O . GLU A 1 155 ? 15.922 38.25 -1.225 1 40.62 155 GLU A O 1
ATOM 1235 N N . LYS A 1 156 ? 14.516 39.219 -2.379 1 38 156 LYS A N 1
ATOM 1236 C CA . LYS A 1 156 ? 15.43 40.188 -3.008 1 38 156 LYS A CA 1
ATOM 1237 C C . LYS A 1 156 ? 16.125 41.031 -1.964 1 38 156 LYS A C 1
ATOM 1239 O O . LYS A 1 156 ? 15.484 41.844 -1.294 1 38 156 LYS A O 1
ATOM 1244 N N . ASP A 1 157 ? 16.969 40.5 -1.215 1 37.47 157 ASP A N 1
ATOM 1245 C CA . ASP A 1 157 ? 17.938 41.438 -0.625 1 37.47 157 ASP A CA 1
ATOM 1246 C C . ASP A 1 157 ? 18.297 42.562 -1.598 1 37.47 157 ASP A C 1
ATOM 1248 O O . ASP A 1 157 ? 19.422 42.625 -2.084 1 37.47 157 ASP A O 1
ATOM 1252 N N . GLU A 1 158 ? 17.562 42.719 -2.621 1 35.94 158 GLU A N 1
ATOM 1253 C CA . GLU A 1 158 ? 17.953 43.875 -3.441 1 35.94 158 GLU A CA 1
ATOM 1254 C C . GLU A 1 158 ? 17.984 45.156 -2.617 1 35.94 158 GLU A C 1
ATOM 1256 O O . GLU A 1 158 ? 18.281 46.219 -3.145 1 35.94 158 GLU A O 1
ATOM 1261 N N . LYS A 1 159 ? 17.234 45.219 -1.425 1 35.12 159 LYS A N 1
ATOM 1262 C CA . LYS A 1 159 ? 17.312 46.594 -0.945 1 35.12 159 LYS A CA 1
ATOM 1263 C C . LYS A 1 159 ? 18.734 46.969 -0.527 1 35.12 159 LYS A C 1
ATOM 1265 O O . LYS A 1 159 ? 19.094 48.156 -0.535 1 35.12 159 LYS A O 1
ATOM 1270 N N . LYS A 1 160 ? 19.328 46.062 0.406 1 35.28 160 LYS A N 1
ATOM 1271 C CA . LYS A 1 160 ? 20.281 46.781 1.25 1 35.28 160 LYS A CA 1
ATOM 1272 C C . LYS A 1 160 ? 21.609 46.969 0.539 1 35.28 160 LYS A C 1
ATOM 1274 O O . LYS A 1 160 ? 22.562 47.531 1.11 1 35.28 160 LYS A O 1
ATOM 1279 N N . ASP A 1 161 ? 21.828 46.156 -0.461 1 32.81 161 ASP A N 1
ATOM 1280 C CA . ASP A 1 161 ? 23.234 46.344 -0.856 1 32.81 161 ASP A CA 1
ATOM 1281 C C . ASP A 1 161 ? 23.438 47.719 -1.517 1 32.81 161 ASP A C 1
ATOM 1283 O O . ASP A 1 161 ? 24.5 47.969 -2.059 1 32.81 161 ASP A O 1
ATOM 1287 N N . ASP A 1 162 ? 22.25 48.281 -1.805 1 33.47 162 ASP A N 1
ATOM 1288 C CA . ASP A 1 162 ? 22.516 49.531 -2.525 1 33.47 162 ASP A CA 1
ATOM 1289 C C . ASP A 1 162 ? 23.219 50.531 -1.629 1 33.47 162 ASP A C 1
ATOM 1291 O O . ASP A 1 162 ? 23.5 51.656 -2.059 1 33.47 162 ASP A O 1
ATOM 1295 N N . ARG A 1 163 ? 23.016 50.281 -0.213 1 31.94 163 ARG A N 1
ATOM 1296 C CA . ARG A 1 163 ? 23.5 51.406 0.593 1 31.94 163 ARG A CA 1
ATOM 1297 C C . ARG A 1 163 ? 25.031 51.438 0.625 1 31.94 163 ARG A C 1
ATOM 1299 O O . ARG A 1 163 ? 25.625 52.375 1.148 1 31.94 163 ARG A O 1
ATOM 1306 N N . ARG A 1 164 ? 25.547 50.125 0.502 1 30.8 164 ARG A N 1
ATOM 1307 C CA . ARG A 1 164 ? 26.938 50.219 0.925 1 30.8 164 ARG A CA 1
ATOM 1308 C C . ARG A 1 164 ? 27.781 50.906 -0.126 1 30.8 164 ARG A C 1
ATOM 1310 O O . ARG A 1 164 ? 28.984 51.125 0.066 1 30.8 164 ARG A O 1
ATOM 1317 N N . GLU A 1 165 ? 27.203 50.688 -1.306 1 29.12 165 GLU A N 1
ATOM 1318 C CA . GLU A 1 165 ? 28.234 51.062 -2.273 1 29.12 165 GLU A CA 1
ATOM 1319 C C . GLU A 1 165 ? 28.562 52.562 -2.174 1 29.12 165 GLU A C 1
ATOM 1321 O O . GLU A 1 165 ? 29.359 53.062 -2.955 1 29.12 165 GLU A O 1
ATOM 1326 N N . ASP A 1 166 ? 27.516 53.156 -1.517 1 29.64 166 ASP A N 1
ATOM 1327 C CA . ASP A 1 166 ? 27.688 54.594 -1.849 1 29.64 166 ASP A CA 1
ATOM 1328 C C . ASP A 1 166 ? 28.953 55.156 -1.213 1 29.64 166 ASP A C 1
ATOM 1330 O O . ASP A 1 166 ? 29.172 56.344 -1.232 1 29.64 166 ASP A O 1
ATOM 1334 N N . LYS A 1 167 ? 29.359 54.281 -0.182 1 25.83 167 LYS A N 1
ATOM 1335 C CA . LYS A 1 167 ? 30.25 55.156 0.569 1 25.83 167 LYS A CA 1
ATOM 1336 C C . LYS A 1 167 ? 31.531 55.438 -0.218 1 25.83 167 LYS A C 1
ATOM 1338 O O . LYS A 1 167 ? 32.5 56 0.331 1 25.83 167 LYS A O 1
ATOM 1343 N N . LYS A 1 168 ? 31.719 54.375 -1.217 1 25.75 168 LYS A N 1
ATOM 1344 C CA . LYS A 1 168 ? 33.156 54.562 -1.41 1 25.75 168 LYS A CA 1
ATOM 1345 C C . LYS A 1 168 ? 33.5 56 -1.711 1 25.75 168 LYS A C 1
ATOM 1347 O O . LYS A 1 168 ? 34.438 56.562 -1.149 1 25.75 168 LYS A O 1
ATOM 1352 N N . ASP A 1 169 ? 33.375 56.219 -2.963 1 23.86 169 ASP A N 1
ATOM 1353 C CA . ASP A 1 169 ? 34.312 57.094 -3.639 1 23.86 169 ASP A CA 1
ATOM 1354 C C . ASP A 1 169 ? 33.969 58.562 -3.4 1 23.86 169 ASP A C 1
ATOM 1356 O O . ASP A 1 169 ? 33 59.094 -3.945 1 23.86 169 ASP A O 1
ATOM 1360 N N . LYS A 1 170 ? 34 59 -2.234 1 25.23 170 LYS A N 1
ATOM 1361 C CA . LYS A 1 170 ? 33.875 60.438 -1.947 1 25.23 170 LYS A CA 1
ATOM 1362 C C . LYS A 1 170 ? 34.812 61.25 -2.822 1 25.23 170 LYS A C 1
ATOM 1364 O O . LYS A 1 170 ? 35.625 62.031 -2.311 1 25.23 170 LYS A O 1
ATOM 1369 N N . ARG A 1 171 ? 35.438 60.562 -3.916 1 23.17 171 ARG A N 1
ATOM 1370 C CA . ARG A 1 171 ? 36.344 61.562 -4.457 1 23.17 171 ARG A CA 1
ATOM 1371 C C . ARG A 1 171 ? 35.656 62.906 -4.672 1 23.17 171 ARG A C 1
ATOM 1373 O O . ARG A 1 171 ? 34.438 62.938 -4.824 1 23.17 171 ARG A O 1
ATOM 1380 N N . SER A 1 172 ? 36.469 63.938 -4.82 1 22.98 172 SER A N 1
ATOM 1381 C CA . SER A 1 172 ? 36.5 65.375 -4.637 1 22.98 172 SER A CA 1
ATOM 1382 C C . SER A 1 172 ? 35.469 66.062 -5.512 1 22.98 172 SER A C 1
ATOM 1384 O O . SER A 1 172 ? 35.375 67.312 -5.512 1 22.98 172 SER A O 1
ATOM 1386 N N . GLU A 1 173 ? 34.906 65.25 -6.539 1 23.03 173 GLU A N 1
ATOM 1387 C CA . GLU A 1 173 ? 34.656 66.312 -7.527 1 23.03 173 GLU A CA 1
ATOM 1388 C C . GLU A 1 173 ? 33.594 67.25 -7.039 1 23.03 173 GLU A C 1
ATOM 1390 O O . GLU A 1 173 ? 32.625 66.875 -6.352 1 23.03 173 GLU A O 1
ATOM 1395 N N . GLU A 1 174 ? 33.906 68.562 -7.109 1 23.56 174 GLU A N 1
ATOM 1396 C CA . GLU A 1 174 ? 33.344 69.812 -6.699 1 23.56 174 GLU A CA 1
ATOM 1397 C C . GLU A 1 174 ? 31.922 70 -7.188 1 23.56 174 GLU A C 1
ATOM 1399 O O . GLU A 1 174 ? 31.109 70.688 -6.543 1 23.56 174 GLU A O 1
ATOM 1404 N N . GLY A 1 175 ? 31.734 69.5 -8.492 1 22.02 175 GLY A N 1
ATOM 1405 C CA . GLY A 1 175 ? 30.953 70.562 -9.086 1 22.02 175 GLY A CA 1
ATOM 1406 C C . GLY A 1 175 ? 29.516 70.625 -8.594 1 22.02 175 GLY A C 1
ATOM 1407 O O . GLY A 1 175 ? 29.156 69.875 -7.656 1 22.02 175 GLY A O 1
ATOM 1408 N N . GLY A 1 176 ? 28.562 70.625 -9.633 1 21.33 176 GLY A N 1
ATOM 1409 C CA . GLY A 1 176 ? 27.406 71.5 -9.883 1 21.33 176 GLY A CA 1
ATOM 1410 C C . GLY A 1 176 ? 26.141 71 -9.234 1 21.33 176 GLY A C 1
ATOM 1411 O O . GLY A 1 176 ? 26.125 69.875 -8.641 1 21.33 176 GLY A O 1
ATOM 1412 N N . LYS A 1 177 ? 25.062 71.062 -9.977 1 21.97 177 LYS A N 1
ATOM 1413 C CA . LYS A 1 177 ? 23.734 71.688 -9.812 1 21.97 177 LYS A CA 1
ATOM 1414 C C . LYS A 1 177 ? 22.734 70.625 -9.281 1 21.97 177 LYS A C 1
ATOM 1416 O O . LYS A 1 177 ? 21.859 71 -8.469 1 21.97 177 LYS A O 1
ATOM 1421 N N . GLY A 1 178 ? 22.453 69.438 -9.883 1 22.48 178 GLY A N 1
ATOM 1422 C CA . GLY A 1 178 ? 21.062 69.25 -10.25 1 22.48 178 GLY A CA 1
ATOM 1423 C C . GLY A 1 178 ? 20.203 68.688 -9.148 1 22.48 178 GLY A C 1
ATOM 1424 O O . GLY A 1 178 ? 20.719 67.875 -8.328 1 22.48 178 GLY A O 1
ATOM 1425 N N . ARG A 1 179 ? 19.141 69.312 -8.734 1 24.16 179 ARG A N 1
ATOM 1426 C CA . ARG A 1 179 ? 18.094 69.188 -7.734 1 24.16 179 ARG A CA 1
ATOM 1427 C C . ARG A 1 179 ? 17.328 67.875 -7.941 1 24.16 179 ARG A C 1
ATOM 1429 O O . ARG A 1 179 ? 16.438 67.812 -8.797 1 24.16 179 ARG A O 1
ATOM 1436 N N . LYS A 1 180 ? 18.078 66.688 -7.973 1 23.27 180 LYS A N 1
ATOM 1437 C CA . LYS A 1 180 ? 17.203 65.562 -8.258 1 23.27 180 LYS A CA 1
ATOM 1438 C C . LYS A 1 180 ? 16.188 65.375 -7.137 1 23.27 180 LYS A C 1
ATOM 1440 O O . LYS A 1 180 ? 16.547 65.375 -5.957 1 23.27 180 LYS A O 1
ATOM 1445 N N . HIS A 1 181 ? 14.953 65.75 -7.422 1 23.56 181 HIS A N 1
ATOM 1446 C CA . HIS A 1 181 ? 13.742 65.5 -6.648 1 23.56 181 HIS A CA 1
ATOM 1447 C C . HIS A 1 181 ? 13.547 64 -6.344 1 23.56 181 HIS A C 1
ATOM 1449 O O . HIS A 1 181 ? 13.594 63.188 -7.25 1 23.56 181 HIS A O 1
ATOM 1455 N N . GLY A 1 182 ? 14.18 63.531 -5.355 1 22.42 182 GLY A N 1
ATOM 1456 C CA . GLY A 1 182 ? 14.078 62.188 -4.859 1 22.42 182 GLY A CA 1
ATOM 1457 C C . GLY A 1 182 ? 12.641 61.719 -4.652 1 22.42 182 GLY A C 1
ATOM 1458 O O . GLY A 1 182 ? 11.883 62.375 -3.934 1 22.42 182 GLY A O 1
ATOM 1459 N N . LYS A 1 183 ? 12.062 61.062 -5.719 1 27.84 183 LYS A N 1
ATOM 1460 C CA . LYS A 1 183 ? 10.766 60.406 -5.625 1 27.84 183 LYS A CA 1
ATOM 1461 C C . LYS A 1 183 ? 10.688 59.5 -4.387 1 27.84 183 LYS A C 1
ATOM 1463 O O . LYS A 1 183 ? 11.578 58.688 -4.145 1 27.84 183 LYS A O 1
ATOM 1468 N N . GLU A 1 184 ? 10.055 60 -3.338 1 24.56 184 GLU A N 1
ATOM 1469 C CA . GLU A 1 184 ? 9.625 59.281 -2.141 1 24.56 184 GLU A CA 1
ATOM 1470 C C . GLU A 1 184 ? 9.055 57.906 -2.492 1 24.56 184 GLU A C 1
ATOM 1472 O O . GLU A 1 184 ? 8.102 57.812 -3.27 1 24.56 184 GLU A O 1
ATOM 1477 N N . SER A 1 185 ? 9.867 56.875 -2.693 1 30.78 185 SER A N 1
ATOM 1478 C CA . SER A 1 185 ? 9.352 55.531 -2.887 1 30.78 185 SER A CA 1
ATOM 1479 C C . SER A 1 185 ? 8.266 55.188 -1.875 1 30.78 185 SER A C 1
ATOM 1481 O O . SER A 1 185 ? 8.422 55.438 -0.678 1 30.78 185 SER A O 1
ATOM 1483 N N . ALA A 1 186 ? 6.938 55.219 -2.25 1 31.56 186 ALA A N 1
ATOM 1484 C CA . ALA A 1 186 ? 5.754 54.781 -1.511 1 31.56 186 ALA A CA 1
ATOM 1485 C C . ALA A 1 186 ? 6.008 53.469 -0.821 1 31.56 186 ALA A C 1
ATOM 1487 O O . ALA A 1 186 ? 6.594 52.531 -1.413 1 31.56 186 ALA A O 1
ATOM 1488 N N . PRO A 1 187 ? 5.996 53.406 0.478 1 33.03 187 PRO A N 1
ATOM 1489 C CA . PRO A 1 187 ? 6.098 52.156 1.241 1 33.03 187 PRO A CA 1
ATOM 1490 C C . PRO A 1 187 ? 5.27 51.031 0.636 1 33.03 187 PRO A C 1
ATOM 1492 O O . PRO A 1 187 ? 4.18 51.281 0.11 1 33.03 187 PRO A O 1
ATOM 1495 N N . ALA A 1 188 ? 5.824 50.094 0.067 1 36.38 188 ALA A N 1
ATOM 1496 C CA . ALA A 1 188 ? 5.172 48.844 -0.347 1 36.38 188 ALA A CA 1
ATOM 1497 C C . ALA A 1 188 ? 4.09 48.438 0.646 1 36.38 188 ALA A C 1
ATOM 1499 O O . ALA A 1 188 ? 4.379 48.156 1.814 1 36.38 188 ALA A O 1
ATOM 1500 N N . THR A 1 189 ? 2.914 48.938 0.512 1 32.84 189 THR A N 1
ATOM 1501 C CA . THR A 1 189 ? 1.749 48.438 1.215 1 32.84 189 THR A CA 1
ATOM 1502 C C . THR A 1 189 ? 1.73 46.906 1.163 1 32.84 189 THR A C 1
ATOM 1504 O O . THR A 1 189 ? 1.611 46.312 0.086 1 32.84 189 THR A O 1
ATOM 1507 N N . SER A 1 190 ? 2.549 46.188 1.841 1 37.66 190 SER A N 1
ATOM 1508 C CA . SER A 1 190 ? 2.262 44.781 2.068 1 37.66 190 SER A CA 1
ATOM 1509 C C . SER A 1 190 ? 0.759 44.531 2.148 1 37.66 190 SER A C 1
ATOM 1511 O O . SER A 1 190 ? 0.042 45.25 2.852 1 37.66 190 SER A O 1
ATOM 1513 N N . SER A 1 191 ? 0.049 44.25 1.164 1 40.31 191 SER A N 1
ATOM 1514 C CA . SER A 1 191 ? -1.346 43.844 1.161 1 40.31 191 SER A CA 1
ATOM 1515 C C . SER A 1 191 ? -1.702 43.094 2.457 1 40.31 191 SER A C 1
ATOM 1517 O O . SER A 1 191 ? -1.599 41.875 2.539 1 40.31 191 SER A O 1
ATOM 1519 N N . LYS A 1 192 ? -1.231 43.5 3.598 1 46.25 192 LYS A N 1
ATOM 1520 C CA . LYS A 1 192 ? -1.753 43.031 4.867 1 46.25 192 LYS A CA 1
ATOM 1521 C C . LYS A 1 192 ? -3.279 42.969 4.859 1 46.25 192 LYS A C 1
ATOM 1523 O O . LYS A 1 192 ? -3.932 44 5.055 1 46.25 192 LYS A O 1
ATOM 1528 N N . GLY A 1 193 ? -3.916 42.219 4.066 1 50.81 193 GLY A N 1
ATOM 1529 C CA . GLY A 1 193 ? -5.355 42.062 4.191 1 50.81 193 GLY A CA 1
ATOM 1530 C C . GLY A 1 193 ? -5.84 42.125 5.625 1 50.81 193 GLY A C 1
ATOM 1531 O O . GLY A 1 193 ? -5.066 41.875 6.559 1 50.81 193 GLY A O 1
ATOM 1532 N N . LYS A 1 194 ? -6.883 42.906 5.898 1 66.5 194 LYS A N 1
ATOM 1533 C CA . LYS A 1 194 ? -7.551 43.094 7.18 1 66.5 194 LYS A CA 1
ATOM 1534 C C . LYS A 1 194 ? -7.785 41.75 7.883 1 66.5 194 LYS A C 1
ATOM 1536 O O . LYS A 1 194 ? -8.32 40.812 7.285 1 66.5 194 LYS A O 1
ATOM 1541 N N . ALA A 1 195 ? -7.219 41.562 9.008 1 83.81 195 ALA A N 1
ATOM 1542 C CA . ALA A 1 195 ? -7.438 40.375 9.859 1 83.81 195 ALA A CA 1
ATOM 1543 C C . ALA A 1 195 ? -8.93 40.125 10.062 1 83.81 195 ALA A C 1
ATOM 1545 O O . ALA A 1 195 ? -9.68 41.031 10.406 1 83.81 195 ALA A O 1
ATOM 1546 N N . GLU A 1 196 ? -9.375 39.031 9.555 1 90.31 196 GLU A N 1
ATOM 1547 C CA . GLU A 1 196 ? -10.773 38.656 9.703 1 90.31 196 GLU A CA 1
ATOM 1548 C C . GLU A 1 196 ? -10.906 37.312 10.422 1 90.31 196 GLU A C 1
ATOM 1550 O O . GLU A 1 196 ? -10.156 36.375 10.133 1 90.31 196 GLU A O 1
ATOM 1555 N N . VAL A 1 197 ? -11.836 37.312 11.383 1 93.06 197 VAL A N 1
ATOM 1556 C CA . VAL A 1 197 ? -12.117 36.062 12.078 1 93.06 197 VAL A CA 1
ATOM 1557 C C . VAL A 1 197 ? -12.727 35.062 11.109 1 93.06 197 VAL A C 1
ATOM 1559 O O . VAL A 1 197 ? -13.797 35.281 10.555 1 93.06 197 VAL A O 1
ATOM 1562 N N . PRO A 1 198 ? -12.047 33.938 10.922 1 94.44 198 PRO A N 1
ATOM 1563 C CA . PRO A 1 198 ? -12.594 32.938 9.984 1 94.44 198 PRO A CA 1
ATOM 1564 C C . PRO A 1 198 ? -13.891 32.312 10.484 1 94.44 198 PRO A C 1
ATOM 1566 O O . PRO A 1 198 ? -14.055 32.094 11.688 1 94.44 198 PRO A O 1
ATOM 1569 N N . GLU A 1 199 ? -14.719 31.953 9.562 1 93.94 199 GLU A N 1
ATOM 1570 C CA . GLU A 1 199 ? -16.031 31.391 9.875 1 93.94 199 GLU A CA 1
ATOM 1571 C C . GLU A 1 199 ? -15.906 30.109 10.68 1 93.94 199 GLU A C 1
ATOM 1573 O O . GLU A 1 199 ? -16.703 29.844 11.586 1 93.94 199 GLU A O 1
ATOM 1578 N N . ILE A 1 200 ? -14.922 29.344 10.367 1 94.38 200 ILE A N 1
ATOM 1579 C CA . ILE A 1 200 ? -14.758 28.047 11.039 1 94.38 200 ILE A CA 1
ATOM 1580 C C . ILE A 1 200 ? -14.461 28.266 12.516 1 94.38 200 ILE A C 1
ATOM 1582 O O . ILE A 1 200 ? -14.938 27.516 13.367 1 94.38 200 ILE A O 1
ATOM 1586 N N . ALA A 1 201 ? -13.688 29.25 12.828 1 94.81 201 ALA A N 1
ATOM 1587 C CA . ALA A 1 201 ? -13.375 29.562 14.219 1 94.81 201 ALA A CA 1
ATOM 1588 C C . ALA A 1 201 ? -14.617 30 14.984 1 94.81 201 ALA A C 1
ATOM 1590 O O . ALA A 1 201 ? -14.844 29.562 16.125 1 94.81 201 ALA A O 1
ATOM 1591 N N . LEU A 1 202 ? -15.398 30.781 14.359 1 94.12 202 LEU A N 1
ATOM 1592 C CA . LEU A 1 202 ? -16.641 31.234 14.953 1 94.12 202 LEU A CA 1
ATOM 1593 C C . LEU A 1 202 ? -17.562 30.062 15.273 1 94.12 202 LEU A C 1
ATOM 1595 O O . LEU A 1 202 ? -18.078 29.953 16.375 1 94.12 202 LEU A O 1
ATOM 1599 N N . GLU A 1 203 ? -17.703 29.219 14.281 1 94.81 203 GLU A N 1
ATOM 1600 C CA . GLU A 1 203 ? -18.578 28.062 14.422 1 94.81 203 GLU A CA 1
ATOM 1601 C C . GLU A 1 203 ? -18.125 27.156 15.562 1 94.81 203 GLU A C 1
ATOM 1603 O O . GLU A 1 203 ? -18.938 26.734 16.391 1 94.81 203 GLU A O 1
ATOM 1608 N N . VAL A 1 204 ? -16.875 26.891 15.633 1 95.06 204 VAL A N 1
ATOM 1609 C CA . VAL A 1 204 ? -16.328 25.969 16.625 1 95.06 204 VAL A CA 1
ATOM 1610 C C . VAL A 1 204 ? -16.453 26.578 18.016 1 95.06 204 VAL A C 1
ATOM 1612 O O . VAL A 1 204 ? -16.859 25.906 18.953 1 95.06 204 VAL A O 1
ATOM 1615 N N . VAL A 1 205 ? -16.125 27.812 18.156 1 93.62 205 VAL A N 1
ATOM 1616 C CA . VAL A 1 205 ? -16.188 28.5 19.453 1 93.62 205 VAL A CA 1
ATOM 1617 C C . VAL A 1 205 ? -17.625 28.5 19.953 1 93.62 205 VAL A C 1
ATOM 1619 O O . VAL A 1 205 ? -17.891 28.172 21.125 1 93.62 205 VAL A O 1
ATOM 1622 N N . GLN A 1 206 ? -18.5 28.844 19.094 1 91.94 206 GLN A N 1
ATOM 1623 C CA . GLN A 1 206 ? -19.906 28.875 19.484 1 91.94 206 GLN A CA 1
ATOM 1624 C C . GLN A 1 206 ? -20.391 27.5 19.938 1 91.94 206 GLN A C 1
ATOM 1626 O O . GLN A 1 206 ? -21.062 27.391 20.969 1 91.94 206 GLN A O 1
ATOM 1631 N N . ARG A 1 207 ? -20 26.531 19.203 1 93.06 207 ARG A N 1
ATOM 1632 C CA . ARG A 1 207 ? -20.422 25.172 19.516 1 93.06 207 ARG A CA 1
ATOM 1633 C C . ARG A 1 207 ? -19.812 24.719 20.844 1 93.06 207 ARG A C 1
ATOM 1635 O O . ARG A 1 207 ? -20.5 24.156 21.688 1 93.06 207 ARG A O 1
ATOM 1642 N N . LEU A 1 208 ? -18.531 24.969 21.047 1 93.19 208 LEU A N 1
ATOM 1643 C CA . LEU A 1 208 ? -17.828 24.531 22.25 1 93.19 208 LEU A CA 1
ATOM 1644 C C . LEU A 1 208 ? -18.344 25.266 23.484 1 93.19 208 LEU A C 1
ATOM 1646 O O . LEU A 1 208 ? -18.562 24.656 24.531 1 93.19 208 LEU A O 1
ATOM 1650 N N . LEU A 1 209 ? -18.594 26.484 23.359 1 91.12 209 LEU A N 1
ATOM 1651 C CA . LEU A 1 209 ? -19.016 27.297 24.5 1 91.12 209 LEU A CA 1
ATOM 1652 C C . LEU A 1 209 ? -20.469 27.031 24.859 1 91.12 209 LEU A C 1
ATOM 1654 O O . LEU A 1 209 ? -20.859 27.125 26.016 1 91.12 209 LEU A O 1
ATOM 1658 N N . SER A 1 210 ? -21.219 26.672 23.906 1 89.12 210 SER A N 1
ATOM 1659 C CA . SER A 1 210 ? -22.625 26.359 24.156 1 89.12 210 SER A CA 1
ATOM 1660 C C . SER A 1 210 ? -22.766 25.078 24.984 1 89.12 210 SER A C 1
ATOM 1662 O O . SER A 1 210 ? -23.719 24.922 25.734 1 89.12 210 SER A O 1
ATOM 1664 N N . ARG A 1 211 ? -21.797 24.266 24.891 1 86.94 211 ARG A N 1
ATOM 1665 C CA . ARG A 1 211 ? -21.859 22.969 25.578 1 86.94 211 ARG A CA 1
ATOM 1666 C C . ARG A 1 211 ? -21.078 23 26.875 1 86.94 211 ARG A C 1
ATOM 1668 O O . ARG A 1 211 ? -21.266 22.156 27.75 1 86.94 211 ARG A O 1
ATOM 1675 N N . ALA A 1 212 ? -20.312 23.984 26.953 1 84.62 212 ALA A N 1
ATOM 1676 C CA . ALA A 1 212 ? -19.406 24.031 28.094 1 84.62 212 ALA A CA 1
ATOM 1677 C C . ALA A 1 212 ? -20.094 24.578 29.328 1 84.62 212 ALA A C 1
ATOM 1679 O O . ALA A 1 212 ? -20.906 25.516 29.234 1 84.62 212 ALA A O 1
ATOM 1680 N N . THR A 1 213 ? -19.953 23.953 30.438 1 80.44 213 THR A N 1
ATOM 1681 C CA . THR A 1 213 ? -20.469 24.438 31.719 1 80.44 213 THR A CA 1
ATOM 1682 C C . THR A 1 213 ? -19.453 25.359 32.406 1 80.44 213 THR A C 1
ATOM 1684 O O . THR A 1 213 ? -19.797 26.078 33.344 1 80.44 213 THR A O 1
ATOM 1687 N N . GLY A 1 214 ? -18.281 25.516 31.828 1 83.94 214 GLY A N 1
ATOM 1688 C CA . GLY A 1 214 ? -17.219 26.328 32.406 1 83.94 214 GLY A CA 1
ATOM 1689 C C . GLY A 1 214 ? -16.234 26.859 31.391 1 83.94 214 GLY A C 1
ATOM 1690 O O . GLY A 1 214 ? -16.625 27.172 30.266 1 83.94 214 GLY A O 1
ATOM 1691 N N . SER A 1 215 ? -15.117 27.109 31.859 1 90.69 215 SER A N 1
ATOM 1692 C CA . SER A 1 215 ? -14.07 27.688 31.016 1 90.69 215 SER A CA 1
ATOM 1693 C C . SER A 1 215 ? -13.461 26.625 30.109 1 90.69 215 SER A C 1
ATOM 1695 O O . SER A 1 215 ? -13.383 25.453 30.484 1 90.69 215 SER A O 1
ATOM 1697 N N . VAL A 1 216 ? -13.203 27.016 28.906 1 93.88 216 VAL A N 1
ATOM 1698 C CA . VAL A 1 216 ? -12.641 26.109 27.906 1 93.88 216 VAL A CA 1
ATOM 1699 C C . VAL A 1 216 ? -11.18 26.484 27.641 1 93.88 216 VAL A C 1
ATOM 1701 O O . VAL A 1 216 ? -10.852 27.656 27.5 1 93.88 216 VAL A O 1
ATOM 1704 N N . ASN A 1 217 ? -10.352 25.469 27.609 1 93.12 217 ASN A N 1
ATOM 1705 C CA . ASN A 1 217 ? -8.953 25.656 27.25 1 93.12 217 ASN A CA 1
ATOM 1706 C C . ASN A 1 217 ? -8.797 26.062 25.781 1 93.12 217 ASN A C 1
ATOM 1708 O O . ASN A 1 217 ? -9.344 25.406 24.891 1 93.12 217 ASN A O 1
ATOM 1712 N N . PRO A 1 218 ? -8.07 27.125 25.531 1 93.81 218 PRO A N 1
ATOM 1713 C CA . PRO A 1 218 ? -7.867 27.578 24.156 1 93.81 218 PRO A CA 1
ATOM 1714 C C . PRO A 1 218 ? -7.305 26.484 23.25 1 93.81 218 PRO A C 1
ATOM 1716 O O . PRO A 1 218 ? -7.652 26.422 22.062 1 93.81 218 PRO A O 1
ATOM 1719 N N . SER A 1 219 ? -6.445 25.625 23.766 1 92.19 219 SER A N 1
ATOM 1720 C CA . SER A 1 219 ? -5.844 24.562 22.969 1 92.19 219 SER A CA 1
ATOM 1721 C C . SER A 1 219 ? -6.906 23.609 22.438 1 92.19 219 SER A C 1
ATOM 1723 O O . SER A 1 219 ? -6.781 23.094 21.312 1 92.19 219 SER A O 1
ATOM 1725 N N . LEU A 1 220 ? -7.918 23.406 23.203 1 92.5 220 LEU A N 1
ATOM 1726 C CA . LEU A 1 220 ? -9.016 22.531 22.797 1 92.5 220 LEU A CA 1
ATOM 1727 C C . LEU A 1 220 ? -9.789 23.141 21.641 1 92.5 220 LEU A C 1
ATOM 1729 O O . LEU A 1 220 ? -10.25 22.438 20.734 1 92.5 220 LEU A O 1
ATOM 1733 N N . ILE A 1 221 ? -9.914 24.438 21.719 1 93.94 221 ILE A N 1
ATOM 1734 C CA . ILE A 1 221 ? -10.586 25.141 20.625 1 93.94 221 ILE A CA 1
ATOM 1735 C C . ILE A 1 221 ? -9.789 24.984 19.344 1 93.94 221 ILE A C 1
ATOM 1737 O O . ILE A 1 221 ? -10.352 24.641 18.297 1 93.94 221 ILE A O 1
ATOM 1741 N N . LYS A 1 222 ? -8.516 25.219 19.422 1 94.06 222 LYS A N 1
ATOM 1742 C CA . LYS A 1 222 ? -7.648 25.078 18.25 1 94.06 222 LYS A CA 1
ATOM 1743 C C . LYS A 1 222 ? -7.684 23.656 17.703 1 94.06 222 LYS A C 1
ATOM 1745 O O . LYS A 1 222 ? -7.785 23.453 16.5 1 94.06 222 LYS A O 1
ATOM 1750 N N . GLU A 1 223 ? -7.633 22.734 18.578 1 93.31 223 GLU A N 1
ATOM 1751 C CA . GLU A 1 223 ? -7.688 21.312 18.203 1 93.31 223 GLU A CA 1
ATOM 1752 C C . GLU A 1 223 ? -8.984 21 17.453 1 93.31 223 GLU A C 1
ATOM 1754 O O . GLU A 1 223 ? -8.969 20.281 16.453 1 93.31 223 GLU A O 1
ATOM 1759 N N . ALA A 1 224 ? -10.016 21.547 17.953 1 93.69 224 ALA A N 1
ATOM 1760 C CA . ALA A 1 224 ? -11.32 21.312 17.344 1 93.69 224 ALA A CA 1
ATOM 1761 C C . ALA A 1 224 ? -11.391 21.922 15.945 1 93.69 224 ALA A C 1
ATOM 1763 O O . ALA A 1 224 ? -11.953 21.328 15.023 1 93.69 224 ALA A O 1
ATOM 1764 N N . ILE A 1 225 ? -10.852 23.109 15.836 1 94.88 225 ILE A N 1
ATOM 1765 C CA . ILE A 1 225 ? -10.828 23.766 14.539 1 94.88 225 ILE A CA 1
ATOM 1766 C C . ILE A 1 225 ? -10.031 22.922 13.539 1 94.88 225 ILE A C 1
ATOM 1768 O O . ILE A 1 225 ? -10.492 22.672 12.43 1 94.88 225 ILE A O 1
ATOM 1772 N N . VAL A 1 226 ? -8.875 22.422 13.898 1 94.44 226 VAL A N 1
ATOM 1773 C CA . VAL A 1 226 ? -7.98 21.656 13.031 1 94.44 226 VAL A CA 1
ATOM 1774 C C . VAL A 1 226 ? -8.617 20.312 12.688 1 94.44 226 VAL A C 1
ATOM 1776 O O . VAL A 1 226 ? -8.461 19.812 11.57 1 94.44 226 VAL A O 1
ATOM 1779 N N . ARG A 1 227 ? -9.375 19.781 13.609 1 93.19 227 ARG A N 1
ATOM 1780 C CA . ARG A 1 227 ? -10.086 18.547 13.336 1 93.19 227 ARG A CA 1
ATOM 1781 C C . ARG A 1 227 ? -11.094 18.734 12.211 1 93.19 227 ARG A C 1
ATOM 1783 O O . ARG A 1 227 ? -11.297 17.828 11.391 1 93.19 227 ARG A O 1
ATOM 1790 N N . LYS A 1 228 ? -11.617 19.938 12.195 1 93.31 228 LYS A N 1
ATOM 1791 C CA . LYS A 1 228 ? -12.594 20.25 11.156 1 93.31 228 LYS A CA 1
ATOM 1792 C C . LYS A 1 228 ? -11.906 20.703 9.875 1 93.31 228 LYS A C 1
ATOM 1794 O O . LYS A 1 228 ? -12.359 20.375 8.773 1 93.31 228 LYS A O 1
ATOM 1799 N N . GLU A 1 229 ? -10.93 21.422 10.023 1 95.62 229 GLU A N 1
ATOM 1800 C CA . GLU A 1 229 ? -10.117 21.938 8.922 1 95.62 229 GLU A CA 1
ATOM 1801 C C . GLU A 1 229 ? -8.633 21.688 9.172 1 95.62 229 GLU A C 1
ATOM 1803 O O . GLU A 1 229 ? -7.934 22.562 9.695 1 95.62 229 GLU A O 1
ATOM 1808 N N . PRO A 1 230 ? -8.141 20.625 8.617 1 95.62 230 PRO A N 1
ATOM 1809 C CA . PRO A 1 230 ? -6.785 20.188 8.961 1 95.62 230 PRO A CA 1
ATOM 1810 C C . PRO A 1 230 ? -5.719 21.203 8.555 1 95.62 230 PRO A C 1
ATOM 1812 O O . PRO A 1 230 ? -4.617 21.203 9.109 1 95.62 230 PRO A O 1
ATOM 1815 N N . ASP A 1 231 ? -6.008 22.031 7.637 1 95.06 231 ASP A N 1
ATOM 1816 C CA . ASP A 1 231 ? -4.996 22.969 7.164 1 95.06 231 ASP A CA 1
ATOM 1817 C C . ASP A 1 231 ? -5.207 24.359 7.777 1 95.06 231 ASP A C 1
ATOM 1819 O O . ASP A 1 231 ? -4.645 25.344 7.297 1 95.06 231 ASP A O 1
ATOM 1823 N N . PHE A 1 232 ? -5.961 24.484 8.828 1 95.12 232 PHE A N 1
ATOM 1824 C CA . PHE A 1 232 ? -6.219 25.766 9.461 1 95.12 232 PHE A CA 1
ATOM 1825 C C . PHE A 1 232 ? -4.93 26.375 10 1 95.12 232 PHE A C 1
ATOM 1827 O O . PHE A 1 232 ? -4.156 25.703 10.68 1 95.12 232 PHE A O 1
ATOM 1834 N N . ASP A 1 233 ? -4.73 27.531 9.664 1 91.31 233 ASP A N 1
ATOM 1835 C CA . ASP A 1 233 ? -3.652 28.375 10.18 1 91.31 233 ASP A CA 1
ATOM 1836 C C . ASP A 1 233 ? -4.129 29.797 10.406 1 91.31 233 ASP A C 1
ATOM 1838 O O . ASP A 1 233 ? -4.59 30.469 9.477 1 91.31 233 ASP A O 1
ATOM 1842 N N . GLU A 1 234 ? -4.078 30.25 11.648 1 93.81 234 GLU A N 1
ATOM 1843 C CA . GLU A 1 234 ? -4.57 31.594 11.953 1 93.81 234 GLU A CA 1
ATOM 1844 C C . GLU A 1 234 ? -3.799 32.656 11.18 1 93.81 234 GLU A C 1
ATOM 1846 O O . GLU A 1 234 ? -4.34 33.719 10.875 1 93.81 234 GLU A O 1
ATOM 1851 N N . ARG A 1 235 ? -2.619 32.312 10.758 1 90 235 ARG A N 1
ATOM 1852 C CA . ARG A 1 235 ? -1.792 33.25 10.031 1 90 235 ARG A CA 1
ATOM 1853 C C . ARG A 1 235 ? -2.357 33.531 8.641 1 90 235 ARG A C 1
ATOM 1855 O O . ARG A 1 235 ? -2.203 34.625 8.109 1 90 235 ARG A O 1
ATOM 1862 N N . ASP A 1 236 ? -2.939 32.562 8.188 1 89.94 236 ASP A N 1
ATOM 1863 C CA . ASP A 1 236 ? -3.564 32.719 6.879 1 89.94 236 ASP A CA 1
ATOM 1864 C C . ASP A 1 236 ? -4.738 33.688 6.945 1 89.94 236 ASP A C 1
ATOM 1866 O O . ASP A 1 236 ? -5.23 34.156 5.914 1 89.94 236 ASP A O 1
ATOM 1870 N N . HIS A 1 237 ? -5.129 34.094 8.141 1 93.12 237 HIS A N 1
ATOM 1871 C CA . HIS A 1 237 ? -6.273 34.969 8.336 1 93.12 237 HIS A CA 1
ATOM 1872 C C . HIS A 1 237 ? -5.844 36.281 8.969 1 93.12 237 HIS A C 1
ATOM 1874 O O . HIS A 1 237 ? -6.676 37.031 9.492 1 93.12 237 HIS A O 1
ATOM 1880 N N . GLY A 1 238 ? -4.535 36.438 9.016 1 91.81 238 GLY A N 1
ATOM 1881 C CA . GLY A 1 238 ? -4.012 37.719 9.43 1 91.81 238 GLY A CA 1
ATOM 1882 C C . GLY A 1 238 ? -3.656 37.781 10.906 1 91.81 238 GLY A C 1
ATOM 1883 O O . GLY A 1 238 ? -3.354 38.844 11.445 1 91.81 238 GLY A O 1
ATOM 1884 N N . PHE A 1 239 ? -3.758 36.625 11.539 1 94.94 239 PHE A N 1
ATOM 1885 C CA . PHE A 1 239 ? -3.412 36.594 12.953 1 94.94 239 PHE A CA 1
ATOM 1886 C C . PHE A 1 239 ? -2.08 35.875 13.172 1 94.94 239 PHE A C 1
ATOM 1888 O O . PHE A 1 239 ? -1.916 34.719 12.781 1 94.94 239 PHE A O 1
ATOM 1895 N N . SER A 1 240 ? -1.161 36.531 13.828 1 92.5 240 SER A N 1
ATOM 1896 C CA . SER A 1 240 ? 0.172 35.969 14.031 1 92.5 240 SER A CA 1
ATOM 1897 C C . SER A 1 240 ? 0.14 34.812 15.016 1 92.5 240 SER A C 1
ATOM 1899 O O . SER A 1 240 ? 1.01 33.938 14.977 1 92.5 240 SER A O 1
ATOM 1901 N N . THR A 1 241 ? -0.761 34.844 15.938 1 94.12 241 THR A N 1
ATOM 1902 C CA . THR A 1 241 ? -0.92 33.781 16.922 1 94.12 241 THR A CA 1
ATOM 1903 C C . THR A 1 241 ? -2.396 33.438 17.125 1 94.12 241 THR A C 1
ATOM 1905 O O . THR A 1 241 ? -3.27 34.25 16.766 1 94.12 241 THR A O 1
ATOM 1908 N N . PHE A 1 242 ? -2.609 32.281 17.625 1 94.94 242 PHE A N 1
ATOM 1909 C CA . PHE A 1 242 ? -3.977 31.859 17.922 1 94.94 242 PHE A CA 1
ATOM 1910 C C . PHE A 1 242 ? -4.57 32.719 19.031 1 94.94 242 PHE A C 1
ATOM 1912 O O . PHE A 1 242 ? -5.77 33.031 19.016 1 94.94 242 PHE A O 1
ATOM 1919 N N . ALA A 1 243 ? -3.811 33.156 20.031 1 94.25 243 ALA A N 1
ATOM 1920 C CA . ALA A 1 243 ? -4.246 34.031 21.109 1 94.25 243 ALA A CA 1
ATOM 1921 C C . ALA A 1 243 ? -4.801 35.344 20.547 1 94.25 243 ALA A C 1
ATOM 1923 O O . ALA A 1 243 ? -5.805 35.875 21.031 1 94.25 243 ALA A O 1
ATOM 1924 N N . LYS A 1 244 ? -4.152 35.812 19.5 1 95.56 244 LYS A N 1
ATOM 1925 C CA . LYS A 1 244 ? -4.598 37.031 18.875 1 95.56 244 LYS A CA 1
ATOM 1926 C C . LYS A 1 244 ? -5.934 36.844 18.172 1 95.56 244 LYS A C 1
ATOM 1928 O O . LYS A 1 244 ? -6.762 37.75 18.125 1 95.56 244 LYS A O 1
ATOM 1933 N N . LEU A 1 245 ? -6.082 35.656 17.625 1 96.25 245 LEU A N 1
ATOM 1934 C CA . LEU A 1 245 ? -7.367 35.344 17.031 1 96.25 245 LEU A CA 1
ATOM 1935 C C . LEU A 1 245 ? -8.469 35.312 18.078 1 96.25 245 LEU A C 1
ATOM 1937 O O . LEU A 1 245 ? -9.547 35.875 17.875 1 96.25 245 LEU A O 1
ATOM 1941 N N . LEU A 1 246 ? -8.227 34.75 19.219 1 95.75 246 LEU A N 1
ATOM 1942 C CA . LEU A 1 246 ? -9.203 34.688 20.297 1 95.75 246 LEU A CA 1
ATOM 1943 C C . LEU A 1 246 ? -9.492 36.094 20.844 1 95.75 246 LEU A C 1
ATOM 1945 O O . LEU A 1 246 ? -10.641 36.406 21.188 1 95.75 246 LEU A O 1
ATOM 1949 N N . ALA A 1 247 ? -8.484 36.906 20.891 1 95.31 247 ALA A N 1
ATOM 1950 C CA . ALA A 1 247 ? -8.664 38.281 21.344 1 95.31 247 ALA A CA 1
ATOM 1951 C C . ALA A 1 247 ? -9.586 39.062 20.391 1 95.31 247 ALA A C 1
ATOM 1953 O O . ALA A 1 247 ? -10.422 39.844 20.844 1 95.31 247 ALA A O 1
ATOM 1954 N N . ALA A 1 248 ? -9.344 38.781 19.156 1 95.5 248 ALA A N 1
ATOM 1955 C CA . ALA A 1 248 ? -10.203 39.438 18.156 1 95.5 248 ALA A CA 1
ATOM 1956 C C . ALA A 1 248 ? -11.648 39 18.328 1 95.5 248 ALA A C 1
ATOM 1958 O O . ALA A 1 248 ? -12.57 39.812 18.188 1 95.5 248 ALA A O 1
ATOM 1959 N N . MET A 1 249 ? -11.836 37.781 18.625 1 95.56 249 MET A N 1
ATOM 1960 C CA . MET A 1 249 ? -13.18 37.281 18.844 1 95.56 249 MET A CA 1
ATOM 1961 C C . MET A 1 249 ? -13.812 37.875 20.094 1 95.56 249 MET A C 1
ATOM 1963 O O . MET A 1 249 ? -15.016 38.125 20.125 1 95.56 249 MET A O 1
ATOM 1967 N N . GLU A 1 250 ? -12.984 38.062 21.047 1 94.62 250 GLU A N 1
ATOM 1968 C CA . GLU A 1 250 ? -13.461 38.719 22.266 1 94.62 250 GLU A CA 1
ATOM 1969 C C . GLU A 1 250 ? -13.898 40.156 21.984 1 94.62 250 GLU A C 1
ATOM 1971 O O . GLU A 1 250 ? -14.938 40.594 22.484 1 94.62 250 GLU A O 1
ATOM 1976 N N . HIS A 1 251 ? -13.07 40.781 21.219 1 94.31 251 HIS A N 1
ATOM 1977 C CA . HIS A 1 251 ? -13.391 42.156 20.828 1 94.31 251 HIS A CA 1
ATOM 1978 C C . HIS A 1 251 ? -14.727 42.219 20.094 1 94.31 251 HIS A C 1
ATOM 1980 O O . HIS A 1 251 ? -15.484 43.188 20.281 1 94.31 251 HIS A O 1
ATOM 1986 N N . ASP A 1 252 ? -15.023 41.188 19.391 1 93.06 252 ASP A N 1
ATOM 1987 C CA . ASP A 1 252 ? -16.266 41.125 18.625 1 93.06 252 ASP A CA 1
ATOM 1988 C C . ASP A 1 252 ? -17.422 40.625 19.5 1 93.06 252 ASP A C 1
ATOM 1990 O O . ASP A 1 252 ? -18.547 40.469 19.016 1 93.06 252 ASP A O 1
ATOM 1994 N N . GLY A 1 253 ? -17.141 40.344 20.734 1 91.38 253 GLY A N 1
ATOM 1995 C CA . GLY A 1 253 ? -18.188 39.969 21.688 1 91.38 253 GLY A CA 1
ATOM 1996 C C . GLY A 1 253 ? -18.594 38.531 21.578 1 91.38 253 GLY A C 1
ATOM 1997 O O . GLY A 1 253 ? -19.688 38.156 22.016 1 91.38 253 GLY A O 1
ATOM 1998 N N . LEU A 1 254 ? -17.719 37.719 21 1 92.38 254 LEU A N 1
ATOM 1999 C CA . LEU A 1 254 ? -18.094 36.344 20.719 1 92.38 254 LEU A CA 1
ATOM 2000 C C . LEU A 1 254 ? -17.688 35.406 21.859 1 92.38 254 LEU A C 1
ATOM 2002 O O . LEU A 1 254 ? -18.219 34.312 22 1 92.38 254 LEU A O 1
ATOM 2006 N N . LEU A 1 255 ? -16.719 35.875 22.625 1 94.62 255 LEU A N 1
ATOM 2007 C CA . LEU A 1 255 ? -16.234 35.156 23.781 1 94.62 255 LEU A CA 1
ATOM 2008 C C . LEU A 1 255 ? -15.562 36.094 24.781 1 94.62 255 LEU A C 1
ATOM 2010 O O . LEU A 1 255 ? -15.406 37.281 24.5 1 94.62 255 LEU A O 1
ATOM 2014 N N . LYS A 1 256 ? -15.32 35.594 25.938 1 94.38 256 LYS A N 1
ATOM 2015 C CA . LYS A 1 256 ? -14.539 36.281 26.938 1 94.38 256 LYS A CA 1
ATOM 2016 C C . LYS A 1 256 ? -13.336 35.469 27.391 1 94.38 256 LYS A C 1
ATOM 2018 O O . LYS A 1 256 ? -13.453 34.25 27.562 1 94.38 256 LYS A O 1
ATOM 2023 N N . ARG A 1 257 ? -12.219 36.094 27.5 1 94.38 257 ARG A N 1
ATOM 2024 C CA . ARG A 1 257 ? -11.023 35.406 28 1 94.38 257 ARG A CA 1
ATOM 2025 C C . ARG A 1 257 ? -10.828 35.688 29.484 1 94.38 257 ARG A C 1
ATOM 2027 O O . ARG A 1 257 ? -10.938 36.844 29.922 1 94.38 257 ARG A O 1
ATOM 2034 N N . VAL A 1 258 ? -10.648 34.688 30.266 1 92.5 258 VAL A N 1
ATOM 2035 C CA . VAL A 1 258 ? -10.469 34.812 31.703 1 92.5 258 VAL A CA 1
ATOM 2036 C C . VAL A 1 258 ? -9.164 34.156 32.125 1 92.5 258 VAL A C 1
ATOM 2038 O O . VAL A 1 258 ? -8.789 33.125 31.594 1 92.5 258 VAL A O 1
ATOM 2041 N N . GLN A 1 259 ? -8.5 34.781 33.031 1 90.88 259 GLN A N 1
ATOM 2042 C CA . GLN A 1 259 ? -7.246 34.219 33.531 1 90.88 259 GLN A CA 1
ATOM 2043 C C . GLN A 1 259 ? -7.461 33.5 34.844 1 90.88 259 GLN A C 1
ATOM 2045 O O . GLN A 1 259 ? -8.125 34 35.75 1 90.88 259 GLN A O 1
ATOM 2050 N N . GLN A 1 260 ? -7.125 32.25 34.875 1 89 260 GLN A N 1
ATOM 2051 C CA . GLN A 1 260 ? -7.113 31.469 36.094 1 89 260 GLN A CA 1
ATOM 2052 C C . GLN A 1 260 ? -5.699 31.016 36.438 1 89 260 GLN A C 1
ATOM 2054 O O . GLN A 1 260 ? -5.156 30.094 35.844 1 89 260 GLN A O 1
ATOM 2059 N N . GLY A 1 261 ? -5.141 31.703 37.469 1 89.06 261 GLY A N 1
ATOM 2060 C CA . GLY A 1 261 ? -3.732 31.453 37.719 1 89.06 261 GLY A CA 1
ATOM 2061 C C . GLY A 1 261 ? -2.828 31.953 36.594 1 89.06 261 GLY A C 1
ATOM 2062 O O . GLY A 1 261 ? -2.871 33.125 36.219 1 89.06 261 GLY A O 1
ATOM 2063 N N . ARG A 1 262 ? -2.037 31.109 36.156 1 90.94 262 ARG A N 1
ATOM 2064 C CA . ARG A 1 262 ? -1.101 31.469 35.094 1 90.94 262 ARG A CA 1
ATOM 2065 C C . ARG A 1 262 ? -1.672 31.141 33.719 1 90.94 262 ARG A C 1
ATOM 2067 O O . ARG A 1 262 ? -1.035 31.391 32.688 1 90.94 262 ARG A O 1
ATOM 2074 N N . GLN A 1 263 ? -2.916 30.625 33.75 1 90.44 263 GLN A N 1
ATOM 2075 C CA . GLN A 1 263 ? -3.445 30.141 32.469 1 90.44 263 GLN A CA 1
ATOM 2076 C C . GLN A 1 263 ? -4.68 30.938 32.062 1 90.44 263 GLN A C 1
ATOM 2078 O O . GLN A 1 263 ? -5.457 31.375 32.906 1 90.44 263 GLN A O 1
ATOM 2083 N N . TRP A 1 264 ? -4.758 31.172 30.734 1 91.75 264 TRP A N 1
ATOM 2084 C CA . TRP A 1 264 ? -5.922 31.828 30.156 1 91.75 264 TRP A CA 1
ATOM 2085 C C . TRP A 1 264 ? -6.961 30.797 29.719 1 91.75 264 TRP A C 1
ATOM 2087 O O . TRP A 1 264 ? -6.609 29.734 29.188 1 91.75 264 TRP A O 1
ATOM 2097 N N . TYR A 1 265 ? -8.258 31.109 29.922 1 94 265 TYR A N 1
ATOM 2098 C CA . TYR A 1 265 ? -9.375 30.281 29.484 1 94 265 TYR A CA 1
ATOM 2099 C C . TYR A 1 265 ? -10.406 31.109 28.719 1 94 265 TYR A C 1
ATOM 2101 O O . TYR A 1 265 ? -10.32 32.344 28.688 1 94 265 TYR A O 1
ATOM 2109 N N . VAL A 1 266 ? -11.273 30.406 28.047 1 95 266 VAL A N 1
ATOM 2110 C CA . VAL A 1 266 ? -12.32 31.062 27.266 1 95 266 VAL A CA 1
ATOM 2111 C C . VAL A 1 266 ? -13.688 30.688 27.844 1 95 266 VAL A C 1
ATOM 2113 O O . VAL A 1 266 ? -13.938 29.531 28.188 1 95 266 VAL A O 1
ATOM 2116 N N . VAL A 1 267 ? -14.523 31.703 27.969 1 92.62 267 VAL A N 1
ATOM 2117 C CA . VAL A 1 267 ? -15.883 31.469 28.453 1 92.62 267 VAL A CA 1
ATOM 2118 C C . VAL A 1 267 ? -16.875 32.188 27.547 1 92.62 267 VAL A C 1
ATOM 2120 O O . VAL A 1 267 ? -16.5 33.031 26.734 1 92.62 267 VAL A O 1
ATOM 2123 N N . ALA A 1 268 ? -18.141 31.75 27.719 1 91.25 268 ALA A N 1
ATOM 2124 C CA . ALA A 1 268 ? -19.203 32.406 26.969 1 91.25 268 ALA A CA 1
ATOM 2125 C C . ALA A 1 268 ? -19.328 33.875 27.375 1 91.25 268 ALA A C 1
ATOM 2127 O O . ALA A 1 268 ? -19.062 34.25 28.531 1 91.25 268 ALA A O 1
ATOM 2128 N N . PRO A 1 269 ? -19.688 34.781 26.438 1 85.44 269 PRO A N 1
ATOM 2129 C CA . PRO A 1 269 ? -19.766 36.188 26.75 1 85.44 269 PRO A CA 1
ATOM 2130 C C . PRO A 1 269 ? -20.719 36.5 27.922 1 85.44 269 PRO A C 1
ATOM 2132 O O . PRO A 1 269 ? -20.484 37.406 28.688 1 85.44 269 PRO A O 1
ATOM 2135 N N . ASP A 1 270 ? -21.781 35.75 28.016 1 77.06 270 ASP A N 1
ATOM 2136 C CA . ASP A 1 270 ? -22.781 36 29.062 1 77.06 270 ASP A CA 1
ATOM 2137 C C . ASP A 1 270 ? -22.422 35.281 30.359 1 77.06 270 ASP A C 1
ATOM 2139 O O . ASP A 1 270 ? -23.156 35.375 31.344 1 77.06 270 ASP A O 1
ATOM 2143 N N . SER A 1 271 ? -21.359 34.531 30.328 1 65.06 271 SER A N 1
ATOM 2144 C CA . SER A 1 271 ? -21.016 33.781 31.516 1 65.06 271 SER A CA 1
ATOM 2145 C C . SER A 1 271 ? -20.516 34.688 32.625 1 65.06 271 SER A C 1
ATOM 2147 O O . SER A 1 271 ? -19.672 35.562 32.406 1 65.06 271 SER A O 1
ATOM 2149 N N . ALA A 1 272 ? -21.391 35.031 33.625 1 54.12 272 ALA A N 1
ATOM 2150 C CA . ALA A 1 272 ? -21.094 35.812 34.812 1 54.12 272 ALA A CA 1
ATOM 2151 C C . ALA A 1 272 ? -19.766 35.375 35.438 1 54.12 272 ALA A C 1
ATOM 2153 O O . ALA A 1 272 ? -19.516 34.156 35.594 1 54.12 272 ALA A O 1
ATOM 2154 N N . SER A 1 273 ? -18.75 36.156 35.25 1 51.47 273 SER A N 1
ATOM 2155 C CA . SER A 1 273 ? -17.469 35.906 35.938 1 51.47 273 SER A CA 1
ATOM 2156 C C . SER A 1 273 ? -17.688 35.438 37.344 1 51.47 273 SER A C 1
ATOM 2158 O O . SER A 1 273 ? -17.766 36.25 38.281 1 51.47 273 SER A O 1
ATOM 2160 N N . GLU A 1 274 ? -18.719 34.688 37.688 1 44.88 274 GLU A N 1
ATOM 2161 C CA . GLU A 1 274 ? -18.766 34.469 39.125 1 44.88 274 GLU A CA 1
ATOM 2162 C C . GLU A 1 274 ? -17.484 33.812 39.625 1 44.88 274 GLU A C 1
ATOM 2164 O O . GLU A 1 274 ? -17.031 32.812 39.094 1 44.88 274 GLU A O 1
ATOM 2169 N N . PRO A 1 275 ? -16.641 34.562 40.312 1 46.38 275 PRO A N 1
ATOM 2170 C CA . PRO A 1 275 ? -15.477 33.938 40.938 1 46.38 275 PRO A CA 1
ATOM 2171 C C . PRO A 1 275 ? -15.812 32.594 41.594 1 46.38 275 PRO A C 1
ATOM 2173 O O . PRO A 1 275 ? -16.938 32.375 42.031 1 46.38 275 PRO A O 1
ATOM 2176 N N . PRO A 1 276 ? -15.227 31.531 41.219 1 46.41 276 PRO A N 1
ATOM 2177 C CA . PRO A 1 276 ? -15.555 30.297 41.938 1 46.41 276 PRO A CA 1
ATOM 2178 C C . PRO A 1 276 ? -15.766 30.516 43.438 1 46.41 276 PRO A C 1
ATOM 2180 O O . PRO A 1 276 ? -15.156 31.406 44.031 1 46.41 276 PRO A O 1
ATOM 2183 N N . PRO A 1 277 ? -16.859 30.266 43.969 1 44.19 277 PRO A N 1
ATOM 2184 C CA . PRO A 1 277 ? -17.016 30.438 45.438 1 44.19 277 PRO A CA 1
ATOM 2185 C C . PRO A 1 277 ? -15.836 29.891 46.219 1 44.19 277 PRO A C 1
ATOM 2187 O O . PRO A 1 277 ? -15.148 28.984 45.75 1 44.19 277 PRO A O 1
ATOM 2190 N N . PRO A 1 278 ? -15.234 30.609 47.156 1 41.28 278 PRO A N 1
ATOM 2191 C CA . PRO A 1 278 ? -14.109 30.125 47.938 1 41.28 278 PRO A CA 1
ATOM 2192 C C . PRO A 1 278 ? -14.305 28.688 48.406 1 41.28 278 PRO A C 1
ATOM 2194 O O . PRO A 1 278 ? -15.445 28.234 48.5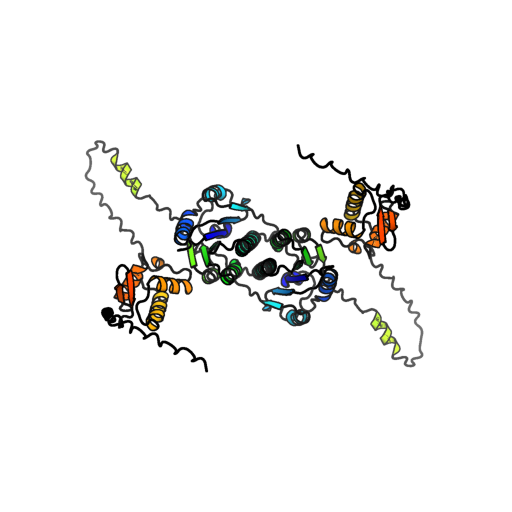94 1 41.28 278 PRO A O 1
ATOM 2197 N N . PRO A 1 279 ? -13.336 27.875 48.219 1 40.84 279 PRO A N 1
ATOM 2198 C CA . PRO A 1 279 ? -13.477 26.469 48.625 1 40.84 279 PRO A CA 1
ATOM 2199 C C . PRO A 1 279 ? -14.086 26.344 50.031 1 40.84 279 PRO A C 1
ATOM 2201 O O . PRO A 1 279 ? -13.742 27.109 50.938 1 40.84 279 PRO A O 1
ATOM 2204 N N . HIS A 1 280 ? -15.328 26.062 50.094 1 38.41 280 HIS A N 1
ATOM 2205 C CA . HIS A 1 280 ? -15.914 25.797 51.406 1 38.41 280 HIS A CA 1
ATOM 2206 C C . HIS A 1 280 ? -15.016 24.891 52.25 1 38.41 280 HIS A C 1
ATOM 2208 O O . HIS A 1 280 ? -14.57 23.844 51.781 1 38.41 280 HIS A O 1
ATOM 2214 N N . ARG A 1 281 ? -14.18 25.453 53.156 1 36 281 ARG A N 1
ATOM 2215 C CA . ARG A 1 281 ? -13.484 24.641 54.156 1 36 281 ARG A CA 1
ATOM 2216 C C . ARG A 1 281 ? -14.422 23.594 54.75 1 36 281 ARG A C 1
ATOM 2218 O O . ARG A 1 281 ? -15.328 23.922 55.531 1 36 281 ARG A O 1
ATOM 2225 N N . GLY A 1 282 ? -14.789 22.625 53.875 1 32.09 282 GLY A N 1
ATOM 2226 C CA . GLY A 1 282 ? -15.602 21.531 54.375 1 32.09 282 GLY A CA 1
ATOM 2227 C C . GLY A 1 282 ? -15.18 21.031 55.719 1 32.09 282 GLY A C 1
ATOM 2228 O O . GLY A 1 282 ? -13.984 20.828 55.969 1 32.09 282 GLY A O 1
ATOM 2229 N N . LYS A 1 283 ? -15.914 21.406 56.75 1 33.88 283 LYS A N 1
ATOM 2230 C CA . LYS A 1 283 ? -15.805 20.891 58.094 1 33.88 283 LYS A CA 1
ATOM 2231 C C . LYS A 1 283 ? -15.539 19.391 58.094 1 33.88 283 LYS A C 1
ATOM 2233 O O . LYS A 1 283 ? -16.156 18.641 57.344 1 33.88 283 LYS A O 1
ATOM 2238 N N . HIS A 1 284 ? -14.328 18.984 58.469 1 33.25 284 HIS A N 1
ATOM 2239 C CA . HIS A 1 284 ? -13.898 17.594 58.656 1 33.25 284 HIS A CA 1
ATOM 2240 C C . HIS A 1 284 ? -14.961 16.797 59.406 1 33.25 284 HIS A C 1
ATOM 2242 O O . HIS A 1 284 ? -15.391 17.203 60.5 1 33.25 284 HIS A O 1
ATOM 2248 N N . PRO A 1 285 ? -15.922 16.234 58.656 1 30.73 285 PRO A N 1
ATOM 2249 C CA . PRO A 1 285 ? -16.891 15.469 59.438 1 30.73 285 PRO A CA 1
ATOM 2250 C C . PRO A 1 285 ? -16.234 14.602 60.5 1 30.73 285 PRO A C 1
ATOM 2252 O O . PRO A 1 285 ? -15.188 14.008 60.281 1 30.73 285 PRO A O 1
ATOM 2255 N N . ARG A 1 286 ? -16.422 15 61.75 1 29.86 286 ARG A N 1
ATOM 2256 C CA . ARG A 1 286 ? -16.016 14.258 62.938 1 29.86 286 ARG A CA 1
ATOM 2257 C C . ARG A 1 286 ? -16.375 12.781 62.812 1 29.86 286 ARG A C 1
ATOM 2259 O O . ARG A 1 286 ? -17.516 12.445 62.438 1 29.86 286 ARG A O 1
ATOM 2266 N N . HIS A 1 287 ? -15.391 11.922 62.406 1 30.39 287 HIS A N 1
ATOM 2267 C CA . HIS A 1 287 ? -15.438 10.469 62.375 1 30.39 287 HIS A CA 1
ATOM 2268 C C . HIS A 1 287 ? -16.156 9.906 63.625 1 30.39 287 HIS A C 1
ATOM 2270 O O . HIS A 1 287 ? -15.648 10.031 64.75 1 30.39 287 HIS A O 1
ATOM 2276 N N . GLU A 1 288 ? -17.484 10.086 63.656 1 28.73 288 GLU A N 1
ATOM 2277 C CA . GLU A 1 288 ? -18.188 9.414 64.75 1 28.73 288 GLU A CA 1
ATOM 2278 C C . GLU A 1 288 ? -17.703 7.98 64.938 1 28.73 288 GLU A C 1
ATOM 2280 O O . GLU A 1 288 ? -17.594 7.23 63.969 1 28.73 288 GLU A O 1
ATOM 2285 N N . GLU A 1 289 ? -16.953 7.727 66 1 29.8 289 GLU A N 1
ATOM 2286 C CA . GLU A 1 289 ? -16.453 6.484 66.562 1 29.8 289 GLU A CA 1
ATOM 2287 C C . GLU A 1 289 ? -17.531 5.414 66.625 1 29.8 289 GLU A C 1
ATOM 2289 O O . GLU A 1 289 ? -18.547 5.586 67.312 1 29.8 289 GLU A O 1
ATOM 2294 N N . GLU A 1 290 ? -17.906 4.82 65.375 1 29.42 290 GLU A N 1
ATOM 2295 C CA . GLU A 1 290 ? -18.844 3.705 65.375 1 29.42 290 GLU A CA 1
ATOM 2296 C C . GLU A 1 290 ? -18.547 2.697 66.438 1 29.42 290 GLU A C 1
ATOM 2298 O O . GLU A 1 290 ? -17.422 2.229 66.625 1 29.42 290 GLU A O 1
ATOM 2303 N N . GLU A 1 291 ? -19.297 2.768 67.562 1 29.61 291 GLU A N 1
ATOM 2304 C CA . GLU A 1 291 ? -19.375 1.873 68.688 1 29.61 291 GLU A CA 1
ATOM 2305 C C . GLU A 1 291 ? -19.422 0.413 68.25 1 29.61 291 GLU A C 1
ATOM 2307 O O . GLU A 1 291 ? -20.188 0.057 67.375 1 29.61 291 GLU A O 1
ATOM 2312 N N . GLU A 1 292 ? -18.312 -0.321 68.438 1 32.28 292 GLU A N 1
ATOM 2313 C CA . GLU A 1 292 ? -18.047 -1.748 68.25 1 32.28 292 GLU A CA 1
ATOM 2314 C C . GLU A 1 292 ? -19.156 -2.588 68.875 1 32.28 292 GLU A C 1
ATOM 2316 O O . GLU A 1 292 ? -19.359 -2.533 70.125 1 32.28 292 GLU A O 1
ATOM 2321 N N . GLU A 1 293 ? -20.344 -2.639 68.188 1 30.8 293 GLU A N 1
ATOM 2322 C CA . GLU A 1 293 ? -21.391 -3.496 68.75 1 30.8 293 GLU A CA 1
ATOM 2323 C C . GLU A 1 293 ? -20.859 -4.895 69.062 1 30.8 293 GLU A C 1
ATOM 2325 O O . GLU A 1 293 ? -20.328 -5.562 68.188 1 30.8 293 GLU A O 1
ATOM 2330 N N . VAL A 1 294 ? -20.438 -5.145 70.25 1 32.16 294 VAL A N 1
ATOM 2331 C CA . VAL A 1 294 ? -20.016 -6.363 70.938 1 32.16 294 VAL A CA 1
ATOM 2332 C C . VAL A 1 294 ? -21.094 -7.434 70.812 1 32.16 294 VAL A C 1
ATOM 2334 O O . VAL A 1 294 ? -22.219 -7.258 71.25 1 32.16 294 VAL A O 1
ATOM 2337 N N . TYR A 1 295 ? -21.141 -8.109 69.562 1 32 295 TYR A N 1
ATOM 2338 C CA . TYR A 1 295 ? -22.047 -9.234 69.375 1 32 295 TYR A CA 1
ATOM 2339 C C . TYR A 1 295 ? -21.922 -10.234 70.5 1 32 295 TYR A C 1
ATOM 2341 O O . TYR A 1 295 ? -20.812 -10.609 70.875 1 32 295 TYR A O 1
ATOM 2349 N N . PRO A 1 296 ? -22.922 -10.273 71.312 1 35.22 296 PRO A N 1
ATOM 2350 C CA . PRO A 1 296 ? -22.953 -11.133 72.5 1 35.22 296 PRO A CA 1
ATOM 2351 C C . PRO A 1 296 ? -22.625 -12.594 72.188 1 35.22 296 PRO A C 1
ATOM 2353 O O . PRO A 1 296 ? -22.828 -13.039 71.062 1 35.22 296 PRO A O 1
ATOM 2356 N N . ASP A 1 297 ? -21.672 -13.227 72.875 1 32.91 297 ASP A N 1
ATOM 2357 C CA . ASP A 1 297 ? -21.156 -14.594 72.938 1 32.91 297 ASP A CA 1
ATOM 2358 C C . ASP A 1 297 ? -22.297 -15.609 72.875 1 32.91 297 ASP A C 1
ATOM 2360 O O . ASP A 1 297 ? -23.297 -15.445 73.625 1 32.91 297 ASP A O 1
ATOM 2364 N N . PRO A 1 298 ? -22.5 -16.172 71.625 1 33.56 298 PRO A N 1
ATOM 2365 C CA . PRO A 1 298 ? -23.516 -17.234 71.625 1 33.56 298 PRO A CA 1
ATOM 2366 C C . PRO A 1 298 ? -23.391 -18.125 72.875 1 33.56 298 PRO A C 1
ATOM 2368 O O . PRO A 1 298 ? -22.281 -18.484 73.25 1 33.56 298 PRO A O 1
ATOM 2371 N N . VAL A 1 299 ? -24.219 -17.969 73.875 1 31.2 299 VAL A N 1
ATOM 2372 C CA . VAL A 1 299 ? -24.344 -18.734 75.125 1 31.2 299 VAL A CA 1
ATOM 2373 C C . VAL A 1 299 ? -24.359 -20.234 74.812 1 31.2 299 VAL A C 1
ATOM 2375 O O . VAL A 1 299 ? -24.938 -20.656 73.812 1 31.2 299 VAL A O 1
ATOM 2378 N N . ASP A 1 300 ? -23.469 -21 75.438 1 34.31 300 ASP A N 1
ATOM 2379 C CA . ASP A 1 300 ? -23.188 -22.422 75.625 1 34.31 300 ASP A CA 1
ATOM 2380 C C . ASP A 1 300 ? -24.453 -23.188 75.938 1 34.31 300 ASP A C 1
ATOM 2382 O O . ASP A 1 300 ? -24.406 -24.391 76.25 1 34.31 300 ASP A O 1
ATOM 2386 N N . ASP A 1 301 ? -25.719 -22.922 75.438 1 26.77 301 ASP A N 1
ATOM 2387 C CA . ASP A 1 301 ? -26.547 -23.984 76 1 26.77 301 ASP A CA 1
ATOM 2388 C C . ASP A 1 301 ? -26.203 -25.328 75.375 1 26.77 301 ASP A C 1
ATOM 2390 O O . ASP A 1 301 ? -25.938 -25.406 74.188 1 26.77 301 ASP A O 1
ATOM 2394 N N . MET B 1 1 ? 1.182 -32.469 11.766 1 39.62 1 MET B N 1
ATOM 2395 C CA . MET B 1 1 ? -0.167 -32 11.461 1 39.62 1 MET B CA 1
ATOM 2396 C C . MET B 1 1 ? -0.181 -31.188 10.172 1 39.62 1 MET B C 1
ATOM 2398 O O . MET B 1 1 ? 0.611 -30.266 10.008 1 39.62 1 MET B O 1
ATOM 2402 N N . ASP B 1 2 ? -0.283 -31.75 8.977 1 50.41 2 ASP B N 1
ATOM 2403 C CA . ASP B 1 2 ? -0.182 -31.344 7.574 1 50.41 2 ASP B CA 1
ATOM 2404 C C . ASP B 1 2 ? -0.932 -30.047 7.316 1 50.41 2 ASP B C 1
ATOM 2406 O O . ASP B 1 2 ? -2.16 -30.031 7.223 1 50.41 2 ASP B O 1
ATOM 2410 N N . ASN B 1 3 ? -0.551 -28.891 7.91 1 65.38 3 ASN B N 1
ATOM 2411 C CA . ASN B 1 3 ? -1.344 -27.672 8.086 1 65.38 3 ASN B CA 1
ATOM 2412 C C . ASN B 1 3 ? -1.745 -27.078 6.742 1 65.38 3 ASN B C 1
ATOM 2414 O O . ASN B 1 3 ? -0.888 -26.781 5.906 1 65.38 3 ASN B O 1
ATOM 2418 N N . GLU B 1 4 ? -3.012 -27.297 6.371 1 87.81 4 GLU B N 1
ATOM 2419 C CA . GLU B 1 4 ? -3.664 -26.75 5.184 1 87.81 4 GLU B CA 1
ATOM 2420 C C . GLU B 1 4 ? -3.426 -25.25 5.055 1 87.81 4 GLU B C 1
ATOM 2422 O O . GLU B 1 4 ? -3.635 -24.5 6.012 1 87.81 4 GLU B O 1
ATOM 2427 N N . HIS B 1 5 ? -2.803 -24.906 3.891 1 94.56 5 HIS B N 1
ATOM 2428 C CA . HIS B 1 5 ? -2.531 -23.5 3.639 1 94.56 5 HIS B CA 1
ATOM 2429 C C . HIS B 1 5 ? -3.824 -22.703 3.551 1 94.56 5 HIS B C 1
ATOM 2431 O O . HIS B 1 5 ? -4.844 -23.203 3.078 1 94.56 5 HIS B O 1
ATOM 2437 N N . ARG B 1 6 ? -3.814 -21.578 4.133 1 97.75 6 ARG B N 1
ATOM 2438 C CA . ARG B 1 6 ? -4.93 -20.641 4.074 1 97.75 6 ARG B CA 1
ATOM 2439 C C . ARG B 1 6 ? -4.629 -19.5 3.117 1 97.75 6 ARG B C 1
ATOM 2441 O O . ARG B 1 6 ? -3.631 -18.781 3.281 1 97.75 6 ARG B O 1
ATOM 2448 N N . ILE B 1 7 ? -5.562 -19.328 2.131 1 98.31 7 ILE B N 1
ATOM 2449 C CA . ILE B 1 7 ? -5.273 -18.438 1.007 1 98.31 7 ILE B CA 1
ATOM 2450 C C . ILE B 1 7 ? -6.207 -17.234 1.047 1 98.31 7 ILE B C 1
ATOM 2452 O O . ILE B 1 7 ? -7.41 -17.375 1.266 1 98.31 7 ILE B O 1
ATOM 2456 N N . ALA B 1 8 ? -5.648 -16.031 0.926 1 98.81 8 ALA B N 1
ATOM 2457 C CA . ALA B 1 8 ? -6.406 -14.797 0.694 1 98.81 8 ALA B CA 1
ATOM 2458 C C . ALA B 1 8 ? -6.316 -14.367 -0.767 1 98.81 8 ALA B C 1
ATOM 2460 O O . ALA B 1 8 ? -5.223 -14.172 -1.3 1 98.81 8 ALA B O 1
ATOM 2461 N N . LEU B 1 9 ? -7.484 -14.211 -1.407 1 98.75 9 LEU B N 1
ATOM 2462 C CA . LEU B 1 9 ? -7.562 -13.883 -2.826 1 98.75 9 LEU B CA 1
ATOM 2463 C C . LEU B 1 9 ? -7.977 -12.43 -3.027 1 98.75 9 LEU B C 1
ATOM 2465 O O . LEU B 1 9 ? -9.016 -11.992 -2.518 1 98.75 9 LEU B O 1
ATOM 2469 N N . PHE B 1 10 ? -7.148 -11.672 -3.729 1 98.75 10 PHE B N 1
ATOM 2470 C CA . PHE B 1 10 ? -7.418 -10.289 -4.102 1 98.75 10 PHE B CA 1
ATOM 2471 C C . PHE B 1 10 ? -7.531 -10.148 -5.617 1 98.75 10 PHE B C 1
ATOM 2473 O O . PHE B 1 10 ? -6.613 -10.516 -6.352 1 98.75 10 PHE B O 1
ATOM 2480 N N . LEU B 1 11 ? -8.656 -9.562 -6.074 1 98 11 LEU B N 1
ATOM 2481 C CA . LEU B 1 11 ? -8.906 -9.453 -7.508 1 98 11 LEU B CA 1
ATOM 2482 C C . LEU B 1 11 ? -8.805 -8.008 -7.973 1 98 11 LEU B C 1
ATOM 2484 O O . LEU B 1 11 ? -9.594 -7.156 -7.543 1 98 11 LEU B O 1
ATOM 2488 N N . ASP B 1 12 ? -7.844 -7.742 -8.758 1 96.25 12 ASP B N 1
ATOM 2489 C CA . ASP B 1 12 ? -7.809 -6.52 -9.555 1 96.25 12 ASP B CA 1
ATOM 2490 C C . ASP B 1 12 ? -8.727 -6.637 -10.773 1 96.25 12 ASP B C 1
ATOM 2492 O O . ASP B 1 12 ? -8.258 -6.934 -11.875 1 96.25 12 ASP B O 1
ATOM 2496 N N . PHE B 1 13 ? -9.961 -6.336 -10.609 1 95.94 13 PHE B N 1
ATOM 2497 C CA . PHE B 1 13 ? -10.969 -6.762 -11.57 1 95.94 13 PHE B CA 1
ATOM 2498 C C . PHE B 1 13 ? -10.797 -6.027 -12.898 1 95.94 13 PHE B C 1
ATOM 2500 O O . PHE B 1 13 ? -10.898 -6.633 -13.969 1 95.94 13 PHE B O 1
ATOM 2507 N N . GLU B 1 14 ? -10.547 -4.766 -12.805 1 92.75 14 GLU B N 1
ATOM 2508 C CA . GLU B 1 14 ? -10.383 -3.99 -14.031 1 92.75 14 GLU B CA 1
ATOM 2509 C C . GLU B 1 14 ? -9.266 -4.559 -14.898 1 92.75 14 GLU B C 1
ATOM 2511 O O . GLU B 1 14 ? -9.422 -4.695 -16.109 1 92.75 14 GLU B O 1
ATOM 2516 N N . ASN B 1 15 ? -8.156 -4.875 -14.266 1 92.69 15 ASN B N 1
ATOM 2517 C CA . ASN B 1 15 ? -7.016 -5.418 -15 1 92.69 15 ASN B CA 1
ATOM 2518 C C . ASN B 1 15 ? -7.34 -6.773 -15.617 1 92.69 15 ASN B C 1
ATOM 2520 O O . ASN B 1 15 ? -6.816 -7.117 -16.672 1 92.69 15 ASN B O 1
ATOM 2524 N N . LEU B 1 16 ? -8.203 -7.531 -15.047 1 94 16 LEU B N 1
ATOM 2525 C CA . LEU B 1 16 ? -8.516 -8.883 -15.484 1 94 16 LEU B CA 1
ATOM 2526 C C . LEU B 1 16 ? -9.453 -8.867 -16.688 1 94 16 LEU B C 1
ATOM 2528 O O . LEU B 1 16 ? -9.531 -9.852 -17.438 1 94 16 LEU B O 1
ATOM 2532 N N . VAL B 1 17 ? -10.133 -7.742 -16.891 1 92.62 17 VAL B N 1
ATOM 2533 C CA . VAL B 1 17 ? -11.18 -7.781 -17.906 1 92.62 17 VAL B CA 1
ATOM 2534 C C . VAL B 1 17 ? -10.906 -6.719 -18.969 1 92.62 17 VAL B C 1
ATOM 2536 O O . VAL B 1 17 ? -11.523 -6.73 -20.047 1 92.62 17 VAL B O 1
ATOM 2539 N N . THR B 1 18 ? -10.039 -5.82 -18.625 1 88.19 18 THR B N 1
ATOM 2540 C CA . THR B 1 18 ? -9.742 -4.773 -19.594 1 88.19 18 THR B CA 1
ATOM 2541 C C . THR B 1 18 ? -8.602 -5.199 -20.516 1 88.19 18 THR B C 1
ATOM 2543 O O . THR B 1 18 ? -7.516 -5.551 -20.062 1 88.19 18 THR B O 1
ATOM 2546 N N . ASN B 1 19 ? -8.812 -5.219 -21.781 1 81.38 19 ASN B N 1
ATOM 2547 C CA . ASN B 1 19 ? -7.848 -5.547 -22.828 1 81.38 19 ASN B CA 1
ATOM 2548 C C . ASN B 1 19 ? -7.375 -6.992 -22.719 1 81.38 19 ASN B C 1
ATOM 2550 O O . ASN B 1 19 ? -6.195 -7.281 -22.906 1 81.38 19 ASN B O 1
ATOM 2554 N N . THR B 1 20 ? -8.211 -7.941 -22.266 1 84.31 20 THR B N 1
ATOM 2555 C CA . THR B 1 20 ? -7.832 -9.336 -22.047 1 84.31 20 THR B CA 1
ATOM 2556 C C . THR B 1 20 ? -8.68 -10.266 -22.891 1 84.31 20 THR B C 1
ATOM 2558 O O . THR B 1 20 ? -8.406 -11.469 -22.984 1 84.31 20 THR B O 1
ATOM 2561 N N . GLY B 1 21 ? -9.711 -9.758 -23.531 1 81.56 21 GLY B N 1
ATOM 2562 C CA . GLY B 1 21 ? -10.641 -10.594 -24.266 1 81.56 21 GLY B CA 1
ATOM 2563 C C . GLY B 1 21 ? -11.703 -11.234 -23.391 1 81.56 21 GLY B C 1
ATOM 2564 O O . GLY B 1 21 ? -12.633 -11.867 -23.891 1 81.56 21 GLY B O 1
ATOM 2565 N N . ILE B 1 22 ? -11.531 -11.086 -22.156 1 84.62 22 ILE B N 1
ATOM 2566 C CA . ILE B 1 22 ? -12.539 -11.586 -21.219 1 84.62 22 ILE B CA 1
ATOM 2567 C C . ILE B 1 22 ? -13.586 -10.508 -20.969 1 84.62 22 ILE B C 1
ATOM 2569 O O . ILE B 1 22 ? -13.25 -9.383 -20.609 1 84.62 22 ILE B O 1
ATOM 2573 N N . SER B 1 23 ? -14.812 -10.914 -21.219 1 86.56 23 SER B N 1
ATOM 2574 C CA . SER B 1 23 ? -15.906 -9.992 -20.938 1 86.56 23 SER B CA 1
ATOM 2575 C C . SER B 1 23 ? -16.203 -9.93 -19.453 1 86.56 23 SER B C 1
ATOM 2577 O O . SER B 1 23 ? -16.266 -10.961 -18.781 1 86.56 23 SER B O 1
ATOM 2579 N N . PRO B 1 24 ? -16.422 -8.773 -18.969 1 88.56 24 PRO B N 1
ATOM 2580 C CA . PRO B 1 24 ? -16.766 -8.641 -17.562 1 88.56 24 PRO B CA 1
ATOM 2581 C C . PRO B 1 24 ? -18.031 -9.422 -17.188 1 88.56 24 PRO B C 1
ATOM 2583 O O . PRO B 1 24 ? -18.125 -9.984 -16.094 1 88.56 24 PRO B O 1
ATOM 2586 N N . ASN B 1 25 ? -18.938 -9.492 -18.094 1 86.06 25 ASN B N 1
ATOM 2587 C CA . ASN B 1 25 ? -20.203 -10.164 -17.844 1 86.06 25 ASN B CA 1
ATOM 2588 C C . ASN B 1 25 ? -20.016 -11.68 -17.781 1 86.06 25 ASN B C 1
ATOM 2590 O O . ASN B 1 25 ? -20.781 -12.367 -17.094 1 86.06 25 ASN B O 1
ATOM 2594 N N . SER B 1 26 ? -19 -12.156 -18.406 1 84.94 26 SER B N 1
ATOM 2595 C CA . SER B 1 26 ? -18.812 -13.602 -18.484 1 84.94 26 SER B CA 1
ATOM 2596 C C . SER B 1 26 ? -17.578 -14.039 -17.688 1 84.94 26 SER B C 1
ATOM 2598 O O . SER B 1 26 ? -17.094 -15.156 -17.859 1 84.94 26 SER B O 1
ATOM 2600 N N . PHE B 1 27 ? -17.141 -13.094 -16.922 1 89.94 27 PHE B N 1
ATOM 2601 C CA . PHE B 1 27 ? -15.961 -13.438 -16.125 1 89.94 27 PHE B CA 1
ATOM 2602 C C . PHE B 1 27 ? -16.266 -14.602 -15.195 1 89.94 27 PHE B C 1
ATOM 2604 O O . PHE B 1 27 ? -17.203 -14.531 -14.398 1 89.94 27 PHE B O 1
ATOM 2611 N N . ASP B 1 28 ? -15.516 -15.656 -15.359 1 89.81 28 ASP B N 1
ATOM 2612 C CA . ASP B 1 28 ? -15.688 -16.875 -14.562 1 89.81 28 ASP B CA 1
ATOM 2613 C C . ASP B 1 28 ? -14.492 -17.094 -13.633 1 89.81 28 ASP B C 1
ATOM 2615 O O . ASP B 1 28 ? -13.375 -17.312 -14.102 1 89.81 28 ASP B O 1
ATOM 2619 N N . LEU B 1 29 ? -14.766 -17.062 -12.352 1 93.25 29 LEU B N 1
ATOM 2620 C CA . LEU B 1 29 ? -13.711 -17.203 -11.352 1 93.25 29 LEU B CA 1
ATOM 2621 C C . LEU B 1 29 ? -13.453 -18.672 -11.023 1 93.25 29 LEU B C 1
ATOM 2623 O O . LEU B 1 29 ? -12.461 -19 -10.375 1 93.25 29 LEU B O 1
ATOM 2627 N N . GLN B 1 30 ? -14.258 -19.562 -11.531 1 93.44 30 GLN B N 1
ATOM 2628 C CA . GLN B 1 30 ? -14.227 -20.969 -11.109 1 93.44 30 GLN B CA 1
ATOM 2629 C C . GLN B 1 30 ? -12.883 -21.609 -11.445 1 93.44 30 GLN B C 1
ATOM 2631 O O . GLN B 1 30 ? -12.289 -22.281 -10.602 1 93.44 30 GLN B O 1
ATOM 2636 N N . PRO B 1 31 ? -12.43 -21.375 -12.688 1 91.38 31 PRO B N 1
ATOM 2637 C CA . PRO B 1 31 ? -11.133 -22 -12.992 1 91.38 31 PRO B CA 1
ATOM 2638 C C . PRO B 1 31 ? -10.031 -21.562 -12.031 1 91.38 31 PRO B C 1
ATOM 2640 O O . PRO B 1 31 ? -9.211 -22.375 -11.617 1 91.38 31 PRO B O 1
ATOM 2643 N N . ALA B 1 32 ? -9.969 -20.344 -11.672 1 92.88 32 ALA B N 1
ATOM 2644 C CA . ALA B 1 32 ? -8.984 -19.828 -10.719 1 92.88 32 ALA B CA 1
ATOM 2645 C C . ALA B 1 32 ? -9.18 -20.453 -9.336 1 92.88 32 ALA B C 1
ATOM 2647 O O . ALA B 1 32 ? -8.219 -20.859 -8.688 1 92.88 32 ALA B O 1
ATOM 2648 N N . MET B 1 33 ? -10.383 -20.578 -8.938 1 94.94 33 MET B N 1
ATOM 2649 C CA . MET B 1 33 ? -10.711 -21.156 -7.633 1 94.94 33 MET B CA 1
ATOM 2650 C C . MET B 1 33 ? -10.289 -22.609 -7.562 1 94.94 33 MET B C 1
ATOM 2652 O O . MET B 1 33 ? -9.742 -23.062 -6.551 1 94.94 33 MET B O 1
ATOM 2656 N N . ASP B 1 34 ? -10.531 -23.297 -8.641 1 93.62 34 ASP B N 1
ATOM 2657 C CA . ASP B 1 34 ? -10.148 -24.703 -8.688 1 93.62 34 ASP B CA 1
ATOM 2658 C C . ASP B 1 34 ? -8.641 -24.875 -8.523 1 93.62 34 ASP B C 1
ATOM 2660 O O . ASP B 1 34 ? -8.188 -25.75 -7.785 1 93.62 34 ASP B O 1
ATOM 2664 N N . ARG B 1 35 ? -7.945 -24.031 -9.195 1 93 35 ARG B N 1
ATOM 2665 C CA . ARG B 1 35 ? -6.488 -24.094 -9.117 1 93 35 ARG B CA 1
ATOM 2666 C C . ARG B 1 35 ? -5.992 -23.75 -7.719 1 93 35 ARG B C 1
ATOM 2668 O O . ARG B 1 35 ? -5.066 -24.375 -7.207 1 93 35 ARG B O 1
ATOM 2675 N N . LEU B 1 36 ? -6.566 -22.766 -7.055 1 95.94 36 LEU B N 1
ATOM 2676 C CA . LEU B 1 36 ? -6.168 -22.344 -5.715 1 95.94 36 LEU B CA 1
ATOM 2677 C C . LEU B 1 36 ? -6.504 -23.422 -4.688 1 95.94 36 LEU B C 1
ATOM 2679 O O . LEU B 1 36 ? -5.758 -23.625 -3.727 1 95.94 36 LEU B O 1
ATOM 2683 N N . LEU B 1 37 ? -7.594 -24.125 -4.934 1 93.12 37 LEU B N 1
ATOM 2684 C CA . LEU B 1 37 ? -8.023 -25.172 -4.012 1 93.12 37 LEU B CA 1
ATOM 2685 C C . LEU B 1 37 ? -6.992 -26.297 -3.939 1 93.12 37 LEU B C 1
ATOM 2687 O O . LEU B 1 37 ? -6.883 -26.984 -2.918 1 93.12 37 LEU B O 1
ATOM 2691 N N . GLU B 1 38 ? -6.289 -26.422 -5.039 1 91.31 38 GLU B N 1
ATOM 2692 C CA . GLU B 1 38 ? -5.215 -27.406 -5.059 1 91.31 38 GLU B CA 1
ATOM 2693 C C . GLU B 1 38 ? -4.086 -27.016 -4.113 1 91.31 38 GLU B C 1
ATOM 2695 O O . GLU B 1 38 ? -3.281 -27.859 -3.705 1 91.31 38 GLU B O 1
ATOM 2700 N N . ARG B 1 39 ? -3.998 -25.734 -3.775 1 92.56 39 ARG B N 1
ATOM 2701 C CA . ARG B 1 39 ? -2.896 -25.234 -2.967 1 92.56 39 ARG B CA 1
ATOM 2702 C C . ARG B 1 39 ? -3.318 -25.062 -1.511 1 92.56 39 ARG B C 1
ATOM 2704 O O . ARG B 1 39 ? -2.484 -25.141 -0.605 1 92.56 39 ARG B O 1
ATOM 2711 N N . GLY B 1 40 ? -4.559 -24.781 -1.346 1 95.31 40 GLY B N 1
ATOM 2712 C CA . GLY B 1 40 ? -5.059 -24.547 0 1 95.31 40 GLY B CA 1
ATOM 2713 C C . GLY B 1 40 ? -6.504 -24.078 0.027 1 95.31 40 GLY B C 1
ATOM 2714 O O . GLY B 1 40 ? -7.184 -24.094 -0.999 1 95.31 40 GLY B O 1
ATOM 2715 N N . LYS B 1 41 ? -6.914 -23.75 1.222 1 96.56 41 LYS B N 1
ATOM 2716 C CA . LYS B 1 41 ? -8.273 -23.234 1.417 1 96.56 41 LYS B CA 1
ATOM 2717 C C . LYS B 1 41 ? -8.32 -21.719 1.253 1 96.56 41 LYS B C 1
ATOM 2719 O O . LYS B 1 41 ? -7.574 -21 1.909 1 96.56 41 LYS B O 1
ATOM 2724 N N . VAL B 1 42 ? -9.203 -21.359 0.392 1 97.31 42 VAL B N 1
ATOM 2725 C CA . VAL B 1 42 ? -9.406 -19.922 0.225 1 97.31 42 VAL B CA 1
ATOM 2726 C C . VAL B 1 42 ? -10.344 -19.406 1.312 1 97.31 42 VAL B C 1
ATOM 2728 O O . VAL B 1 42 ? -11.531 -19.75 1.334 1 97.31 42 VAL B O 1
ATOM 2731 N N . VAL B 1 43 ? -9.82 -18.547 2.164 1 97.5 43 VAL B N 1
ATOM 2732 C CA . VAL B 1 43 ? -10.602 -18.172 3.338 1 97.5 43 VAL B CA 1
ATOM 2733 C C . VAL B 1 43 ? -10.969 -16.688 3.254 1 97.5 43 VAL B C 1
ATOM 2735 O O . VAL B 1 43 ? -11.711 -16.172 4.094 1 97.5 43 VAL B O 1
ATOM 2738 N N . PHE B 1 44 ? -10.445 -15.961 2.344 1 98.06 44 PHE B N 1
ATOM 2739 C CA . PHE B 1 44 ? -10.633 -14.531 2.141 1 98.06 44 PHE B CA 1
ATOM 2740 C C . PHE B 1 44 ? -10.695 -14.203 0.655 1 98.06 44 PHE B C 1
ATOM 2742 O O . PHE B 1 44 ? -9.883 -14.688 -0.131 1 98.06 44 PHE B O 1
ATOM 2749 N N . ARG B 1 45 ? -11.742 -13.445 0.149 1 98.31 45 ARG B N 1
ATOM 2750 C CA . ARG B 1 45 ? -11.898 -13.055 -1.247 1 98.31 45 ARG B CA 1
ATOM 2751 C C . ARG B 1 45 ? -12.406 -11.617 -1.355 1 98.31 45 ARG B C 1
ATOM 2753 O O . ARG B 1 45 ? -13.469 -11.289 -0.823 1 98.31 45 ARG B O 1
ATOM 2760 N N . ARG B 1 46 ? -11.641 -10.766 -2.102 1 98.56 46 ARG B N 1
ATOM 2761 C CA . ARG B 1 46 ? -12.078 -9.398 -2.369 1 98.56 46 ARG B CA 1
ATOM 2762 C C . ARG B 1 46 ? -11.75 -8.992 -3.801 1 98.56 46 ARG B C 1
ATOM 2764 O O . ARG B 1 46 ? -10.711 -9.383 -4.344 1 98.56 46 ARG B O 1
ATOM 2771 N N . ALA B 1 47 ? -12.641 -8.242 -4.391 1 98.19 47 ALA B N 1
ATOM 2772 C CA . ALA B 1 47 ? -12.422 -7.652 -5.711 1 98.19 47 ALA B CA 1
ATOM 2773 C C . ALA B 1 47 ? -12.477 -6.129 -5.645 1 98.19 47 ALA B C 1
ATOM 2775 O O . ALA B 1 47 ? -13.305 -5.562 -4.93 1 98.19 47 ALA B O 1
ATOM 2776 N N . TYR B 1 48 ? -11.578 -5.543 -6.414 1 96.69 48 TYR B N 1
ATOM 2777 C CA . TYR B 1 48 ? -11.43 -4.094 -6.352 1 96.69 48 TYR B CA 1
ATOM 2778 C C . TYR B 1 48 ? -11.617 -3.463 -7.727 1 96.69 48 TYR B C 1
ATOM 2780 O O . TYR B 1 48 ? -11.016 -3.9 -8.703 1 96.69 48 TYR B O 1
ATOM 2788 N N . CYS B 1 49 ? -12.445 -2.471 -7.887 1 94.44 49 CYS B N 1
ATOM 2789 C CA . CYS B 1 49 ? -12.594 -1.617 -9.062 1 94.44 49 CYS B CA 1
ATOM 2790 C C . CYS B 1 49 ? -13.664 -0.561 -8.844 1 94.44 49 CYS B C 1
ATOM 2792 O O . CYS B 1 49 ? -14.227 -0.456 -7.746 1 94.44 49 CYS B O 1
ATOM 2794 N N . ASP B 1 50 ? -13.742 0.343 -9.828 1 92.56 50 ASP B N 1
ATOM 2795 C CA . ASP B 1 50 ? -14.945 1.168 -9.914 1 92.56 50 ASP B CA 1
ATOM 2796 C C . ASP B 1 50 ? -16.141 0.355 -10.414 1 92.56 50 ASP B C 1
ATOM 2798 O O . ASP B 1 50 ? -16.312 0.193 -11.625 1 92.56 50 ASP B O 1
ATOM 2802 N N . TRP B 1 51 ? -16.953 -0.046 -9.477 1 94.38 51 TRP B N 1
ATOM 2803 C CA . TRP B 1 51 ? -17.969 -1.018 -9.828 1 94.38 51 TRP B CA 1
ATOM 2804 C C . TRP B 1 51 ? -19.094 -0.361 -10.633 1 94.38 51 TRP B C 1
ATOM 2806 O O . TRP B 1 51 ? -19.938 -1.05 -11.211 1 94.38 51 TRP B O 1
ATOM 2816 N N . SER B 1 52 ? -19.078 0.994 -10.672 1 92.56 52 SER B N 1
ATOM 2817 C CA . SER B 1 52 ? -20.016 1.659 -11.57 1 92.56 52 SER B CA 1
ATOM 2818 C C . SER B 1 52 ? -19.734 1.302 -13.031 1 92.56 52 SER B C 1
ATOM 2820 O O . SER B 1 52 ? -20.625 1.375 -13.875 1 92.56 52 SER B O 1
ATOM 2822 N N . ARG B 1 53 ? -18.547 0.848 -13.312 1 91.62 53 ARG B N 1
ATOM 2823 C CA . ARG B 1 53 ? -18.125 0.514 -14.672 1 91.62 53 ARG B CA 1
ATOM 2824 C C . ARG B 1 53 ? -18.359 -0.964 -14.969 1 91.62 53 ARG B C 1
ATOM 2826 O O . ARG B 1 53 ? -18.328 -1.384 -16.125 1 91.62 53 ARG B O 1
ATOM 2833 N N . PHE B 1 54 ? -18.594 -1.733 -13.93 1 93.69 54 PHE B N 1
ATOM 2834 C CA . PHE B 1 54 ? -18.672 -3.18 -14.109 1 93.69 54 PHE B CA 1
ATOM 2835 C C . PHE B 1 54 ? -19.859 -3.754 -13.344 1 93.69 54 PHE B C 1
ATOM 2837 O O . PHE B 1 54 ? -19.719 -4.75 -12.633 1 93.69 54 PHE B O 1
ATOM 2844 N N . LYS B 1 55 ? -20.953 -3.152 -13.516 1 92.44 55 LYS B N 1
ATOM 2845 C CA . LYS B 1 55 ? -22.156 -3.523 -12.773 1 92.44 55 LYS B CA 1
ATOM 2846 C C . LYS B 1 55 ? -22.562 -4.957 -13.078 1 92.44 55 LYS B C 1
ATOM 2848 O O . LYS B 1 55 ? -23.031 -5.68 -12.195 1 92.44 55 LYS B O 1
ATOM 2853 N N . GLU B 1 56 ? -22.359 -5.363 -14.219 1 91.69 56 GLU B N 1
ATOM 2854 C CA . GLU B 1 56 ? -22.828 -6.66 -14.695 1 91.69 56 GLU B CA 1
ATOM 2855 C C . GLU B 1 56 ? -22.031 -7.801 -14.078 1 91.69 56 GLU B C 1
ATOM 2857 O O . GLU B 1 56 ? -22.5 -8.938 -14.023 1 91.69 56 GLU B O 1
ATOM 2862 N N . ALA B 1 57 ? -20.875 -7.527 -13.609 1 94.25 57 ALA B N 1
ATOM 2863 C CA . ALA B 1 57 ? -20 -8.562 -13.07 1 94.25 57 ALA B CA 1
ATOM 2864 C C . ALA B 1 57 ? -20.312 -8.828 -11.594 1 94.25 57 ALA B C 1
ATOM 2866 O O . ALA B 1 57 ? -19.891 -9.844 -11.039 1 94.25 57 ALA B O 1
ATOM 2867 N N . LYS B 1 58 ? -21.062 -7.984 -10.953 1 94.75 58 LYS B N 1
ATOM 2868 C CA . LYS B 1 58 ? -21.266 -8.016 -9.508 1 94.75 58 LYS B CA 1
ATOM 2869 C C . LYS B 1 58 ? -21.938 -9.305 -9.07 1 94.75 58 LYS B C 1
ATOM 2871 O O . LYS B 1 58 ? -21.516 -9.945 -8.109 1 94.75 58 LYS B O 1
ATOM 2876 N N . GLY B 1 59 ? -23 -9.664 -9.758 1 92.88 59 GLY B N 1
ATOM 2877 C CA . GLY B 1 59 ? -23.75 -10.859 -9.406 1 92.88 59 GLY B CA 1
ATOM 2878 C C . GLY B 1 59 ? -22.906 -12.125 -9.43 1 92.88 59 GLY B C 1
ATOM 2879 O O . GLY B 1 59 ? -22.922 -12.898 -8.477 1 92.88 59 GLY B O 1
ATOM 2880 N N . ASN B 1 60 ? -22.188 -12.312 -10.445 1 92.12 60 ASN B N 1
ATOM 2881 C CA . ASN B 1 60 ? -21.344 -13.492 -10.602 1 92.12 60 ASN B CA 1
ATOM 2882 C C . ASN B 1 60 ? -20.281 -13.57 -9.516 1 92.12 60 ASN B C 1
ATOM 2884 O O . ASN B 1 60 ? -20.062 -14.633 -8.914 1 92.12 60 ASN B O 1
ATOM 2888 N N . LEU B 1 61 ? -19.672 -12.492 -9.219 1 95.38 61 LEU B N 1
ATOM 2889 C CA . LEU B 1 61 ? -18.625 -12.461 -8.195 1 95.38 61 LEU B CA 1
ATOM 2890 C C . LEU B 1 61 ? -19.219 -12.711 -6.812 1 95.38 61 LEU B C 1
ATOM 2892 O O . LEU B 1 61 ? -18.594 -13.398 -5.988 1 95.38 61 LEU B O 1
ATOM 2896 N N . HIS B 1 62 ? -20.344 -12.18 -6.625 1 93.5 62 HIS B N 1
ATOM 2897 C CA . HIS B 1 62 ? -21.031 -12.438 -5.363 1 93.5 62 HIS B CA 1
ATOM 2898 C C . HIS B 1 62 ? -21.328 -13.922 -5.188 1 93.5 62 HIS B C 1
ATOM 2900 O O . HIS B 1 62 ? -21.25 -14.445 -4.074 1 93.5 62 HIS B O 1
ATOM 2906 N N . GLY B 1 63 ? -21.656 -14.547 -6.23 1 93.81 63 GLY B N 1
ATOM 2907 C CA . GLY B 1 63 ? -21.906 -15.977 -6.203 1 93.81 63 GLY B CA 1
ATOM 2908 C C . GLY B 1 63 ? -20.719 -16.797 -5.746 1 93.81 63 GLY B C 1
ATOM 2909 O O . GLY B 1 63 ? -20.875 -17.859 -5.164 1 93.81 63 GLY B O 1
ATOM 2910 N N . PHE B 1 64 ? -19.547 -16.234 -5.902 1 94.88 64 PHE B N 1
ATOM 2911 C CA . PHE B 1 64 ? -18.312 -16.891 -5.477 1 94.88 64 PHE B CA 1
ATOM 2912 C C . PHE B 1 64 ? -17.938 -16.453 -4.066 1 94.88 64 PHE B C 1
ATOM 2914 O O . PHE B 1 64 ? -16.875 -16.812 -3.568 1 94.88 64 PHE B O 1
ATOM 2921 N N . GLY B 1 65 ? -18.797 -15.641 -3.459 1 96.06 65 GLY B N 1
ATOM 2922 C CA . GLY B 1 65 ? -18.484 -15.156 -2.123 1 96.06 65 GLY B CA 1
ATOM 2923 C C . GLY B 1 65 ? -17.422 -14.07 -2.111 1 96.06 65 GLY B C 1
ATOM 2924 O O . GLY B 1 65 ? -16.734 -13.875 -1.105 1 96.06 65 GLY B O 1
ATOM 2925 N N . VAL B 1 66 ? -17.297 -13.352 -3.215 1 98 66 VAL B N 1
ATOM 2926 C CA . VAL B 1 66 ? -16.312 -12.289 -3.311 1 98 66 VAL B CA 1
ATOM 2927 C C . VAL B 1 66 ? -16.891 -10.984 -2.762 1 98 66 VAL B C 1
ATOM 2929 O O . VAL B 1 66 ? -17.984 -10.57 -3.158 1 98 66 VAL B O 1
ATOM 2932 N N . GLU B 1 67 ? -16.188 -10.406 -1.729 1 98.06 67 GLU B N 1
ATOM 2933 C CA . GLU B 1 67 ? -16.562 -9.07 -1.278 1 98.06 67 GLU B CA 1
ATOM 2934 C C . GLU B 1 67 ? -16.156 -8.008 -2.297 1 98.06 67 GLU B C 1
ATOM 2936 O O . GLU B 1 67 ? -15.008 -7.977 -2.738 1 98.06 67 GLU B O 1
ATOM 2941 N N . LEU B 1 68 ? -17.078 -7.176 -2.674 1 97.69 68 LEU B N 1
ATOM 2942 C CA . LEU B 1 68 ? -16.828 -6.152 -3.68 1 97.69 68 LEU B CA 1
ATOM 2943 C C . LEU B 1 68 ? -16.438 -4.832 -3.025 1 97.69 68 LEU B C 1
ATOM 2945 O O . LEU B 1 68 ? -17.234 -4.234 -2.295 1 97.69 68 LEU B O 1
ATOM 2949 N N . ILE B 1 69 ? -15.211 -4.422 -3.271 1 97.12 69 ILE B N 1
ATOM 2950 C CA . ILE B 1 69 ? -14.719 -3.15 -2.75 1 97.12 69 ILE B CA 1
ATOM 2951 C C . ILE B 1 69 ? -14.812 -2.078 -3.832 1 97.12 69 ILE B C 1
ATOM 2953 O O . ILE B 1 69 ? -14.07 -2.115 -4.816 1 97.12 69 ILE B O 1
ATOM 2957 N N . ASP B 1 70 ? -15.703 -1.159 -3.613 1 94.69 70 ASP B N 1
ATOM 2958 C CA . ASP B 1 70 ? -15.922 -0.087 -4.578 1 94.69 70 ASP B CA 1
ATOM 2959 C C . ASP B 1 70 ? -14.945 1.064 -4.352 1 94.69 70 ASP B C 1
ATOM 2961 O O . ASP B 1 70 ? -14.867 1.612 -3.252 1 94.69 70 ASP B O 1
ATOM 2965 N N . VAL B 1 71 ? -14.188 1.36 -5.379 1 91.69 71 VAL B N 1
ATOM 2966 C CA . VAL B 1 71 ? -13.227 2.461 -5.316 1 91.69 71 VAL B CA 1
ATOM 2967 C C . VAL B 1 71 ? -13.523 3.465 -6.426 1 91.69 71 VAL B C 1
ATOM 2969 O O . VAL B 1 71 ? -12.984 3.352 -7.531 1 91.69 71 VAL B O 1
ATOM 2972 N N . PRO B 1 72 ? -14.258 4.465 -6.059 1 85.88 72 PRO B N 1
ATOM 2973 C CA . PRO B 1 72 ? -14.555 5.484 -7.07 1 85.88 72 PRO B CA 1
ATOM 2974 C C . PRO B 1 72 ? -13.328 6.301 -7.465 1 85.88 72 PRO B C 1
ATOM 2976 O O . PRO B 1 72 ? -12.391 6.438 -6.672 1 85.88 72 PRO B O 1
ATOM 2979 N N . PRO B 1 73 ? -13.328 6.738 -8.656 1 76.12 73 PRO B N 1
ATOM 2980 C CA . PRO B 1 73 ? -12.18 7.547 -9.086 1 76.12 73 PRO B CA 1
ATOM 2981 C C . PRO B 1 73 ? -12.07 8.867 -8.32 1 76.12 73 PRO B C 1
ATOM 2983 O O . PRO B 1 73 ? -13.086 9.477 -7.992 1 76.12 73 PRO B O 1
ATOM 2986 N N . SER B 1 74 ? -11.055 9.148 -7.43 1 63.22 74 SER B N 1
ATOM 2987 C CA . SER B 1 74 ? -10.906 10.422 -6.734 1 63.22 74 SER B CA 1
ATOM 2988 C C . SER B 1 74 ? -10.758 11.578 -7.719 1 63.22 74 SER B C 1
ATOM 2990 O O . SER B 1 74 ? -11.328 12.648 -7.52 1 63.22 74 SER B O 1
ATOM 2992 N N . THR B 1 75 ? -9.57 11.695 -8.414 1 58.75 75 THR B N 1
ATOM 2993 C CA . THR B 1 75 ? -9.289 12.75 -9.383 1 58.75 75 THR B CA 1
ATOM 2994 C C . THR B 1 75 ? -9.219 12.18 -10.797 1 58.75 75 THR B C 1
ATOM 2996 O O . THR B 1 75 ? -9.273 10.961 -10.984 1 58.75 75 THR B O 1
ATOM 2999 N N . ARG B 1 76 ? -9.133 13.125 -11.703 1 48.62 76 ARG B N 1
ATOM 3000 C CA . ARG B 1 76 ? -9.039 12.891 -13.141 1 48.62 76 ARG B CA 1
ATOM 3001 C C . ARG B 1 76 ? -8.109 11.719 -13.445 1 48.62 76 ARG B C 1
ATOM 3003 O O . ARG B 1 76 ? -8.297 11.016 -14.445 1 48.62 76 ARG B O 1
ATOM 3010 N N . SER B 1 77 ? -7.027 11.602 -12.727 1 49 77 SER B N 1
ATOM 3011 C CA . SER B 1 77 ? -6.102 10.555 -13.148 1 49 77 SER B CA 1
ATOM 3012 C C . SER B 1 77 ? -6.387 9.242 -12.43 1 49 77 SER B C 1
ATOM 3014 O O . SER B 1 77 ? -5.605 8.289 -12.531 1 49 77 SER B O 1
ATOM 3016 N N . GLY B 1 78 ? -7.566 8.906 -11.992 1 51.28 78 GLY B N 1
ATOM 3017 C CA . GLY B 1 78 ? -8.359 7.93 -11.258 1 51.28 78 GLY B CA 1
ATOM 3018 C C . GLY B 1 78 ? -7.758 6.539 -11.273 1 51.28 78 GLY B C 1
ATOM 3019 O O . GLY B 1 78 ? -8.289 5.621 -10.641 1 51.28 78 GLY B O 1
ATOM 3020 N N . LYS B 1 79 ? -6.742 6.285 -11.984 1 57.91 79 LYS B N 1
ATOM 3021 C CA . LYS B 1 79 ? -6.484 4.887 -12.312 1 57.91 79 LYS B CA 1
ATOM 3022 C C . LYS B 1 79 ? -5.805 4.16 -11.156 1 57.91 79 LYS B C 1
ATOM 3024 O O . LYS B 1 79 ? -5.945 2.945 -11.008 1 57.91 79 LYS B O 1
ATOM 3029 N N . ASN B 1 80 ? -5.469 4.875 -10.023 1 74 80 ASN B N 1
ATOM 3030 C CA . ASN B 1 80 ? -4.566 4.203 -9.094 1 74 80 ASN B CA 1
ATOM 3031 C C . ASN B 1 80 ? -5.23 3.955 -7.742 1 74 80 ASN B C 1
ATOM 3033 O O . ASN B 1 80 ? -4.672 3.266 -6.887 1 74 80 ASN B O 1
ATOM 3037 N N . GLY B 1 81 ? -6.504 4.312 -7.605 1 85.44 81 GLY B N 1
ATOM 3038 C CA . GLY B 1 81 ? -7.129 4.195 -6.297 1 85.44 81 GLY B CA 1
ATOM 3039 C C . GLY B 1 81 ? -7.359 2.76 -5.871 1 85.44 81 GLY B C 1
ATOM 3040 O O . GLY B 1 81 ? -7.07 2.393 -4.73 1 85.44 81 GLY B O 1
ATOM 3041 N N . ALA B 1 82 ? -7.789 1.994 -6.812 1 91.25 82 ALA B N 1
ATOM 3042 C CA . ALA B 1 82 ? -8.078 0.593 -6.52 1 91.25 82 ALA B CA 1
ATOM 3043 C C . ALA B 1 82 ? -6.805 -0.168 -6.164 1 91.25 82 ALA B C 1
ATOM 3045 O O . ALA B 1 82 ? -6.801 -0.996 -5.25 1 91.25 82 ALA B O 1
ATOM 3046 N N . ASP B 1 83 ? -5.723 0.126 -6.875 1 92.88 83 ASP B N 1
ATOM 3047 C CA . ASP B 1 83 ? -4.441 -0.514 -6.594 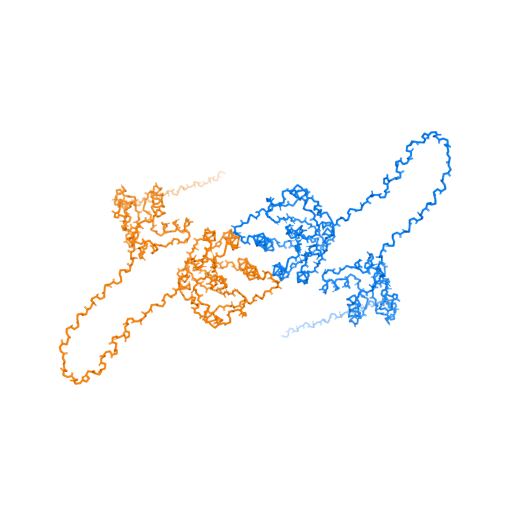1 92.88 83 ASP B CA 1
ATOM 3048 C C . ASP B 1 83 ? -3.98 -0.217 -5.168 1 92.88 83 ASP B C 1
ATOM 3050 O O . ASP B 1 83 ? -3.592 -1.127 -4.434 1 92.88 83 ASP B O 1
ATOM 3054 N N . MET B 1 84 ? -4.098 1.009 -4.824 1 92.75 84 MET B N 1
ATOM 3055 C CA . MET B 1 84 ? -3.666 1.44 -3.496 1 92.75 84 MET B CA 1
ATOM 3056 C C . MET B 1 84 ? -4.48 0.746 -2.408 1 92.75 84 MET B C 1
ATOM 3058 O O . MET B 1 84 ? -3.92 0.248 -1.431 1 92.75 84 MET B O 1
ATOM 3062 N N . ARG B 1 85 ? -5.762 0.751 -2.641 1 94.5 85 ARG B N 1
ATOM 3063 C CA . ARG B 1 85 ? -6.645 0.119 -1.666 1 94.5 85 ARG B CA 1
ATOM 3064 C C . ARG B 1 85 ? -6.328 -1.366 -1.522 1 94.5 85 ARG B C 1
ATOM 3066 O O . ARG B 1 85 ? -6.285 -1.893 -0.409 1 94.5 85 ARG B O 1
ATOM 3073 N N . MET B 1 86 ? -6.074 -1.988 -2.586 1 96.56 86 MET B N 1
ATOM 3074 C CA . MET B 1 86 ? -5.766 -3.414 -2.574 1 96.56 86 MET B CA 1
ATOM 3075 C C . MET B 1 86 ? -4.461 -3.684 -1.83 1 96.56 86 MET B C 1
ATOM 3077 O O . MET B 1 86 ? -4.387 -4.602 -1.009 1 96.56 86 MET B O 1
ATOM 3081 N N . VAL B 1 87 ? -3.449 -2.928 -2.092 1 97 87 VAL B N 1
ATOM 3082 C CA . VAL B 1 87 ? -2.148 -3.074 -1.444 1 97 87 VAL B CA 1
ATOM 3083 C C . VAL B 1 87 ? -2.299 -2.889 0.064 1 97 87 VAL B C 1
ATOM 3085 O O . VAL B 1 87 ? -1.771 -3.682 0.848 1 97 87 VAL B O 1
ATOM 3088 N N . ILE B 1 88 ? -3.035 -1.941 0.458 1 97.31 88 ILE B N 1
ATOM 3089 C CA . ILE B 1 88 ? -3.244 -1.635 1.868 1 97.31 88 ILE B CA 1
ATOM 3090 C C . ILE B 1 88 ? -3.969 -2.795 2.547 1 97.31 88 ILE B C 1
ATOM 3092 O O . ILE B 1 88 ? -3.543 -3.27 3.602 1 97.31 88 ILE B O 1
ATOM 3096 N N . ASP B 1 89 ? -5.012 -3.26 1.929 1 97.31 89 ASP B N 1
ATOM 3097 C CA . ASP B 1 89 ? -5.781 -4.355 2.502 1 97.31 89 ASP B CA 1
ATOM 3098 C C . ASP B 1 89 ? -4.941 -5.625 2.604 1 97.31 89 ASP B C 1
ATOM 3100 O O . ASP B 1 89 ? -5.023 -6.355 3.596 1 97.31 89 ASP B O 1
ATOM 3104 N N . ALA B 1 90 ? -4.184 -5.855 1.578 1 98.25 90 ALA B N 1
ATOM 3105 C CA . ALA B 1 90 ? -3.344 -7.047 1.576 1 98.25 90 ALA B CA 1
ATOM 3106 C C . ALA B 1 90 ? -2.314 -6.996 2.701 1 98.25 90 ALA B C 1
ATOM 3108 O O . ALA B 1 90 ? -2.123 -7.977 3.424 1 98.25 90 ALA B O 1
ATOM 3109 N N . LEU B 1 91 ? -1.678 -5.902 2.873 1 97.12 91 LEU B N 1
ATOM 3110 C CA . LEU B 1 91 ? -0.66 -5.766 3.908 1 97.12 91 LEU B CA 1
ATOM 3111 C C . LEU B 1 91 ? -1.287 -5.816 5.297 1 97.12 91 LEU B C 1
ATOM 3113 O O . LEU B 1 91 ? -0.724 -6.414 6.215 1 97.12 91 LEU B O 1
ATOM 3117 N N . GLU B 1 92 ? -2.426 -5.152 5.43 1 95.81 92 GLU B N 1
ATOM 3118 C CA . GLU B 1 92 ? -3.129 -5.246 6.707 1 95.81 92 GLU B CA 1
ATOM 3119 C C . GLU B 1 92 ? -3.414 -6.699 7.074 1 95.81 92 GLU B C 1
ATOM 3121 O O . GLU B 1 92 ? -3.178 -7.113 8.211 1 95.81 92 GLU B O 1
ATOM 3126 N N . LEU B 1 93 ? -3.904 -7.379 6.09 1 97 93 LEU B N 1
ATOM 3127 C CA . LEU B 1 93 ? -4.219 -8.781 6.328 1 97 93 LEU B CA 1
ATOM 3128 C C . LEU B 1 93 ? -2.965 -9.57 6.699 1 97 93 LEU B C 1
ATOM 3130 O O . LEU B 1 93 ? -2.998 -10.414 7.594 1 97 93 LEU B O 1
ATOM 3134 N N . CYS B 1 94 ? -1.891 -9.305 6.055 1 96.94 94 CYS B N 1
ATOM 3135 C CA . CYS B 1 94 ? -0.609 -9.961 6.289 1 96.94 94 CYS B CA 1
ATOM 3136 C C . CYS B 1 94 ? -0.161 -9.773 7.734 1 96.94 94 CYS B C 1
ATOM 3138 O O . CYS B 1 94 ? 0.266 -10.734 8.383 1 96.94 94 CYS B O 1
ATOM 3140 N N . TYR B 1 95 ? -0.349 -8.633 8.273 1 94.19 95 TYR B N 1
ATOM 3141 C CA . TYR B 1 95 ? 0.16 -8.32 9.602 1 94.19 95 TYR B CA 1
ATOM 3142 C C . TYR B 1 95 ? -0.87 -8.664 10.672 1 94.19 95 TYR B C 1
ATOM 3144 O O . TYR B 1 95 ? -0.51 -9.039 11.789 1 94.19 95 TYR B O 1
ATOM 3152 N N . ALA B 1 96 ? -2.121 -8.602 10.32 1 91.5 96 ALA B N 1
ATOM 3153 C CA . ALA B 1 96 ? -3.178 -8.773 11.312 1 91.5 96 ALA B CA 1
ATOM 3154 C C . ALA B 1 96 ? -3.545 -10.242 11.477 1 91.5 96 ALA B C 1
ATOM 3156 O O . ALA B 1 96 ? -4.051 -10.656 12.523 1 91.5 96 ALA B O 1
ATOM 3157 N N . ARG B 1 97 ? -3.352 -10.984 10.398 1 93.75 97 ARG B N 1
ATOM 3158 C CA . ARG B 1 97 ? -3.785 -12.375 10.414 1 93.75 97 ARG B CA 1
ATOM 3159 C C . ARG B 1 97 ? -2.625 -13.312 10.102 1 93.75 97 ARG B C 1
ATOM 3161 O O . ARG B 1 97 ? -2.455 -13.734 8.953 1 93.75 97 ARG B O 1
ATOM 3168 N N . GLU B 1 98 ? -2.037 -13.844 11.125 1 91.5 98 GLU B N 1
ATOM 3169 C CA . GLU B 1 98 ? -0.824 -14.641 10.977 1 91.5 98 GLU B CA 1
ATOM 3170 C C . GLU B 1 98 ? -1.129 -16 10.359 1 91.5 98 GLU B C 1
ATOM 3172 O O . GLU B 1 98 ? -0.254 -16.625 9.758 1 91.5 98 GLU B O 1
ATOM 3177 N N . HIS B 1 99 ? -2.336 -16.406 10.5 1 94.5 99 HIS B N 1
ATOM 3178 C CA . HIS B 1 99 ? -2.674 -17.734 10.039 1 94.5 99 HIS B CA 1
ATOM 3179 C C . HIS B 1 99 ? -2.859 -17.781 8.523 1 94.5 99 HIS B C 1
ATOM 3181 O O . HIS B 1 99 ? -2.908 -18.844 7.922 1 94.5 99 HIS B O 1
ATOM 3187 N N . ILE B 1 100 ? -3.018 -16.625 7.891 1 97.12 100 ILE B N 1
ATOM 3188 C CA . ILE B 1 100 ? -3.031 -16.562 6.434 1 97.12 100 ILE B CA 1
ATOM 3189 C C . ILE B 1 100 ? -1.602 -16.609 5.902 1 97.12 100 ILE B C 1
ATOM 3191 O O . ILE B 1 100 ? -0.857 -15.633 6.027 1 97.12 100 ILE B O 1
ATOM 3195 N N . ASP B 1 101 ? -1.275 -17.688 5.262 1 97.81 101 ASP B N 1
ATOM 3196 C CA . ASP B 1 101 ? 0.13 -17.875 4.914 1 97.81 101 ASP B CA 1
ATOM 3197 C C . ASP B 1 101 ? 0.341 -17.781 3.406 1 97.81 101 ASP B C 1
ATOM 3199 O O . ASP B 1 101 ? 1.479 -17.812 2.93 1 97.81 101 ASP B O 1
ATOM 3203 N N . THR B 1 102 ? -0.748 -17.656 2.619 1 98.5 102 THR B N 1
ATOM 3204 C CA . THR B 1 102 ? -0.677 -17.562 1.164 1 98.5 102 THR B CA 1
ATOM 3205 C C . THR B 1 102 ? -1.573 -16.438 0.645 1 98.5 102 THR B C 1
ATOM 3207 O O . THR B 1 102 ? -2.715 -16.297 1.087 1 98.5 102 THR B O 1
ATOM 3210 N N . PHE B 1 103 ? -1.006 -15.656 -0.203 1 98.81 103 PHE B N 1
ATOM 3211 C CA . PHE B 1 103 ? -1.742 -14.578 -0.848 1 98.81 103 PHE B CA 1
ATOM 3212 C C . PHE B 1 103 ? -1.819 -14.797 -2.354 1 98.81 103 PHE B C 1
ATOM 3214 O O . PHE B 1 103 ? -0.804 -15.062 -3 1 98.81 103 PHE B O 1
ATOM 3221 N N . ALA B 1 104 ? -3.041 -14.766 -2.902 1 98.81 104 ALA B N 1
ATOM 3222 C CA . ALA B 1 104 ? -3.281 -14.812 -4.344 1 98.81 104 ALA B CA 1
ATOM 3223 C C . ALA B 1 104 ? -3.688 -13.438 -4.875 1 98.81 104 ALA B C 1
ATOM 3225 O O . ALA B 1 104 ? -4.715 -12.891 -4.469 1 98.81 104 ALA B O 1
ATOM 3226 N N . ILE B 1 105 ? -2.867 -12.891 -5.691 1 98.62 105 ILE B N 1
ATOM 3227 C CA . ILE B 1 105 ? -3.141 -11.602 -6.309 1 98.62 105 ILE B CA 1
ATOM 3228 C C . ILE B 1 105 ? -3.484 -11.797 -7.785 1 98.62 105 ILE B C 1
ATOM 3230 O O . ILE B 1 105 ? -2.633 -12.203 -8.578 1 98.62 105 ILE B O 1
ATOM 3234 N N . ALA B 1 106 ? -4.73 -11.508 -8.117 1 97.94 106 ALA B N 1
ATOM 3235 C CA . ALA B 1 106 ? -5.176 -11.641 -9.508 1 97.94 106 ALA B CA 1
ATOM 3236 C C . ALA B 1 106 ? -5.043 -10.312 -10.25 1 97.94 106 ALA B C 1
ATOM 3238 O O . ALA B 1 106 ? -5.945 -9.477 -10.211 1 97.94 106 ALA B O 1
ATOM 3239 N N . SER B 1 107 ? -3.961 -10.148 -10.844 1 96.38 107 SER B N 1
ATOM 3240 C CA . SER B 1 107 ? -3.6 -8.992 -11.664 1 96.38 107 SER B CA 1
ATOM 3241 C C . SER B 1 107 ? -2.402 -9.297 -12.555 1 96.38 107 SER B C 1
ATOM 3243 O O . SER B 1 107 ? -1.673 -10.258 -12.312 1 96.38 107 SER B O 1
ATOM 3245 N N . GLY B 1 108 ? -2.254 -8.586 -13.586 1 94.69 108 GLY B N 1
ATOM 3246 C CA . GLY B 1 108 ? -1.05 -8.641 -14.398 1 94.69 108 GLY B CA 1
ATOM 3247 C C . GLY B 1 108 ? -0.202 -7.383 -14.297 1 94.69 108 GLY B C 1
ATOM 3248 O O . GLY B 1 108 ? 0.817 -7.258 -14.977 1 94.69 108 GLY B O 1
ATOM 3249 N N . ASP B 1 109 ? -0.562 -6.535 -13.484 1 92.31 109 ASP B N 1
ATOM 3250 C CA . ASP B 1 109 ? 0.051 -5.215 -13.398 1 92.31 109 ASP B CA 1
ATOM 3251 C C . ASP B 1 109 ? 1.353 -5.262 -12.602 1 92.31 109 ASP B C 1
ATOM 3253 O O . ASP B 1 109 ? 1.377 -5.746 -11.469 1 92.31 109 ASP B O 1
ATOM 3257 N N . SER B 1 110 ? 2.377 -4.715 -13.125 1 93.12 110 SER B N 1
ATOM 3258 C CA . SER B 1 110 ? 3.689 -4.711 -12.492 1 93.12 110 SER B CA 1
ATOM 3259 C C . SER B 1 110 ? 3.723 -3.766 -11.297 1 93.12 110 SER B C 1
ATOM 3261 O O . SER B 1 110 ? 4.645 -3.818 -10.477 1 93.12 110 SER B O 1
ATOM 3263 N N . ASP B 1 111 ? 2.748 -2.936 -11.141 1 89.56 111 ASP B N 1
ATOM 3264 C CA . ASP B 1 111 ? 2.684 -2.016 -10.008 1 89.56 111 ASP B CA 1
ATOM 3265 C C . ASP B 1 111 ? 2.545 -2.775 -8.695 1 89.56 111 ASP B C 1
ATOM 3267 O O . ASP B 1 111 ? 2.799 -2.221 -7.621 1 89.56 111 ASP B O 1
ATOM 3271 N N . PHE B 1 112 ? 2.205 -4.055 -8.766 1 94.12 112 PHE B N 1
ATOM 3272 C CA . PHE B 1 112 ? 2.014 -4.84 -7.555 1 94.12 112 PHE B CA 1
ATOM 3273 C C . PHE B 1 112 ? 3.305 -5.547 -7.156 1 94.12 112 PHE B C 1
ATOM 3275 O O . PHE B 1 112 ? 3.361 -6.207 -6.117 1 94.12 112 PHE B O 1
ATOM 3282 N N . CYS B 1 113 ? 4.391 -5.348 -7.914 1 95 113 CYS B N 1
ATOM 3283 C CA . CYS B 1 113 ? 5.656 -6.012 -7.621 1 95 113 CYS B CA 1
ATOM 3284 C C . CYS B 1 113 ? 6.137 -5.672 -6.215 1 95 113 CYS B C 1
ATOM 3286 O O . CYS B 1 113 ? 6.488 -6.566 -5.441 1 95 113 CYS B O 1
ATOM 3288 N N . PRO B 1 114 ? 6.105 -4.406 -5.816 1 94.31 114 PRO B N 1
ATOM 3289 C CA . PRO B 1 114 ? 6.559 -4.109 -4.457 1 94.31 114 PRO B CA 1
ATOM 3290 C C . PRO B 1 114 ? 5.742 -4.832 -3.389 1 94.31 114 PRO B C 1
ATOM 3292 O O . PRO B 1 114 ? 6.293 -5.262 -2.371 1 94.31 114 PRO B O 1
ATOM 3295 N N . LEU B 1 115 ? 4.473 -4.969 -3.598 1 96.56 115 LEU B N 1
ATOM 3296 C CA . LEU B 1 115 ? 3.639 -5.727 -2.67 1 96.56 115 LEU B CA 1
ATOM 3297 C C . LEU B 1 115 ? 4.066 -7.191 -2.623 1 96.56 115 LEU B C 1
ATOM 3299 O O . LEU B 1 115 ? 4.184 -7.773 -1.544 1 96.56 115 LEU B O 1
ATOM 3303 N N . ALA B 1 116 ? 4.273 -7.715 -3.809 1 97.62 116 ALA B N 1
ATOM 3304 C CA . ALA B 1 116 ? 4.707 -9.102 -3.906 1 97.62 116 ALA B CA 1
ATOM 3305 C C . ALA B 1 116 ? 5.98 -9.336 -3.1 1 97.62 116 ALA B C 1
ATOM 3307 O O . ALA B 1 116 ? 6.051 -10.266 -2.291 1 97.62 116 ALA B O 1
ATOM 3308 N N . TYR B 1 117 ? 6.945 -8.492 -3.262 1 96.62 117 TYR B N 1
ATOM 3309 C CA . TYR B 1 117 ? 8.219 -8.617 -2.562 1 96.62 117 TYR B CA 1
ATOM 3310 C C . TYR B 1 117 ? 8.023 -8.516 -1.055 1 96.62 117 TYR B C 1
ATOM 3312 O O . TYR B 1 117 ? 8.609 -9.289 -0.292 1 96.62 117 TYR B O 1
ATOM 3320 N N . LYS B 1 118 ? 7.172 -7.621 -0.702 1 96.5 118 LYS B N 1
ATOM 3321 C CA . LYS B 1 118 ? 6.977 -7.391 0.727 1 96.5 118 LYS B CA 1
ATOM 3322 C C . LYS B 1 118 ? 6.285 -8.578 1.385 1 96.5 118 LYS B C 1
ATOM 3324 O O . LYS B 1 118 ? 6.641 -8.977 2.494 1 96.5 118 LYS B O 1
ATOM 3329 N N . LEU B 1 119 ? 5.273 -9.109 0.786 1 97.81 119 LEU B N 1
ATOM 3330 C CA . LEU B 1 119 ? 4.586 -10.281 1.314 1 97.81 119 LEU B CA 1
ATOM 3331 C C . LEU B 1 119 ? 5.547 -11.453 1.464 1 97.81 119 LEU B C 1
ATOM 3333 O O . LEU B 1 119 ? 5.566 -12.117 2.502 1 97.81 119 LEU B O 1
ATOM 3337 N N . ARG B 1 120 ? 6.355 -11.625 0.49 1 97.75 120 ARG B N 1
ATOM 3338 C CA . ARG B 1 120 ? 7.316 -12.719 0.513 1 97.75 120 ARG B CA 1
ATOM 3339 C C . ARG B 1 120 ? 8.375 -12.5 1.588 1 97.75 120 ARG B C 1
ATOM 3341 O O . ARG B 1 120 ? 8.789 -13.445 2.266 1 97.75 120 ARG B O 1
ATOM 3348 N N . GLU B 1 121 ? 8.797 -11.258 1.742 1 96.56 121 GLU B N 1
ATOM 3349 C CA . GLU B 1 121 ? 9.727 -10.898 2.811 1 96.56 121 GLU B CA 1
ATOM 3350 C C . GLU B 1 121 ? 9.156 -11.258 4.18 1 96.56 121 GLU B C 1
ATOM 3352 O O . GLU B 1 121 ? 9.906 -11.617 5.09 1 96.56 121 GLU B O 1
ATOM 3357 N N . ASN B 1 122 ? 7.875 -11.18 4.289 1 96.06 122 ASN B N 1
ATOM 3358 C CA . ASN B 1 122 ? 7.207 -11.492 5.551 1 96.06 122 ASN B CA 1
ATOM 3359 C C . ASN B 1 122 ? 6.887 -12.977 5.664 1 96.06 122 ASN B C 1
ATOM 3361 O O . ASN B 1 122 ? 6.105 -13.383 6.523 1 96.06 122 ASN B O 1
ATOM 3365 N N . GLY B 1 123 ? 7.371 -13.766 4.711 1 97 123 GLY B N 1
ATOM 3366 C CA . GLY B 1 123 ? 7.266 -15.211 4.797 1 97 123 GLY B CA 1
ATOM 3367 C C . GLY B 1 123 ? 5.984 -15.758 4.191 1 97 123 GLY B C 1
ATOM 3368 O O . GLY B 1 123 ? 5.617 -16.906 4.43 1 97 123 GLY B O 1
ATOM 3369 N N . ARG B 1 124 ? 5.301 -14.914 3.506 1 98.06 124 ARG B N 1
ATOM 3370 C CA . ARG B 1 124 ? 4.082 -15.391 2.863 1 98.06 124 ARG B CA 1
ATOM 3371 C C . ARG B 1 124 ? 4.367 -15.898 1.454 1 98.06 124 ARG B C 1
ATOM 3373 O O . ARG B 1 124 ? 5.285 -15.414 0.79 1 98.06 124 ARG B O 1
ATOM 3380 N N . THR B 1 125 ? 3.562 -16.859 1.048 1 98.06 125 THR B N 1
ATOM 3381 C CA . THR B 1 125 ? 3.609 -17.344 -0.331 1 98.06 125 THR B CA 1
ATOM 3382 C C . THR B 1 125 ? 2.719 -16.484 -1.227 1 98.06 125 THR B C 1
ATOM 3384 O O . THR B 1 125 ? 1.601 -16.125 -0.845 1 98.06 125 THR B O 1
ATOM 3387 N N . LEU B 1 126 ? 3.268 -16.156 -2.406 1 98.62 126 LEU B N 1
ATOM 3388 C CA . LEU B 1 126 ? 2.5 -15.336 -3.332 1 98.62 126 LEU B CA 1
ATOM 3389 C C . LEU B 1 126 ? 2.174 -16.109 -4.605 1 98.62 126 LEU B C 1
ATOM 3391 O O . LEU B 1 126 ? 3.078 -16.578 -5.305 1 98.62 126 LEU B O 1
ATOM 3395 N N . ILE B 1 127 ? 0.882 -16.188 -4.91 1 98.5 127 ILE B N 1
ATOM 3396 C CA . ILE B 1 127 ? 0.41 -16.766 -6.164 1 98.5 127 ILE B CA 1
ATOM 3397 C C . ILE B 1 127 ? -0.214 -15.68 -7.035 1 98.5 127 ILE B C 1
ATOM 3399 O O . ILE B 1 127 ? -1.198 -15.047 -6.641 1 98.5 127 ILE B O 1
ATOM 3403 N N . GLY B 1 128 ? 0.393 -15.477 -8.164 1 98.38 128 GLY B N 1
ATOM 3404 C CA . GLY B 1 128 ? -0.208 -14.57 -9.133 1 98.38 128 GLY B CA 1
ATOM 3405 C C . GLY B 1 128 ? -1.224 -15.25 -10.031 1 98.38 128 GLY B C 1
ATOM 3406 O O . GLY B 1 128 ? -1.043 -16.406 -10.422 1 98.38 128 GLY B O 1
ATOM 3407 N N . LEU B 1 129 ? -2.26 -14.547 -10.336 1 97.5 129 LEU B N 1
ATOM 3408 C CA . LEU B 1 129 ? -3.256 -14.938 -11.328 1 97.5 129 LEU B CA 1
ATOM 3409 C C . LEU B 1 129 ? -3.461 -13.828 -12.359 1 97.5 129 LEU B C 1
ATOM 3411 O O . LEU B 1 129 ? -3.48 -12.648 -12.008 1 97.5 129 LEU B O 1
ATOM 3415 N N . GLY B 1 130 ? -3.547 -14.203 -13.562 1 95.56 130 GLY B N 1
ATOM 3416 C CA . GLY B 1 130 ? -3.781 -13.156 -14.547 1 95.56 130 GLY B CA 1
ATOM 3417 C C . GLY B 1 130 ? -4.023 -13.695 -15.945 1 95.56 130 GLY B C 1
ATOM 3418 O O . GLY B 1 130 ? -3.932 -14.906 -16.172 1 95.56 130 GLY B O 1
ATOM 3419 N N . VAL B 1 131 ? -4.367 -12.773 -16.828 1 92.75 131 VAL B N 1
ATOM 3420 C CA . VAL B 1 131 ? -4.523 -13.07 -18.25 1 92.75 131 VAL B CA 1
ATOM 3421 C C . VAL B 1 131 ? -3.225 -12.75 -18.984 1 92.75 131 VAL B C 1
ATOM 3423 O O . VAL B 1 131 ? -2.67 -11.656 -18.828 1 92.75 131 VAL B O 1
ATOM 3426 N N . LYS B 1 132 ? -2.779 -13.711 -19.734 1 90.94 132 LYS B N 1
ATOM 3427 C CA . LYS B 1 132 ? -1.452 -13.625 -20.344 1 90.94 132 LYS B CA 1
ATOM 3428 C C . LYS B 1 132 ? -1.273 -12.312 -21.094 1 90.94 132 LYS B C 1
ATOM 3430 O O . LYS B 1 132 ? -0.256 -11.633 -20.938 1 90.94 132 LYS B O 1
ATOM 3435 N N . GLU B 1 133 ? -2.305 -11.844 -21.812 1 88.94 133 GLU B N 1
ATOM 3436 C CA . GLU B 1 133 ? -2.25 -10.664 -22.672 1 88.94 133 GLU B CA 1
ATOM 3437 C C . GLU B 1 133 ? -2.09 -9.391 -21.859 1 88.94 133 GLU B C 1
ATOM 3439 O O . GLU B 1 133 ? -1.593 -8.383 -22.359 1 88.94 133 GLU B O 1
ATOM 3444 N N . ALA B 1 134 ? -2.457 -9.445 -20.594 1 91.25 134 ALA B N 1
ATOM 3445 C CA . ALA B 1 134 ? -2.467 -8.234 -19.781 1 91.25 134 ALA B CA 1
ATOM 3446 C C . ALA B 1 134 ? -1.482 -8.352 -18.625 1 91.25 134 ALA B C 1
ATOM 3448 O O . ALA B 1 134 ? -1.587 -7.617 -17.625 1 91.25 134 ALA B O 1
ATOM 3449 N N . THR B 1 135 ? -0.566 -9.297 -18.719 1 94.56 135 THR B N 1
ATOM 3450 C CA . THR B 1 135 ? 0.299 -9.57 -17.578 1 94.56 135 THR B CA 1
ATOM 3451 C C . THR B 1 135 ? 1.735 -9.148 -17.875 1 94.56 135 THR B C 1
ATOM 3453 O O . THR B 1 135 ? 2.303 -9.539 -18.906 1 94.56 135 THR B O 1
ATOM 3456 N N . SER B 1 136 ? 2.26 -8.336 -16.984 1 93.88 136 SER B N 1
ATOM 3457 C CA . SER B 1 136 ? 3.664 -7.945 -17.078 1 93.88 136 SER B CA 1
ATOM 3458 C C . SER B 1 136 ? 4.582 -9.094 -16.656 1 93.88 136 SER B C 1
ATOM 3460 O O . SER B 1 136 ? 4.367 -9.719 -15.617 1 93.88 136 SER B O 1
ATOM 3462 N N . PRO B 1 137 ? 5.664 -9.336 -17.469 1 95.5 137 PRO B N 1
ATOM 3463 C CA . PRO B 1 137 ? 6.645 -10.344 -17.062 1 95.5 137 PRO B CA 1
ATOM 3464 C C . PRO B 1 137 ? 7.285 -10.016 -15.711 1 95.5 137 PRO B C 1
ATOM 3466 O O . PRO B 1 137 ? 7.664 -10.93 -14.969 1 95.5 137 PRO B O 1
ATOM 3469 N N . LEU B 1 138 ? 7.383 -8.758 -15.383 1 94.12 138 LEU B N 1
ATOM 3470 C CA . LEU B 1 138 ? 7.965 -8.344 -14.109 1 94.12 138 LEU B CA 1
ATOM 3471 C C . LEU B 1 138 ? 7.125 -8.859 -12.945 1 94.12 138 LEU B C 1
ATOM 3473 O O . LEU B 1 138 ? 7.672 -9.312 -11.938 1 94.12 138 LEU B O 1
ATOM 3477 N N . PHE B 1 139 ? 5.855 -8.789 -13.133 1 96.06 139 PHE B N 1
ATOM 3478 C CA . PHE B 1 139 ? 4.996 -9.25 -12.047 1 96.06 139 PHE B CA 1
ATOM 3479 C C . PHE B 1 139 ? 5.059 -10.766 -11.922 1 96.06 139 PHE B C 1
ATOM 3481 O O . PHE B 1 139 ? 5.07 -11.305 -10.812 1 96.06 139 PHE B O 1
ATOM 3488 N N . VAL B 1 140 ? 5.105 -11.406 -13 1 97.62 140 VAL B N 1
ATOM 3489 C CA . VAL B 1 140 ? 5.242 -12.859 -12.992 1 97.62 140 VAL B CA 1
ATOM 3490 C C . VAL B 1 140 ? 6.48 -13.258 -12.188 1 97.62 140 VAL B C 1
ATOM 3492 O O . VAL B 1 140 ? 6.402 -14.102 -11.297 1 97.62 140 VAL B O 1
ATOM 3495 N N . LYS B 1 141 ? 7.57 -12.648 -12.422 1 96.5 141 LYS B N 1
ATOM 3496 C CA . LYS B 1 141 ? 8.844 -12.969 -11.781 1 96.5 141 LYS B CA 1
ATOM 3497 C C . LYS B 1 141 ? 8.812 -12.641 -10.297 1 96.5 141 LYS B C 1
ATOM 3499 O O . LYS B 1 141 ? 9.578 -13.211 -9.516 1 96.5 141 LYS B O 1
ATOM 3504 N N . ALA B 1 142 ? 7.926 -11.734 -9.961 1 96.69 142 ALA B N 1
ATOM 3505 C CA . ALA B 1 142 ? 7.828 -11.32 -8.57 1 96.69 142 ALA B CA 1
ATOM 3506 C C . ALA B 1 142 ? 7.051 -12.344 -7.746 1 96.69 142 ALA B C 1
ATOM 3508 O O . ALA B 1 142 ? 7.082 -12.312 -6.512 1 96.69 142 ALA B O 1
ATOM 3509 N N . CYS B 1 143 ? 6.348 -13.266 -8.367 1 98.19 143 CYS B N 1
ATOM 3510 C CA . CYS B 1 143 ? 5.484 -14.227 -7.688 1 98.19 143 CYS B CA 1
ATOM 3511 C C . CYS B 1 143 ? 6.227 -15.531 -7.418 1 98.19 143 CYS B C 1
ATOM 3513 O O . CYS B 1 143 ? 7.215 -15.836 -8.086 1 98.19 143 CYS B O 1
ATOM 3515 N N . ASP B 1 144 ? 5.75 -16.234 -6.41 1 97.94 144 ASP B N 1
ATOM 3516 C CA . ASP B 1 144 ? 6.246 -17.594 -6.199 1 97.94 144 ASP B CA 1
ATOM 3517 C C . ASP B 1 144 ? 5.703 -18.547 -7.262 1 97.94 144 ASP B C 1
ATOM 3519 O O . ASP B 1 144 ? 6.387 -19.5 -7.668 1 97.94 144 ASP B O 1
ATOM 3523 N N . GLU B 1 145 ? 4.574 -18.281 -7.594 1 97.44 145 GLU B N 1
ATOM 3524 C CA . GLU B 1 145 ? 3.865 -19.016 -8.641 1 97.44 145 GLU B CA 1
ATOM 3525 C C . GLU B 1 145 ? 2.912 -18.094 -9.398 1 97.44 145 GLU B C 1
ATOM 3527 O O . GLU B 1 145 ? 2.357 -17.156 -8.82 1 97.44 145 GLU B O 1
ATOM 3532 N N . PHE B 1 146 ? 2.787 -18.422 -10.695 1 97.81 146 PHE B N 1
ATOM 3533 C CA . PHE B 1 146 ? 1.857 -17.625 -11.492 1 97.81 146 PHE B CA 1
ATOM 3534 C C . PHE B 1 146 ? 0.97 -18.531 -12.344 1 97.81 146 PHE B C 1
ATOM 3536 O O . PHE B 1 146 ? 1.464 -19.422 -13.031 1 97.81 146 PHE B O 1
ATOM 3543 N N . ILE B 1 147 ? -0.292 -18.25 -12.297 1 95.44 147 ILE B N 1
ATOM 3544 C CA . ILE B 1 147 ? -1.285 -19.047 -13.008 1 95.44 147 ILE B CA 1
ATOM 3545 C C . ILE B 1 147 ? -2.023 -18.156 -14.023 1 95.44 147 ILE B C 1
ATOM 3547 O O . ILE B 1 147 ? -2.596 -17.141 -13.656 1 95.44 147 ILE B O 1
ATOM 3551 N N . TYR B 1 148 ? -2.047 -18.609 -15.227 1 93.69 148 TYR B N 1
ATOM 3552 C CA . TYR B 1 148 ? -2.768 -17.859 -16.25 1 93.69 148 TYR B CA 1
ATOM 3553 C C . TYR B 1 148 ? -4.227 -18.297 -16.328 1 93.69 148 TYR B C 1
ATOM 3555 O O . TYR B 1 148 ? -4.523 -19.5 -16.297 1 93.69 148 TYR B O 1
ATOM 3563 N N . LEU B 1 149 ? -5.02 -17.219 -16.359 1 89.94 149 LEU B N 1
ATOM 3564 C CA . LEU B 1 149 ? -6.449 -17.438 -16.547 1 89.94 149 LEU B CA 1
ATOM 3565 C C . LEU B 1 149 ? -6.801 -17.453 -18.031 1 89.94 149 LEU B C 1
ATOM 3567 O O . LEU B 1 149 ? -6.371 -16.562 -18.781 1 89.94 149 LEU B O 1
ATOM 3571 N N . ARG B 1 150 ? -7.371 -18.531 -18.516 1 80.88 150 ARG B N 1
ATOM 3572 C CA . ARG B 1 150 ? -7.723 -18.656 -19.922 1 80.88 150 ARG B CA 1
ATOM 3573 C C . ARG B 1 150 ? -9.211 -18.438 -20.141 1 80.88 150 ARG B C 1
ATOM 3575 O O . ARG B 1 150 ? -10.039 -18.875 -19.344 1 80.88 150 ARG B O 1
ATOM 3582 N N . PRO B 1 151 ? -9.445 -17.5 -21.109 1 71 151 PRO B N 1
ATOM 3583 C CA . PRO B 1 151 ? -10.867 -17.328 -21.438 1 71 151 PRO B CA 1
ATOM 3584 C C . PRO B 1 151 ? -11.531 -18.641 -21.844 1 71 151 PRO B C 1
ATOM 3586 O O . PRO B 1 151 ? -10.867 -19.531 -22.391 1 71 151 PRO B O 1
ATOM 3589 N N . ARG B 1 152 ? -12.625 -19 -21.281 1 59.06 152 ARG B N 1
ATOM 3590 C CA . ARG B 1 152 ? -13.344 -20.172 -21.734 1 59.06 152 ARG B CA 1
ATOM 3591 C C . ARG B 1 152 ? -13.594 -20.125 -23.234 1 59.06 152 ARG B C 1
ATOM 3593 O O . ARG B 1 152 ? -14.055 -19.094 -23.766 1 59.06 152 ARG B O 1
ATOM 3600 N N . HIS B 1 153 ? -12.75 -20.641 -24.016 1 53.38 153 HIS B N 1
ATOM 3601 C CA . HIS B 1 153 ? -13.133 -20.766 -25.422 1 53.38 153 HIS B CA 1
ATOM 3602 C C . HIS B 1 153 ? -14.547 -21.312 -25.562 1 53.38 153 HIS B C 1
ATOM 3604 O O . HIS B 1 153 ? -14.922 -22.25 -24.859 1 53.38 153 HIS B O 1
ATOM 3610 N N . LYS B 1 154 ? -15.539 -20.547 -25.859 1 44.97 154 LYS B N 1
ATOM 3611 C CA . LYS B 1 154 ? -16.781 -21.125 -26.344 1 44.97 154 LYS B CA 1
ATOM 3612 C C . LYS B 1 154 ? -16.531 -22.328 -27.25 1 44.97 154 LYS B C 1
ATOM 3614 O O . LYS B 1 154 ? -15.969 -22.188 -28.344 1 44.97 154 LYS B O 1
ATOM 3619 N N . GLU B 1 155 ? -16.156 -23.391 -26.781 1 40.44 155 GLU B N 1
ATOM 3620 C CA . GLU B 1 155 ? -16.328 -24.516 -27.719 1 40.44 155 GLU B CA 1
ATOM 3621 C C . GLU B 1 155 ? -17.609 -24.359 -28.531 1 40.44 155 GLU B C 1
ATOM 3623 O O . GLU B 1 155 ? -18.688 -24.109 -27.984 1 40.44 155 GLU B O 1
ATOM 3628 N N . LYS B 1 156 ? -17.562 -23.75 -29.688 1 37.94 156 LYS B N 1
ATOM 3629 C CA . LYS B 1 156 ? -18.641 -23.938 -30.656 1 37.94 156 LYS B CA 1
ATOM 3630 C C . LYS B 1 156 ? -19.234 -25.344 -30.562 1 37.94 156 LYS B C 1
ATOM 3632 O O . LYS B 1 156 ? -18.594 -26.328 -30.922 1 37.94 156 LYS B O 1
ATOM 3637 N N . ASP B 1 157 ? -19.859 -25.656 -29.5 1 37.56 157 ASP B N 1
ATOM 3638 C CA . ASP B 1 157 ? -20.797 -26.766 -29.672 1 37.56 157 ASP B CA 1
ATOM 3639 C C . ASP B 1 157 ? -21.453 -26.719 -31.047 1 37.56 157 ASP B C 1
ATOM 3641 O O . ASP B 1 157 ? -22.656 -26.453 -31.156 1 37.56 157 ASP B O 1
ATOM 3645 N N . GLU B 1 158 ? -20.969 -25.984 -31.938 1 35.81 158 GLU B N 1
ATOM 3646 C CA . GLU B 1 158 ? -21.625 -26.094 -33.25 1 35.81 158 GLU B CA 1
ATOM 3647 C C . GLU B 1 158 ? -21.641 -27.531 -33.75 1 35.81 158 GLU B C 1
ATOM 3649 O O . GLU B 1 158 ? -22.156 -27.812 -34.812 1 35.81 158 GLU B O 1
ATOM 3654 N N . LYS B 1 159 ? -20.672 -28.438 -33.219 1 35.12 159 LYS B N 1
ATOM 3655 C CA . LYS B 1 159 ? -20.781 -29.672 -34 1 35.12 159 LYS B CA 1
ATOM 3656 C C . LYS B 1 159 ? -22.109 -30.375 -33.719 1 35.12 159 LYS B C 1
ATOM 3658 O O . LYS B 1 159 ? -22.594 -31.141 -34.562 1 35.12 159 LYS B O 1
ATOM 3663 N N . LYS B 1 160 ? -22.422 -30.578 -32.344 1 35.34 160 LYS B N 1
ATOM 3664 C CA . LYS B 1 160 ? -23.234 -31.781 -32.219 1 35.34 160 LYS B CA 1
ATOM 3665 C C . LYS B 1 160 ? -24.703 -31.484 -32.5 1 35.34 160 LYS B C 1
ATOM 3667 O O . LYS B 1 160 ? -25.547 -32.375 -32.406 1 35.34 160 LYS B O 1
ATOM 3672 N N . ASP B 1 161 ? -25.031 -30.219 -32.438 1 32.5 161 ASP B N 1
ATOM 3673 C CA . ASP B 1 161 ? -26.484 -30.188 -32.531 1 32.5 161 ASP B CA 1
ATOM 3674 C C . ASP B 1 161 ? -26.938 -30.594 -33.938 1 32.5 161 ASP B C 1
ATOM 3676 O O . ASP B 1 161 ? -28.125 -30.484 -34.281 1 32.5 161 ASP B O 1
ATOM 3680 N N . ASP B 1 162 ? -25.875 -30.594 -34.781 1 32.97 162 ASP B N 1
ATOM 3681 C CA . ASP B 1 162 ? -26.375 -30.844 -36.125 1 32.97 162 ASP B CA 1
ATOM 3682 C C . ASP B 1 162 ? -26.922 -32.281 -36.219 1 32.97 162 ASP B C 1
ATOM 3684 O O . ASP B 1 162 ? -27.359 -32.688 -37.312 1 32.97 162 ASP B O 1
ATOM 3688 N N . ARG B 1 163 ? -26.391 -33.156 -35.188 1 32.03 163 ARG B N 1
ATOM 3689 C CA . ARG B 1 163 ? -26.75 -34.531 -35.469 1 32.03 163 ARG B CA 1
ATOM 3690 C C . ARG B 1 163 ? -28.234 -34.781 -35.188 1 32.03 163 ARG B C 1
ATOM 3692 O O . ARG B 1 163 ? -28.75 -35.875 -35.469 1 32.03 163 ARG B O 1
ATOM 3699 N N . ARG B 1 164 ? -28.656 -33.938 -34.125 1 30.84 164 ARG B N 1
ATOM 3700 C CA . ARG B 1 164 ? -29.938 -34.469 -33.688 1 30.84 164 ARG B CA 1
ATOM 3701 C C . ARG B 1 164 ? -31.016 -34.25 -34.75 1 30.84 164 ARG B C 1
ATOM 3703 O O . ARG B 1 164 ? -32.156 -34.688 -34.562 1 30.84 164 ARG B O 1
ATOM 3710 N N . GLU B 1 165 ? -30.703 -33.094 -35.344 1 28.7 165 GLU B N 1
ATOM 3711 C CA . GLU B 1 165 ? -31.922 -32.719 -36.062 1 28.7 165 GLU B CA 1
ATOM 3712 C C . GLU B 1 165 ? -32.281 -33.781 -37.125 1 28.7 165 GLU B C 1
ATOM 3714 O O . GLU B 1 165 ? -33.25 -33.594 -37.844 1 28.7 165 GLU B O 1
ATOM 3719 N N . ASP B 1 166 ? -31.141 -34.469 -37.344 1 29 166 ASP B N 1
ATOM 3720 C CA . ASP B 1 166 ? -31.406 -35.094 -38.656 1 29 166 ASP B CA 1
ATOM 3721 C C . ASP B 1 166 ? -32.5 -36.156 -38.5 1 29 166 ASP B C 1
ATOM 3723 O O . ASP B 1 166 ? -32.719 -36.938 -39.438 1 29 166 ASP B O 1
ATOM 3727 N N . LYS B 1 167 ? -32.625 -36.5 -37.125 1 26.08 167 LYS B N 1
ATOM 3728 C CA . LYS B 1 167 ? -33.375 -37.75 -37.25 1 26.08 167 LYS B CA 1
ATOM 3729 C C . LYS B 1 167 ? -34.781 -37.5 -37.719 1 26.08 167 LYS B C 1
ATOM 3731 O O . LYS B 1 167 ? -35.625 -38.406 -37.625 1 26.08 167 LYS B O 1
ATOM 3736 N N . LYS B 1 168 ? -35.188 -36.094 -37.438 1 25.64 168 LYS B N 1
ATOM 3737 C CA . LYS B 1 168 ? -36.656 -36.25 -37.5 1 25.64 168 LYS B CA 1
ATOM 3738 C C . LYS B 1 168 ? -37.062 -37 -38.75 1 25.64 168 LYS B C 1
ATOM 3740 O O . LYS B 1 168 ? -37.844 -37.938 -38.688 1 25.64 168 LYS B O 1
ATOM 3745 N N . ASP B 1 169 ? -37.375 -36.188 -39.719 1 23.58 169 ASP B N 1
ATOM 3746 C CA . ASP B 1 169 ? -38.5 -36.375 -40.656 1 23.58 169 ASP B CA 1
ATOM 3747 C C . ASP B 1 169 ? -38.094 -37.375 -41.75 1 23.58 169 ASP B C 1
ATOM 3749 O O . ASP B 1 169 ? -37.375 -37.031 -42.688 1 23.58 169 ASP B O 1
ATOM 3753 N N . LYS B 1 170 ? -37.625 -38.438 -41.5 1 24.66 170 LYS B N 1
ATOM 3754 C CA . LYS B 1 170 ? -37.406 -39.406 -42.562 1 24.66 170 LYS B CA 1
ATOM 3755 C C . LYS B 1 170 ? -38.656 -39.594 -43.438 1 24.66 170 LYS B C 1
ATOM 3757 O O . LYS B 1 170 ? -39.344 -40.594 -43.344 1 24.66 170 LYS B O 1
ATOM 3762 N N . ARG B 1 171 ? -39.625 -38.5 -43.438 1 23.12 171 ARG B N 1
ATOM 3763 C CA . ARG B 1 171 ? -40.688 -38.906 -44.312 1 23.12 171 ARG B CA 1
ATOM 3764 C C . ARG B 1 171 ? -40.125 -39.469 -45.625 1 23.12 171 ARG B C 1
ATOM 3766 O O . ARG B 1 171 ? -39 -39.219 -45.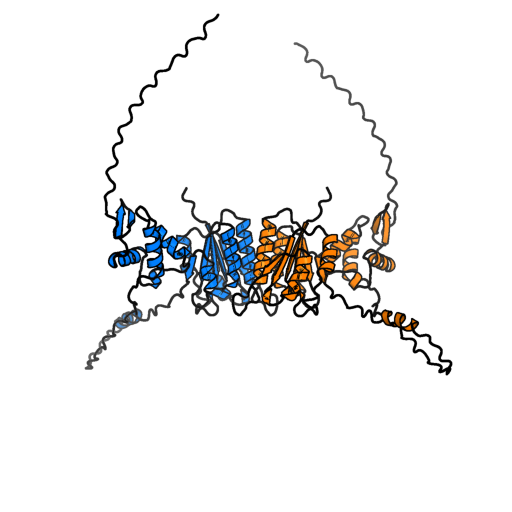969 1 23.12 171 ARG B O 1
ATOM 3773 N N . SER B 1 172 ? -41.094 -39.875 -46.5 1 22.36 172 SER B N 1
ATOM 3774 C CA . SER B 1 172 ? -41.25 -40.906 -47.531 1 22.36 172 SER B CA 1
ATOM 3775 C C . SER B 1 172 ? -40.281 -40.688 -48.688 1 22.36 172 SER B C 1
ATOM 3777 O O . SER B 1 172 ? -40.156 -41.531 -49.594 1 22.36 172 SER B O 1
ATOM 3779 N N . GLU B 1 173 ? -39.938 -39.344 -48.969 1 22.5 173 GLU B N 1
ATOM 3780 C CA . GLU B 1 173 ? -39.938 -39.312 -50.406 1 22.5 173 GLU B CA 1
ATOM 3781 C C . GLU B 1 173 ? -38.75 -40.156 -50.969 1 22.5 173 GLU B C 1
ATOM 3783 O O . GLU B 1 173 ? -37.719 -40.25 -50.312 1 22.5 173 GLU B O 1
ATOM 3788 N N . GLU B 1 174 ? -39.031 -40.969 -51.969 1 23.14 174 GLU B N 1
ATOM 3789 C CA . GLU B 1 174 ? -38.406 -42 -52.781 1 23.14 174 GLU B CA 1
ATOM 3790 C C . GLU B 1 174 ? -37.094 -41.531 -53.375 1 23.14 174 GLU B C 1
ATOM 3792 O O . GLU B 1 174 ? -36.25 -42.344 -53.719 1 23.14 174 GLU B O 1
ATOM 3797 N N . GLY B 1 175 ? -37.125 -40.156 -53.75 1 21.67 175 GLY B N 1
ATOM 3798 C CA . GLY B 1 175 ? -36.438 -40.188 -55.031 1 21.67 175 GLY B CA 1
ATOM 3799 C C . GLY B 1 175 ? -34.969 -40.469 -54.906 1 21.67 175 GLY B C 1
ATOM 3800 O O . GLY B 1 175 ? -34.469 -40.812 -53.812 1 21.67 175 GLY B O 1
ATOM 3801 N N . GLY B 1 176 ? -34.188 -39.562 -55.719 1 21.86 176 GLY B N 1
ATOM 3802 C CA . GLY B 1 176 ? -33.031 -39.719 -56.625 1 21.86 176 GLY B CA 1
ATOM 3803 C C . GLY B 1 176 ? -31.703 -39.75 -55.906 1 21.86 176 GLY B C 1
ATOM 3804 O O . GLY B 1 176 ? -31.578 -39.219 -54.781 1 21.86 176 GLY B O 1
ATOM 3805 N N . LYS B 1 177 ? -30.953 -40.656 -56.25 1 23.42 177 LYS B N 1
ATOM 3806 C CA . LYS B 1 177 ? -29.688 -41.281 -55.906 1 23.42 177 LYS B CA 1
ATOM 3807 C C . LYS B 1 177 ? -28.547 -40.281 -55.844 1 23.42 177 LYS B C 1
ATOM 3809 O O . LYS B 1 177 ? -27.375 -40.656 -55.812 1 23.42 177 LYS B O 1
ATOM 3814 N N . GLY B 1 178 ? -28.859 -38.844 -55.688 1 22.41 178 GLY B N 1
ATOM 3815 C CA . GLY B 1 178 ? -27.609 -38.219 -56.062 1 22.41 178 GLY B CA 1
ATOM 3816 C C . GLY B 1 178 ? -26.484 -38.438 -55.062 1 22.41 178 GLY B C 1
ATOM 3817 O O . GLY B 1 178 ? -26.734 -38.625 -53.875 1 22.41 178 GLY B O 1
ATOM 3818 N N . ARG B 1 179 ? -25.375 -38.938 -55.531 1 23.28 179 ARG B N 1
ATOM 3819 C CA . ARG B 1 179 ? -24.078 -39.344 -55 1 23.28 179 ARG B CA 1
ATOM 3820 C C . ARG B 1 179 ? -23.391 -38.188 -54.281 1 23.28 179 ARG B C 1
ATOM 3822 O O . ARG B 1 179 ? -22.859 -37.281 -54.906 1 23.28 179 ARG B O 1
ATOM 3829 N N . LYS B 1 180 ? -24.109 -37.562 -53.312 1 23.11 180 LYS B N 1
ATOM 3830 C CA . LYS B 1 180 ? -23.312 -36.438 -52.781 1 23.11 180 LYS B CA 1
ATOM 3831 C C . LYS B 1 180 ? -22.031 -36.969 -52.125 1 23.11 180 LYS B C 1
ATOM 3833 O O . LYS B 1 180 ? -22.047 -37.938 -51.375 1 23.11 180 LYS B O 1
ATOM 3838 N N . HIS B 1 181 ? -20.938 -36.781 -52.781 1 23.34 181 HIS B N 1
ATOM 3839 C CA . HIS B 1 181 ? -19.562 -36.969 -52.375 1 23.34 181 HIS B CA 1
ATOM 3840 C C . HIS B 1 181 ? -19.266 -36.188 -51.094 1 23.34 181 HIS B C 1
ATOM 3842 O O . HIS B 1 181 ? -19.484 -34.969 -51.031 1 23.34 181 HIS B O 1
ATOM 3848 N N . GLY B 1 182 ? -19.672 -36.688 -50 1 22.17 182 GLY B N 1
ATOM 3849 C CA . GLY B 1 182 ? -19.391 -36.125 -48.688 1 22.17 182 GLY B CA 1
ATOM 3850 C C . GLY B 1 182 ? -17.922 -35.781 -48.5 1 22.17 182 GLY B C 1
ATOM 3851 O O . GLY B 1 182 ? -17.047 -36.656 -48.719 1 22.17 182 GLY B O 1
ATOM 3852 N N . LYS B 1 183 ? -17.562 -34.5 -48.781 1 27.5 183 LYS B N 1
ATOM 3853 C CA . LYS B 1 183 ? -16.234 -34 -48.469 1 27.5 183 LYS B CA 1
ATOM 3854 C C . LYS B 1 183 ? -15.844 -34.344 -47.031 1 27.5 183 LYS B C 1
ATOM 3856 O O . LYS B 1 183 ? -16.609 -34.094 -46.094 1 27.5 183 LYS B O 1
ATOM 3861 N N . GLU B 1 184 ? -15.07 -35.375 -46.875 1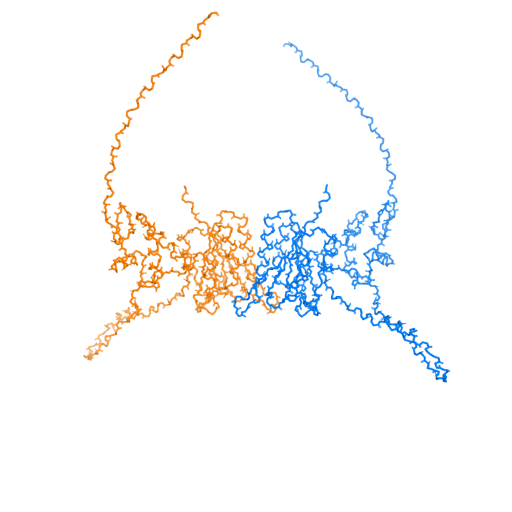 24.02 184 GLU B N 1
ATOM 3862 C CA . GLU B 1 184 ? -14.344 -35.75 -45.656 1 24.02 184 GLU B CA 1
ATOM 3863 C C . GLU B 1 184 ? -13.766 -34.531 -44.938 1 24.02 184 GLU B C 1
ATOM 3865 O O . GLU B 1 184 ? -12.992 -33.781 -45.531 1 24.02 184 GLU B O 1
ATOM 3870 N N . SER B 1 185 ? -14.562 -33.781 -44.188 1 30.55 185 SER B N 1
ATOM 3871 C CA . SER B 1 185 ? -13.992 -32.719 -43.375 1 30.55 185 SER B CA 1
ATOM 3872 C C . SER B 1 185 ? -12.688 -33.156 -42.719 1 30.55 185 SER B C 1
ATOM 3874 O O . SER B 1 185 ? -12.617 -34.25 -42.156 1 30.55 185 SER B O 1
ATOM 3876 N N . ALA B 1 186 ? -11.484 -32.719 -43.188 1 31 186 ALA B N 1
ATOM 3877 C CA . ALA B 1 186 ? -10.148 -32.875 -42.625 1 31 186 ALA B CA 1
ATOM 3878 C C . ALA B 1 186 ? -10.164 -32.625 -41.125 1 31 186 ALA B C 1
ATOM 3880 O O . ALA B 1 186 ? -10.797 -31.688 -40.656 1 31 186 ALA B O 1
ATOM 3881 N N . PRO B 1 187 ? -9.93 -33.656 -40.344 1 32.75 187 PRO B N 1
ATOM 3882 C CA . PRO B 1 187 ? -9.773 -33.469 -38.906 1 32.75 187 PRO B CA 1
ATOM 3883 C C . PRO B 1 187 ? -9 -32.219 -38.531 1 32.75 187 PRO B C 1
ATOM 3885 O O . PRO B 1 187 ? -8.086 -31.812 -39.25 1 32.75 187 PRO B O 1
ATOM 3888 N N . ALA B 1 188 ? -9.578 -31.234 -38.031 1 36.19 188 ALA B N 1
ATOM 3889 C CA . ALA B 1 188 ? -8.914 -30.078 -37.438 1 36.19 188 ALA B CA 1
ATOM 3890 C C . ALA B 1 188 ? -7.621 -30.5 -36.75 1 36.19 188 ALA B C 1
ATOM 3892 O O . ALA B 1 188 ? -7.641 -31.312 -35.812 1 36.19 188 ALA B O 1
ATOM 3893 N N . THR B 1 189 ? -6.562 -30.578 -37.469 1 32.84 189 THR B N 1
ATOM 3894 C CA . THR B 1 189 ? -5.234 -30.688 -36.875 1 32.84 189 THR B CA 1
ATOM 3895 C C . THR B 1 189 ? -5.086 -29.719 -35.688 1 32.84 189 THR B C 1
ATOM 3897 O O . THR B 1 189 ? -5.125 -28.5 -35.875 1 32.84 189 THR B O 1
ATOM 3900 N N . SER B 1 190 ? -5.723 -29.891 -34.594 1 37.28 190 SER B N 1
ATOM 3901 C CA . SER B 1 190 ? -5.25 -29.188 -33.406 1 37.28 190 SER B CA 1
ATOM 3902 C C . SER B 1 190 ? -3.738 -28.984 -33.438 1 37.28 190 SER B C 1
ATOM 3904 O O . SER B 1 190 ? -2.99 -29.922 -33.75 1 37.28 190 SER B O 1
ATOM 3906 N N . SER B 1 191 ? -3.188 -28.016 -33.969 1 39.88 191 SER B N 1
ATOM 3907 C CA . SER B 1 191 ? -1.775 -27.656 -33.906 1 39.88 191 SER B CA 1
ATOM 3908 C C . SER B 1 191 ? -1.141 -28.219 -32.625 1 39.88 191 SER B C 1
ATOM 3910 O O . SER B 1 191 ? -1.134 -27.562 -31.578 1 39.88 191 SER B O 1
ATOM 3912 N N . LYS B 1 192 ? -1.464 -29.406 -32.188 1 46.19 192 LYS B N 1
ATOM 3913 C CA . LYS B 1 192 ? -0.685 -30.078 -31.141 1 46.19 192 LYS B CA 1
ATOM 3914 C C . LYS B 1 192 ? 0.812 -29.906 -31.391 1 46.19 192 LYS B C 1
ATOM 3916 O O . LYS B 1 192 ? 1.389 -30.625 -32.219 1 46.19 192 LYS B O 1
ATOM 3921 N N . GLY B 1 193 ? 1.362 -28.766 -31.406 1 51 193 GLY B N 1
ATOM 3922 C CA . GLY B 1 193 ? 2.811 -28.641 -31.469 1 51 193 GLY B CA 1
ATOM 3923 C C . GLY B 1 193 ? 3.531 -29.766 -30.75 1 51 193 GLY B C 1
ATOM 3924 O O . GLY B 1 193 ? 2.955 -30.438 -29.875 1 51 193 GLY B O 1
ATOM 3925 N N . LYS B 1 194 ? 4.52 -30.391 -31.406 1 66.38 194 LYS B N 1
ATOM 3926 C CA . LYS B 1 194 ? 5.387 -31.469 -30.906 1 66.38 194 LYS B CA 1
ATOM 3927 C C . LYS B 1 194 ? 5.852 -31.188 -29.484 1 66.38 194 LYS B C 1
ATOM 3929 O O . LYS B 1 194 ? 6.344 -30.094 -29.188 1 66.38 194 LYS B O 1
ATOM 3934 N N . ALA B 1 195 ? 5.492 -32 -28.547 1 83.38 195 ALA B N 1
ATOM 3935 C CA . ALA B 1 195 ? 5.953 -31.938 -27.156 1 83.38 195 ALA B CA 1
ATOM 3936 C C . ALA B 1 195 ? 7.469 -31.812 -27.094 1 83.38 195 ALA B C 1
ATOM 3938 O O . ALA B 1 195 ? 8.195 -32.562 -27.734 1 83.38 195 ALA B O 1
ATOM 3939 N N . GLU B 1 196 ? 7.906 -30.703 -26.625 1 90.31 196 GLU B N 1
ATOM 3940 C CA . GLU B 1 196 ? 9.336 -30.469 -26.469 1 90.31 196 GLU B CA 1
ATOM 3941 C C . GLU B 1 196 ? 9.703 -30.203 -25.016 1 90.31 196 GLU B C 1
ATOM 3943 O O . GLU B 1 196 ? 9 -29.453 -24.328 1 90.31 196 GLU B O 1
ATOM 3948 N N . VAL B 1 197 ? 10.773 -30.875 -24.609 1 92.94 197 VAL B N 1
ATOM 3949 C CA . VAL B 1 197 ? 11.273 -30.641 -23.266 1 92.94 197 VAL B CA 1
ATOM 3950 C C . VAL B 1 197 ? 11.797 -29.203 -23.156 1 92.94 197 VAL B C 1
ATOM 3952 O O . VAL B 1 197 ? 12.734 -28.828 -23.859 1 92.94 197 VAL B O 1
ATOM 3955 N N . PRO B 1 198 ? 11.188 -28.422 -22.281 1 94.38 198 PRO B N 1
ATOM 3956 C CA . PRO B 1 198 ? 11.648 -27.047 -22.156 1 94.38 198 PRO B CA 1
ATOM 3957 C C . PRO B 1 198 ? 13.055 -26.938 -21.578 1 94.38 198 PRO B C 1
ATOM 3959 O O . PRO B 1 198 ? 13.445 -27.734 -20.719 1 94.38 198 PRO B O 1
ATOM 3962 N N . GLU B 1 199 ? 13.766 -25.922 -21.984 1 93.88 199 GLU B N 1
ATOM 3963 C CA . GLU B 1 199 ? 15.156 -25.719 -21.594 1 93.88 199 GLU B CA 1
ATOM 3964 C C . GLU B 1 199 ? 15.273 -25.562 -20.078 1 93.88 199 GLU B C 1
ATOM 3966 O O . GLU B 1 199 ? 16.234 -26.062 -19.469 1 93.88 199 GLU B O 1
ATOM 3971 N N . ILE B 1 200 ? 14.32 -24.938 -19.5 1 94.38 200 ILE B N 1
ATOM 3972 C CA . ILE B 1 200 ? 14.383 -24.688 -18.062 1 94.38 200 ILE B CA 1
ATOM 3973 C C . ILE B 1 200 ? 14.328 -26 -17.297 1 94.38 200 ILE B C 1
ATOM 3975 O O . ILE B 1 200 ? 15 -26.172 -16.281 1 94.38 200 ILE B O 1
ATOM 3979 N N . ALA B 1 201 ? 13.531 -26.922 -17.75 1 94.81 201 ALA B N 1
ATOM 3980 C CA . ALA B 1 201 ? 13.43 -28.219 -17.109 1 94.81 201 ALA B CA 1
ATOM 3981 C C . ALA B 1 201 ? 14.75 -28.984 -17.203 1 94.81 201 ALA B C 1
ATOM 3983 O O . ALA B 1 201 ? 15.195 -29.594 -16.234 1 94.81 201 ALA B O 1
ATOM 3984 N N . LEU B 1 202 ? 15.336 -28.922 -18.328 1 94.06 202 LEU B N 1
ATOM 3985 C CA . LEU B 1 202 ? 16.625 -29.562 -18.547 1 94.06 202 LEU B CA 1
ATOM 3986 C C . LEU B 1 202 ? 17.688 -29.016 -17.578 1 94.06 202 LEU B C 1
ATOM 3988 O O . LEU B 1 202 ? 18.391 -29.781 -16.922 1 94.06 202 LEU B O 1
ATOM 3992 N N . GLU B 1 203 ? 17.719 -27.703 -17.547 1 94.81 203 GLU B N 1
ATOM 3993 C CA . GLU B 1 203 ? 18.719 -27.047 -16.703 1 94.81 203 GLU B CA 1
ATOM 3994 C C . GLU B 1 203 ? 18.531 -27.422 -15.234 1 94.81 203 GLU B C 1
ATOM 3996 O O . GLU B 1 203 ? 19.516 -27.734 -14.547 1 94.81 203 GLU B O 1
ATOM 4001 N N . VAL B 1 204 ? 17.344 -27.406 -14.781 1 95 204 VAL B N 1
ATOM 4002 C CA . VAL B 1 204 ? 17.047 -27.672 -13.375 1 95 204 VAL B CA 1
ATOM 4003 C C . VAL B 1 204 ? 17.344 -29.125 -13.039 1 95 204 VAL B C 1
ATOM 4005 O O . VAL B 1 204 ? 17.984 -29.422 -12.023 1 95 204 VAL B O 1
ATOM 4008 N N . VAL B 1 205 ? 16.969 -30.031 -13.867 1 93.62 205 VAL B N 1
ATOM 4009 C CA . VAL B 1 205 ? 17.188 -31.453 -13.641 1 93.62 205 VAL B CA 1
ATOM 4010 C C . VAL B 1 205 ? 18.688 -31.734 -13.594 1 93.62 205 VAL B C 1
ATOM 4012 O O . VAL B 1 205 ? 19.156 -32.438 -12.688 1 93.62 205 VAL B O 1
ATOM 4015 N N . GLN B 1 206 ? 19.359 -31.188 -14.523 1 91.81 206 GLN B N 1
ATOM 4016 C CA . GLN B 1 206 ? 20.797 -31.391 -14.562 1 91.81 206 GLN B CA 1
ATOM 4017 C C . GLN B 1 206 ? 21.469 -30.875 -13.289 1 91.81 206 GLN B C 1
ATOM 4019 O O . GLN B 1 206 ? 22.312 -31.547 -12.703 1 91.81 206 GLN B O 1
ATOM 4024 N N . ARG B 1 207 ? 21.031 -29.734 -12.898 1 93.06 207 ARG B N 1
ATOM 4025 C CA . ARG B 1 207 ? 21.625 -29.125 -11.711 1 93.06 207 ARG B CA 1
ATOM 4026 C C . ARG B 1 207 ? 21.281 -29.922 -10.461 1 93.06 207 ARG B C 1
ATOM 4028 O O . ARG B 1 207 ? 22.156 -30.203 -9.633 1 93.06 207 ARG B O 1
ATOM 4035 N N . LEU B 1 208 ? 20.047 -30.359 -10.305 1 93.06 208 LEU B N 1
ATOM 4036 C CA . LEU B 1 208 ? 19.594 -31.078 -9.125 1 93.06 208 LEU B CA 1
ATOM 4037 C C . LEU B 1 208 ? 20.25 -32.469 -9.062 1 93.06 208 LEU B C 1
ATOM 4039 O O . LEU B 1 208 ? 20.688 -32.906 -8 1 93.06 208 LEU B O 1
ATOM 4043 N N . LEU B 1 209 ? 20.375 -33.094 -10.125 1 91.12 209 LEU B N 1
ATOM 4044 C CA . LEU B 1 209 ? 20.906 -34.438 -10.164 1 91.12 209 LEU B CA 1
ATOM 4045 C C . LEU B 1 209 ? 22.422 -34.438 -9.984 1 91.12 209 LEU B C 1
ATOM 4047 O O . LEU B 1 209 ? 23 -35.406 -9.445 1 91.12 209 LEU B O 1
ATOM 4051 N N . SER B 1 210 ? 23.047 -33.406 -10.406 1 89.06 210 SER B N 1
ATOM 4052 C CA . SER B 1 210 ? 24.484 -33.312 -10.25 1 89.06 210 SER B CA 1
ATOM 4053 C C . SER B 1 210 ? 24.875 -33.156 -8.781 1 89.06 210 SER B C 1
ATOM 4055 O O . SER B 1 210 ? 25.953 -33.594 -8.367 1 89.06 210 SER B O 1
ATOM 4057 N N . ARG B 1 211 ? 23.969 -32.656 -8.031 1 86.94 211 ARG B N 1
ATOM 4058 C CA . ARG B 1 211 ? 24.266 -32.406 -6.621 1 86.94 211 ARG B CA 1
ATOM 4059 C C . ARG B 1 211 ? 23.703 -33.531 -5.738 1 86.94 211 ARG B C 1
ATOM 4061 O O . ARG B 1 211 ? 24.109 -33.656 -4.586 1 86.94 211 ARG B O 1
ATOM 4068 N N . ALA B 1 212 ? 22.875 -34.25 -6.336 1 84.75 212 ALA B N 1
ATOM 4069 C CA . ALA B 1 212 ? 22.172 -35.25 -5.531 1 84.75 212 ALA B CA 1
ATOM 4070 C C . ALA B 1 212 ? 23.016 -36.5 -5.34 1 84.75 212 ALA B C 1
ATOM 4072 O O . ALA B 1 212 ? 23.719 -36.906 -6.266 1 84.75 212 ALA B O 1
ATOM 4073 N N . THR B 1 213 ? 23.125 -36.969 -4.16 1 80.44 213 THR B N 1
ATOM 4074 C CA . THR B 1 213 ? 23.797 -38.219 -3.865 1 80.44 213 THR B CA 1
ATOM 4075 C C . THR B 1 213 ? 22.844 -39.406 -4.023 1 80.44 213 THR B C 1
ATOM 4077 O O . THR B 1 213 ? 23.281 -40.562 -4.09 1 80.44 213 THR B O 1
ATOM 4080 N N . GLY B 1 214 ? 21.578 -39.156 -4.289 1 83.81 214 GLY B N 1
ATOM 4081 C CA . GLY B 1 214 ? 20.578 -40.219 -4.398 1 83.81 214 GLY B CA 1
ATOM 4082 C C . GLY B 1 214 ? 19.391 -39.812 -5.254 1 83.81 214 GLY B C 1
ATOM 4083 O O . GLY B 1 214 ? 19.547 -39.094 -6.238 1 83.81 214 GLY B O 1
ATOM 4084 N N . SER B 1 215 ? 18.344 -40.438 -4.984 1 90.69 215 SER B N 1
ATOM 4085 C CA . SER B 1 215 ? 17.109 -40.219 -5.75 1 90.69 215 SER B CA 1
ATOM 4086 C C . SER B 1 215 ? 16.453 -38.906 -5.352 1 90.69 215 SER B C 1
ATOM 4088 O O . SER B 1 215 ? 16.531 -38.469 -4.195 1 90.69 215 SER B O 1
ATOM 4090 N N . VAL B 1 216 ? 15.977 -38.219 -6.328 1 93.81 216 VAL B N 1
ATOM 4091 C CA . VAL B 1 216 ? 15.328 -36.906 -6.113 1 93.81 216 VAL B CA 1
ATOM 4092 C C . VAL B 1 216 ? 13.82 -37.062 -6.316 1 93.81 216 VAL B C 1
ATOM 4094 O O . VAL B 1 216 ? 13.375 -37.688 -7.273 1 93.81 216 VAL B O 1
ATOM 4097 N N . ASN B 1 217 ? 13.086 -36.469 -5.402 1 93.06 217 ASN B N 1
ATOM 4098 C CA . ASN B 1 217 ? 11.633 -36.438 -5.531 1 93.06 217 ASN B CA 1
ATOM 4099 C C . ASN B 1 217 ? 11.203 -35.531 -6.691 1 93.06 217 ASN B C 1
ATOM 4101 O O . ASN B 1 217 ? 11.648 -34.406 -6.805 1 93.06 217 ASN B O 1
ATOM 4105 N N . PRO B 1 218 ? 10.344 -36.062 -7.562 1 93.75 218 PRO B N 1
ATOM 4106 C CA . PRO B 1 218 ? 9.875 -35.281 -8.703 1 93.75 218 PRO B CA 1
ATOM 4107 C C . PRO B 1 218 ? 9.273 -33.938 -8.281 1 93.75 218 PRO B C 1
ATOM 4109 O O . PRO B 1 218 ? 9.414 -32.938 -8.984 1 93.75 218 PRO B O 1
ATOM 4112 N N . SER B 1 219 ? 8.594 -33.875 -7.152 1 92.12 219 SER B N 1
ATOM 4113 C CA . SER B 1 219 ? 7.957 -32.656 -6.684 1 92.12 219 SER B CA 1
ATOM 4114 C C . SER B 1 219 ? 8.984 -31.562 -6.434 1 92.12 219 SER B C 1
ATOM 4116 O O . SER B 1 219 ? 8.719 -30.391 -6.676 1 92.12 219 SER B O 1
ATOM 4118 N N . LEU B 1 220 ? 10.133 -31.953 -5.988 1 92.44 220 LEU B N 1
ATOM 4119 C CA . LEU B 1 220 ? 11.211 -31.016 -5.738 1 92.44 220 LEU B CA 1
ATOM 4120 C C . LEU B 1 220 ? 11.719 -30.406 -7.047 1 92.44 220 LEU B C 1
ATOM 4122 O O . LEU B 1 220 ? 12.078 -29.234 -7.094 1 92.44 220 LEU B O 1
ATOM 4126 N N . ILE B 1 221 ? 11.742 -31.266 -8.039 1 93.88 221 ILE B N 1
ATOM 4127 C CA . ILE B 1 221 ? 12.156 -30.781 -9.352 1 93.88 221 ILE B CA 1
ATOM 4128 C C . ILE B 1 221 ? 11.172 -29.734 -9.859 1 93.88 221 ILE B C 1
ATOM 4130 O O . ILE B 1 221 ? 11.57 -28.656 -10.312 1 93.88 221 ILE B O 1
ATOM 4134 N N . LYS B 1 222 ? 9.906 -30.047 -9.766 1 94 222 LYS B N 1
ATOM 4135 C CA . LYS B 1 222 ? 8.875 -29.109 -10.211 1 94 222 LYS B CA 1
ATOM 4136 C C . LYS B 1 222 ? 8.93 -27.812 -9.414 1 94 222 LYS B C 1
ATOM 4138 O O . LYS B 1 222 ? 8.844 -26.719 -9.992 1 94 222 LYS B O 1
ATOM 4143 N N . GLU B 1 223 ? 9.109 -27.938 -8.156 1 93.25 223 GLU B N 1
ATOM 4144 C CA . GLU B 1 223 ? 9.219 -26.766 -7.289 1 93.25 223 GLU B CA 1
ATOM 4145 C C . GLU B 1 223 ? 10.398 -25.891 -7.703 1 93.25 223 GLU B C 1
ATOM 4147 O O . GLU B 1 223 ? 10.273 -24.656 -7.73 1 93.25 223 GLU B O 1
ATOM 4152 N N . ALA B 1 224 ? 11.461 -26.516 -8.016 1 93.62 224 ALA B N 1
ATOM 4153 C CA . ALA B 1 224 ? 12.648 -25.781 -8.422 1 93.62 224 ALA B CA 1
ATOM 4154 C C . ALA B 1 224 ? 12.43 -25.062 -9.742 1 93.62 224 ALA B C 1
ATOM 4156 O O . ALA B 1 224 ? 12.875 -23.938 -9.93 1 93.62 224 ALA B O 1
ATOM 4157 N N . ILE B 1 225 ? 11.766 -25.75 -10.641 1 94.88 225 ILE B N 1
ATOM 4158 C CA . ILE B 1 225 ? 11.469 -25.125 -11.93 1 94.88 225 ILE B CA 1
ATOM 4159 C C . ILE B 1 225 ? 10.594 -23.891 -11.727 1 94.88 225 ILE B C 1
ATOM 4161 O O . ILE B 1 225 ? 10.883 -22.828 -12.266 1 94.88 225 ILE B O 1
ATOM 4165 N N . VAL B 1 226 ? 9.562 -23.969 -10.914 1 94.44 226 VAL B N 1
ATOM 4166 C CA . VAL B 1 226 ? 8.602 -22.891 -10.68 1 94.44 226 VAL B CA 1
ATOM 4167 C C . VAL B 1 226 ? 9.289 -21.75 -9.938 1 94.44 226 VAL B C 1
ATOM 4169 O O . VAL B 1 226 ? 8.984 -20.578 -10.18 1 94.44 226 VAL B O 1
ATOM 4172 N N . ARG B 1 227 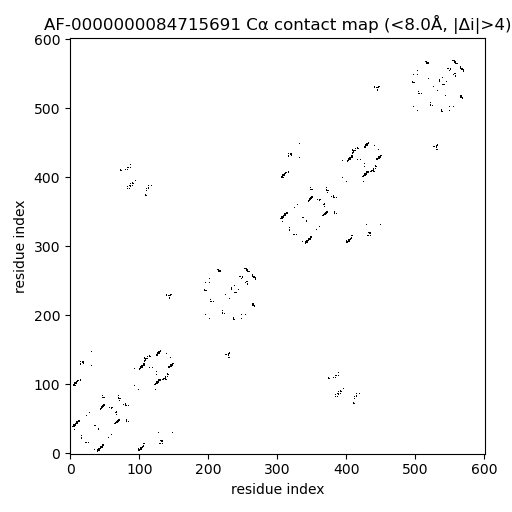? 10.227 -22.094 -9.102 1 93.19 227 ARG B N 1
ATOM 4173 C CA . ARG B 1 227 ? 10.984 -21.047 -8.414 1 93.19 227 ARG B CA 1
ATOM 4174 C C . ARG B 1 227 ? 11.773 -20.203 -9.398 1 93.19 227 ARG B C 1
ATOM 4176 O O . ARG B 1 227 ? 11.906 -18.984 -9.219 1 93.19 227 ARG B O 1
ATOM 4183 N N . LYS B 1 228 ? 12.18 -20.875 -10.445 1 93.25 228 LYS B N 1
ATOM 4184 C CA . LYS B 1 228 ? 12.938 -20.172 -11.477 1 93.25 228 LYS B CA 1
ATOM 4185 C C . LYS B 1 228 ? 12 -19.5 -12.484 1 93.25 228 LYS B C 1
ATOM 4187 O O . LYS B 1 228 ? 12.289 -18.406 -12.969 1 93.25 228 LYS B O 1
ATOM 4192 N N . GLU B 1 229 ? 11 -20.141 -12.789 1 95.69 229 GLU B N 1
ATOM 4193 C CA . GLU B 1 229 ? 9.977 -19.672 -13.711 1 95.69 229 GLU B CA 1
ATOM 4194 C C . GLU B 1 229 ? 8.578 -19.844 -13.117 1 95.69 229 GLU B C 1
ATOM 4196 O O . GLU B 1 229 ? 7.91 -20.844 -13.375 1 95.69 229 GLU B O 1
ATOM 4201 N N . PRO B 1 230 ? 8.094 -18.781 -12.523 1 95.75 230 PRO B N 1
ATOM 4202 C CA . PRO B 1 230 ? 6.855 -18.891 -11.742 1 95.75 230 PRO B CA 1
ATOM 4203 C C . PRO B 1 230 ? 5.652 -19.281 -12.594 1 95.75 230 PRO B C 1
ATOM 4205 O O . PRO B 1 230 ? 4.664 -19.812 -12.078 1 95.75 230 PRO B O 1
ATOM 4208 N N . ASP B 1 231 ? 5.707 -19.062 -13.852 1 95.12 231 ASP B N 1
ATOM 4209 C CA . ASP B 1 231 ? 4.555 -19.344 -14.703 1 95.12 231 ASP B CA 1
ATOM 4210 C C . ASP B 1 231 ? 4.742 -20.656 -15.461 1 95.12 231 ASP B C 1
ATOM 4212 O O . ASP B 1 231 ? 4.031 -20.938 -16.422 1 95.12 231 ASP B O 1
ATOM 4216 N N . PHE B 1 232 ? 5.656 -21.484 -15.055 1 95.12 232 PHE B N 1
ATOM 4217 C CA . PHE B 1 232 ? 5.906 -22.75 -15.734 1 95.12 232 PHE B CA 1
ATOM 4218 C C . PHE B 1 232 ? 4.68 -23.656 -15.672 1 95.12 232 PHE B C 1
ATOM 4220 O O . PHE B 1 232 ? 4.094 -23.844 -14.602 1 95.12 232 PHE B O 1
ATOM 4227 N N . ASP B 1 233 ? 4.332 -24.125 -16.75 1 91.31 233 ASP B N 1
ATOM 4228 C CA . ASP B 1 233 ? 3.289 -25.141 -16.922 1 91.31 233 ASP B CA 1
ATOM 4229 C C . ASP B 1 233 ? 3.674 -26.156 -17.984 1 91.31 233 ASP B C 1
ATOM 4231 O O . ASP B 1 233 ? 3.916 -25.797 -19.141 1 91.31 233 ASP B O 1
ATOM 4235 N N . GLU B 1 234 ? 3.799 -27.406 -17.594 1 93.81 234 GLU B N 1
ATOM 4236 C CA . GLU B 1 234 ? 4.219 -28.438 -18.547 1 93.81 234 GLU B CA 1
ATOM 4237 C C . GLU B 1 234 ? 3.244 -28.547 -19.703 1 93.81 234 GLU B C 1
ATOM 4239 O O . GLU B 1 234 ? 3.633 -28.906 -20.812 1 93.81 234 GLU B O 1
ATOM 4244 N N . ARG B 1 235 ? 2.039 -28.078 -19.469 1 89.88 235 ARG B N 1
ATOM 4245 C CA . ARG B 1 235 ? 1.022 -28.172 -20.516 1 89.88 235 ARG B CA 1
ATOM 4246 C C . ARG B 1 235 ? 1.32 -27.203 -21.656 1 89.88 235 ARG B C 1
ATOM 4248 O O . ARG B 1 235 ? 0.983 -27.453 -22.812 1 89.88 235 ARG B O 1
ATOM 4255 N N . ASP B 1 236 ? 1.909 -26.188 -21.266 1 89.94 236 ASP B N 1
ATOM 4256 C CA . ASP B 1 236 ? 2.289 -25.203 -22.266 1 89.94 236 ASP B CA 1
ATOM 4257 C C . ASP B 1 236 ? 3.369 -25.766 -23.203 1 89.94 236 ASP B C 1
ATOM 4259 O O . ASP B 1 236 ? 3.635 -25.188 -24.25 1 89.94 236 ASP B O 1
ATOM 4263 N N . HIS B 1 237 ? 3.922 -26.906 -22.859 1 93.06 237 HIS B N 1
ATOM 4264 C CA . HIS B 1 237 ? 5.004 -27.516 -23.625 1 93.06 237 HIS B CA 1
ATOM 4265 C C . HIS B 1 237 ? 4.578 -28.859 -24.219 1 93.06 237 HIS B C 1
ATOM 4267 O O . HIS B 1 237 ? 5.422 -29.656 -24.641 1 93.06 237 HIS B O 1
ATOM 4273 N N . GLY B 1 238 ? 3.275 -29.094 -24.094 1 91.81 238 GLY B N 1
ATOM 4274 C CA . GLY B 1 238 ? 2.721 -30.25 -24.766 1 91.81 238 GLY B CA 1
ATOM 4275 C C . GLY B 1 238 ? 2.615 -31.469 -23.875 1 91.81 238 GLY B C 1
ATOM 4276 O O . GLY B 1 238 ? 2.316 -32.562 -24.344 1 91.81 238 GLY B O 1
ATOM 4277 N N . PHE B 1 239 ? 2.928 -31.25 -22.609 1 94.88 239 PHE B N 1
ATOM 4278 C CA . PHE B 1 239 ? 2.83 -32.375 -21.672 1 94.88 239 PHE B CA 1
ATOM 4279 C C . PHE B 1 239 ? 1.617 -32.219 -20.766 1 94.88 239 PHE B C 1
ATOM 4281 O O . PHE B 1 239 ? 1.489 -31.219 -20.062 1 94.88 239 PHE B O 1
ATOM 4288 N N . SER B 1 240 ? 0.77 -33.188 -20.719 1 92.38 240 SER B N 1
ATOM 4289 C CA . SER B 1 240 ? -0.457 -33.125 -19.922 1 92.38 240 SER B CA 1
ATOM 4290 C C . SER B 1 240 ? -0.159 -33.188 -18.438 1 92.38 240 SER B C 1
ATOM 4292 O O . SER B 1 240 ? -0.943 -32.688 -17.625 1 92.38 240 SER B O 1
ATOM 4294 N N . THR B 1 241 ? 0.882 -33.875 -18.062 1 94.06 241 THR B N 1
ATOM 4295 C CA . THR B 1 241 ? 1.296 -33.969 -16.672 1 94.06 241 THR B CA 1
ATOM 4296 C C . THR B 1 241 ? 2.807 -33.812 -16.547 1 94.06 241 THR B C 1
ATOM 4298 O O . THR B 1 241 ? 3.537 -33.938 -17.531 1 94.06 241 THR B O 1
ATOM 4301 N N . PHE B 1 242 ? 3.209 -33.469 -15.359 1 94.94 242 PHE B N 1
ATOM 4302 C CA . PHE B 1 242 ? 4.637 -33.344 -15.094 1 94.94 242 PHE B CA 1
ATOM 4303 C C . PHE B 1 242 ? 5.336 -34.688 -15.219 1 94.94 242 PHE B C 1
ATOM 4305 O O . PHE B 1 242 ? 6.48 -34.75 -15.68 1 94.94 242 PHE B O 1
ATOM 4312 N N . ALA B 1 243 ? 4.727 -35.781 -14.828 1 94.19 243 ALA B N 1
ATOM 4313 C CA . ALA B 1 243 ? 5.262 -37.156 -14.961 1 94.19 243 ALA B CA 1
ATOM 4314 C C . ALA B 1 243 ? 5.598 -37.469 -16.422 1 94.19 243 ALA B C 1
ATOM 4316 O O . ALA B 1 243 ? 6.625 -38.094 -16.703 1 94.19 243 ALA B O 1
ATOM 4317 N N . LYS B 1 244 ? 4.746 -36.969 -17.281 1 95.5 244 LYS B N 1
ATOM 4318 C CA . LYS B 1 244 ? 4.973 -37.188 -18.719 1 95.5 244 LYS B CA 1
ATOM 4319 C C . LYS B 1 244 ? 6.18 -36.406 -19.219 1 95.5 244 LYS B C 1
ATOM 4321 O O . LYS B 1 244 ? 6.906 -36.875 -20.094 1 95.5 244 LYS B O 1
ATOM 4326 N N . LEU B 1 245 ? 6.328 -35.25 -18.625 1 96.19 245 LEU B N 1
ATOM 4327 C CA . LEU B 1 245 ? 7.516 -34.469 -18.953 1 96.19 245 LEU B CA 1
ATOM 4328 C C . LEU B 1 245 ? 8.781 -35.188 -18.484 1 96.19 245 LEU B C 1
ATOM 4330 O O . LEU B 1 245 ? 9.75 -35.312 -19.25 1 96.19 245 LEU B O 1
ATOM 4334 N N . LEU B 1 246 ? 8.789 -35.781 -17.344 1 95.81 246 LEU B N 1
ATOM 4335 C CA . LEU B 1 246 ? 9.93 -36.5 -16.812 1 95.81 246 LEU B CA 1
ATOM 4336 C C . LEU B 1 246 ? 10.195 -37.75 -17.625 1 95.81 246 LEU B C 1
ATOM 4338 O O . LEU B 1 246 ? 11.352 -38.125 -17.859 1 95.81 246 LEU B O 1
ATOM 4342 N N . ALA B 1 247 ? 9.148 -38.375 -18.062 1 95.31 247 ALA B N 1
ATOM 4343 C CA . ALA B 1 247 ? 9.273 -39.562 -18.906 1 95.31 247 ALA B CA 1
ATOM 4344 C C . ALA B 1 247 ? 9.953 -39.219 -20.234 1 95.31 247 ALA B C 1
ATOM 4346 O O . ALA B 1 247 ? 10.789 -39.969 -20.719 1 95.31 247 ALA B O 1
ATOM 4347 N N . ALA B 1 248 ? 9.531 -38.094 -20.719 1 95.44 248 ALA B N 1
ATOM 4348 C CA . ALA B 1 248 ? 10.148 -37.625 -21.953 1 95.44 248 ALA B CA 1
ATOM 4349 C C . ALA B 1 248 ? 11.641 -37.375 -21.766 1 95.44 248 ALA B C 1
ATOM 4351 O O . ALA B 1 248 ? 12.453 -37.688 -22.641 1 95.44 248 ALA B O 1
ATOM 4352 N N . MET B 1 249 ? 11.977 -36.875 -20.688 1 95.5 249 MET B N 1
ATOM 4353 C CA . MET B 1 249 ? 13.375 -36.594 -20.375 1 95.5 249 MET B CA 1
ATOM 4354 C C . MET B 1 249 ? 14.156 -37.906 -20.203 1 95.5 249 MET B C 1
ATOM 4356 O O . MET B 1 249 ? 15.328 -37.969 -20.594 1 95.5 249 MET B O 1
ATOM 4360 N N . GLU B 1 250 ? 13.492 -38.844 -19.641 1 94.56 250 GLU B N 1
ATOM 4361 C CA . GLU B 1 250 ? 14.102 -40.156 -19.516 1 94.56 250 GLU B CA 1
ATOM 4362 C C . GLU B 1 250 ? 14.367 -40.781 -20.891 1 94.56 250 GLU B C 1
ATOM 4364 O O . GLU B 1 250 ? 15.438 -41.344 -21.125 1 94.56 250 GLU B O 1
ATOM 4369 N N . HIS B 1 251 ? 13.375 -40.625 -21.703 1 94.25 251 HIS B N 1
ATOM 4370 C CA . HIS B 1 251 ? 13.5 -41.156 -23.062 1 94.25 251 HIS B CA 1
ATOM 4371 C C . HIS B 1 251 ? 14.688 -40.5 -23.781 1 94.25 251 HIS B C 1
ATOM 4373 O O . HIS B 1 251 ? 15.375 -41.188 -24.562 1 94.25 251 HIS B O 1
ATOM 4379 N N . ASP B 1 252 ? 14.953 -39.281 -23.438 1 92.94 252 ASP B N 1
ATOM 4380 C CA . ASP B 1 252 ? 16.047 -38.531 -24.062 1 92.94 252 ASP B CA 1
ATOM 4381 C C . ASP B 1 252 ? 17.375 -38.844 -23.359 1 92.94 252 ASP B C 1
ATOM 4383 O O . ASP B 1 252 ? 18.406 -38.25 -23.703 1 92.94 252 ASP B O 1
ATOM 4387 N N . GLY B 1 253 ? 17.328 -39.656 -22.344 1 91.25 253 GLY B N 1
ATOM 4388 C CA . GLY B 1 253 ? 18.547 -40.094 -21.656 1 91.25 253 GLY B CA 1
ATOM 4389 C C . GLY B 1 253 ? 19.047 -39.094 -20.641 1 91.25 253 GLY B C 1
ATOM 4390 O O . GLY B 1 253 ? 20.234 -39.094 -20.281 1 91.25 253 GLY B O 1
ATOM 4391 N N . LEU B 1 254 ? 18.156 -38.219 -20.203 1 92.19 254 LEU B N 1
ATOM 4392 C CA . LEU B 1 254 ? 18.609 -37.094 -19.359 1 92.19 254 LEU B CA 1
ATOM 4393 C C . LEU B 1 254 ? 18.484 -37.469 -17.891 1 92.19 254 LEU B C 1
ATOM 4395 O O . LEU B 1 254 ? 19.109 -36.844 -17.031 1 92.19 254 LEU B O 1
ATOM 4399 N N . LEU B 1 255 ? 17.609 -38.438 -17.656 1 94.56 255 LEU B N 1
ATOM 4400 C CA . LEU B 1 255 ? 17.391 -38.938 -16.297 1 94.56 255 LEU B CA 1
ATOM 4401 C C . LEU B 1 255 ? 16.812 -40.344 -16.328 1 94.56 255 LEU B C 1
ATOM 4403 O O . LEU B 1 255 ? 16.5 -40.875 -17.391 1 94.56 255 LEU B O 1
ATOM 4407 N N . LYS B 1 256 ? 16.828 -40.969 -15.195 1 94.31 256 LYS B N 1
ATOM 4408 C CA . LYS B 1 256 ? 16.156 -42.25 -15.016 1 94.31 256 LYS B CA 1
ATOM 4409 C C . LYS B 1 256 ? 15.133 -42.188 -13.891 1 94.31 256 LYS B C 1
ATOM 4411 O O . LYS B 1 256 ? 15.383 -41.562 -12.852 1 94.31 256 LYS B O 1
ATOM 4416 N N . ARG B 1 257 ? 14.008 -42.75 -14.117 1 94.38 257 ARG B N 1
ATOM 4417 C CA . ARG B 1 257 ? 12.977 -42.844 -13.086 1 94.38 257 ARG B CA 1
ATOM 4418 C C . ARG B 1 257 ? 13.008 -44.188 -12.391 1 94.38 257 ARG B C 1
ATOM 4420 O O . ARG B 1 257 ? 13.086 -45.25 -13.047 1 94.38 257 ARG B O 1
ATOM 4427 N N . VAL B 1 258 ? 13.055 -44.188 -11.102 1 92.38 258 VAL B N 1
ATOM 4428 C CA . VAL B 1 258 ? 13.109 -45.438 -10.32 1 92.38 258 VAL B CA 1
ATOM 4429 C C . VAL B 1 258 ? 11.953 -45.469 -9.32 1 92.38 258 VAL B C 1
ATOM 4431 O O . VAL B 1 258 ? 11.586 -44.438 -8.766 1 92.38 258 VAL B O 1
ATOM 4434 N N . GLN B 1 259 ? 11.406 -46.562 -9.156 1 91 259 GLN B N 1
ATOM 4435 C CA . GLN B 1 259 ? 10.312 -46.75 -8.211 1 91 259 GLN B CA 1
ATOM 4436 C C . GLN B 1 259 ? 10.805 -47.312 -6.883 1 91 259 GLN B C 1
ATOM 4438 O O . GLN B 1 259 ? 11.555 -48.281 -6.859 1 91 259 GLN B O 1
ATOM 4443 N N . GLN B 1 260 ? 10.578 -46.594 -5.852 1 89.12 260 GLN B N 1
ATOM 4444 C CA . GLN B 1 260 ? 10.836 -47.062 -4.496 1 89.12 260 GLN B CA 1
ATOM 4445 C C . GLN B 1 260 ? 9.539 -47.188 -3.697 1 89.12 260 GLN B C 1
ATOM 4447 O O . GLN B 1 260 ? 8.984 -46.188 -3.252 1 89.12 260 GLN B O 1
ATOM 4452 N N . GLY B 1 261 ? 9.094 -48.438 -3.527 1 89.06 261 GLY B N 1
ATOM 4453 C CA . GLY B 1 261 ? 7.77 -48.594 -2.943 1 89.06 261 GLY B CA 1
ATOM 4454 C C . GLY B 1 261 ? 6.656 -48.094 -3.84 1 89.06 261 GLY B C 1
ATOM 4455 O O . GLY B 1 261 ? 6.535 -48.531 -4.992 1 89.06 261 GLY B O 1
ATOM 4456 N N . ARG B 1 262 ? 5.875 -47.312 -3.33 1 91.06 262 ARG B N 1
ATOM 4457 C CA . ARG B 1 262 ? 4.75 -46.781 -4.086 1 91.06 262 ARG B CA 1
ATOM 4458 C C . ARG B 1 262 ? 5.113 -45.438 -4.746 1 91.06 262 ARG B C 1
ATOM 4460 O O . ARG B 1 262 ? 4.297 -44.844 -5.461 1 91.06 262 ARG B O 1
ATOM 4467 N N . GLN B 1 263 ? 6.383 -45.062 -4.52 1 90.56 263 GLN B N 1
ATOM 4468 C CA . GLN B 1 263 ? 6.73 -43.719 -4.988 1 90.56 263 GLN B CA 1
ATOM 4469 C C . GLN B 1 263 ? 7.805 -43.781 -6.07 1 90.56 263 GLN B C 1
ATOM 4471 O O . GLN B 1 263 ? 8.68 -44.656 -6.043 1 90.56 263 GLN B O 1
ATOM 4476 N N . TRP B 1 264 ? 7.633 -42.875 -7.051 1 91.69 264 TRP B N 1
ATOM 4477 C CA . TRP B 1 264 ? 8.625 -42.719 -8.109 1 91.69 264 TRP B CA 1
ATOM 4478 C C . TRP B 1 264 ? 9.656 -41.656 -7.746 1 91.69 264 TRP B C 1
ATOM 4480 O O . TRP B 1 264 ? 9.32 -40.625 -7.164 1 91.69 264 TRP B O 1
ATOM 4490 N N . TYR B 1 265 ? 10.945 -41.906 -8.102 1 93.88 265 TYR B N 1
ATOM 4491 C CA . TYR B 1 265 ? 12.039 -40.969 -7.898 1 93.88 265 TYR B CA 1
ATOM 4492 C C . TYR B 1 265 ? 12.859 -40.812 -9.18 1 93.88 265 TYR B C 1
ATOM 4494 O O . TYR B 1 265 ? 12.664 -41.562 -10.141 1 93.88 265 TYR B O 1
ATOM 4502 N N . VAL B 1 266 ? 13.648 -39.781 -9.172 1 94.88 266 VAL B N 1
ATOM 4503 C CA . VAL B 1 266 ? 14.484 -39.469 -10.328 1 94.88 266 VAL B CA 1
ATOM 4504 C C . VAL B 1 266 ? 15.961 -39.594 -9.938 1 94.88 266 VAL B C 1
ATOM 4506 O O . VAL B 1 266 ? 16.359 -39.125 -8.867 1 94.88 266 VAL B O 1
ATOM 4509 N N . VAL B 1 267 ? 16.719 -40.25 -10.797 1 92.5 267 VAL B N 1
ATOM 4510 C CA . VAL B 1 267 ? 18.141 -40.375 -10.562 1 92.5 267 VAL B CA 1
ATOM 4511 C C . VAL B 1 267 ? 18.906 -40 -11.836 1 92.5 267 VAL B C 1
ATOM 4513 O O . VAL B 1 267 ? 18.328 -39.938 -12.914 1 92.5 267 VAL B O 1
ATOM 4516 N N . ALA B 1 268 ? 20.219 -39.781 -11.594 1 91.12 268 ALA B N 1
ATOM 4517 C CA . ALA B 1 268 ? 21.078 -39.5 -12.75 1 91.12 268 ALA B CA 1
ATOM 4518 C C . ALA B 1 268 ? 21.125 -40.719 -13.68 1 91.12 268 ALA B C 1
ATOM 4520 O O . ALA B 1 268 ? 21.031 -41.875 -13.227 1 91.12 268 ALA B O 1
ATOM 4521 N N . PRO B 1 269 ? 21.266 -40.5 -14.984 1 85.38 269 PRO B N 1
ATOM 4522 C CA . PRO B 1 269 ? 21.266 -41.625 -15.938 1 85.38 269 PRO B CA 1
ATOM 4523 C C . PRO B 1 269 ? 22.375 -42.625 -15.641 1 85.38 269 PRO B C 1
ATOM 4525 O O . PRO B 1 269 ? 22.188 -43.844 -15.875 1 85.38 269 PRO B O 1
ATOM 4528 N N . ASP B 1 270 ? 23.5 -42.156 -15.148 1 77.06 270 ASP B N 1
ATOM 4529 C CA . ASP B 1 270 ? 24.625 -43.062 -14.906 1 77.06 270 ASP B CA 1
ATOM 4530 C C . ASP B 1 270 ? 24.562 -43.656 -13.508 1 77.06 270 ASP B C 1
ATOM 4532 O O . ASP B 1 270 ? 25.438 -44.438 -13.125 1 77.06 270 ASP B O 1
ATOM 4536 N N . SER B 1 271 ? 23.578 -43.281 -12.766 1 65.19 271 SER B N 1
ATOM 4537 C CA . SER B 1 271 ? 23.5 -43.781 -11.391 1 65.19 271 SER B CA 1
ATOM 4538 C C . SER B 1 271 ? 23.125 -45.25 -11.359 1 65.19 271 SER B C 1
ATOM 4540 O O . SER B 1 271 ? 22.203 -45.688 -12.055 1 65.19 271 SER B O 1
ATOM 4542 N N . ALA B 1 272 ? 24.109 -46.188 -11.18 1 54.44 272 ALA B N 1
ATOM 4543 C CA . ALA B 1 272 ? 23.953 -47.625 -11.016 1 54.44 272 ALA B CA 1
ATOM 4544 C C . ALA B 1 272 ? 22.797 -47.938 -10.07 1 54.44 272 ALA B C 1
ATOM 4546 O O . ALA B 1 272 ? 22.688 -47.344 -8.992 1 54.44 272 ALA B O 1
ATOM 4547 N N . SER B 1 273 ? 21.688 -48.344 -10.609 1 51.56 273 SER B N 1
ATOM 4548 C CA . SER B 1 273 ? 20.578 -48.844 -9.805 1 51.56 273 SER B CA 1
ATOM 4549 C C . SER B 1 273 ? 21.078 -49.688 -8.625 1 51.56 273 SER B C 1
ATOM 4551 O O . SER B 1 273 ? 21 -50.906 -8.648 1 51.56 273 SER B O 1
ATOM 4553 N N . GLU B 1 274 ? 22.203 -49.406 -8.008 1 44.94 274 GLU B N 1
ATOM 4554 C CA . GLU B 1 274 ? 22.5 -50.406 -6.996 1 44.94 274 GLU B CA 1
ATOM 4555 C C . GLU B 1 274 ? 21.375 -50.5 -5.973 1 44.94 274 GLU B C 1
ATOM 4557 O O . GLU B 1 274 ? 20.922 -49.5 -5.434 1 44.94 274 GLU B O 1
ATOM 4562 N N . PRO B 1 275 ? 20.594 -51.562 -6.016 1 46.72 275 PRO B N 1
ATOM 4563 C CA . PRO B 1 275 ? 19.609 -51.781 -4.957 1 46.72 275 PRO B CA 1
ATOM 4564 C C . PRO B 1 275 ? 20.141 -51.469 -3.568 1 46.72 275 PRO B C 1
ATOM 4566 O O . PRO B 1 275 ? 21.344 -51.594 -3.322 1 46.72 275 PRO B O 1
ATOM 4569 N N . PRO B 1 276 ? 19.594 -50.562 -2.863 1 46.41 276 PRO B N 1
ATOM 4570 C CA . PRO B 1 276 ? 20.125 -50.344 -1.519 1 46.41 276 PRO B CA 1
ATOM 4571 C C . PRO B 1 276 ? 20.562 -51.656 -0.83 1 46.41 276 PRO B C 1
ATOM 4573 O O . PRO B 1 276 ? 19.984 -52.719 -1.094 1 46.41 276 PRO B O 1
ATOM 4576 N N . PRO B 1 277 ? 21.734 -51.844 -0.469 1 44.41 277 PRO B N 1
ATOM 4577 C CA . PRO B 1 277 ? 22.094 -53.062 0.225 1 44.41 277 PRO B CA 1
ATOM 4578 C C . PRO B 1 277 ? 21.094 -53.438 1.311 1 44.41 277 PRO B C 1
ATOM 4580 O O . PRO B 1 277 ? 20.406 -52.594 1.854 1 44.41 277 PRO B O 1
ATOM 4583 N N . PRO B 1 278 ? 20.609 -54.688 1.402 1 41.44 278 PRO B N 1
ATOM 4584 C CA . PRO B 1 278 ? 19.672 -55.094 2.438 1 41.44 278 PRO B CA 1
ATOM 4585 C C . PRO B 1 278 ? 20.031 -54.562 3.822 1 41.44 278 PRO B C 1
ATOM 4587 O O . PRO B 1 278 ? 21.203 -54.344 4.105 1 41.44 278 PRO B O 1
ATOM 4590 N N . PRO B 1 279 ? 19.109 -53.969 4.461 1 41.12 279 PRO B N 1
ATOM 4591 C CA . PRO B 1 279 ? 19.422 -53.438 5.789 1 41.12 279 PRO B CA 1
ATOM 4592 C C . PRO B 1 279 ? 20.219 -54.406 6.648 1 41.12 279 PRO B C 1
ATOM 4594 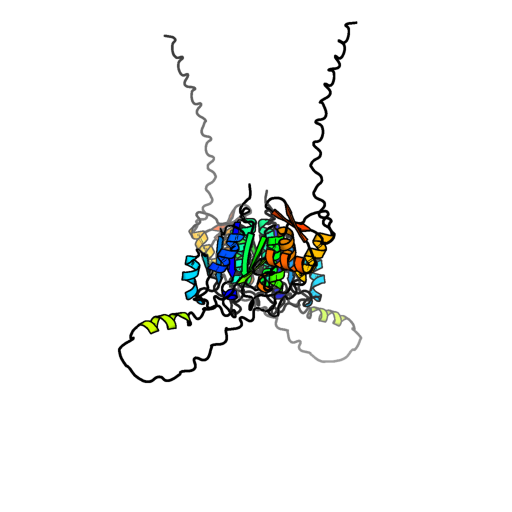O O . PRO B 1 279 ? 19.969 -55.625 6.617 1 41.12 279 PRO B O 1
ATOM 4597 N N . HIS B 1 280 ? 21.484 -54.219 6.754 1 38.31 280 HIS B N 1
ATOM 4598 C CA . HIS B 1 280 ? 22.25 -55.062 7.672 1 38.31 280 HIS B CA 1
ATOM 4599 C C . HIS B 1 280 ? 21.516 -55.219 9 1 38.31 280 HIS B C 1
ATOM 4601 O O . HIS B 1 280 ? 21.062 -54.25 9.594 1 38.31 280 HIS B O 1
ATOM 4607 N N . ARG B 1 281 ? 20.812 -56.375 9.219 1 36.47 281 ARG B N 1
ATOM 4608 C CA . ARG B 1 281 ? 20.297 -56.719 10.547 1 36.47 281 ARG B CA 1
ATOM 4609 C C . ARG B 1 281 ? 21.359 -56.469 11.609 1 36.47 281 ARG B C 1
ATOM 4611 O O . ARG B 1 281 ? 22.359 -57.188 11.695 1 36.47 281 ARG B O 1
ATOM 4618 N N . GLY B 1 282 ? 21.656 -55.156 11.797 1 32.5 282 GLY B N 1
ATOM 4619 C CA . GLY B 1 282 ? 22.594 -54.844 12.859 1 32.5 282 GLY B CA 1
ATOM 4620 C C . GLY B 1 282 ? 22.375 -55.656 14.117 1 32.5 282 GLY B C 1
ATOM 4621 O O . GLY B 1 282 ? 21.234 -55.844 14.562 1 32.5 282 GLY B O 1
ATOM 4622 N N . LYS B 1 283 ? 23.234 -56.625 14.367 1 34.38 283 LYS B N 1
ATOM 4623 C CA . LYS B 1 283 ? 23.344 -57.375 15.594 1 34.38 283 LYS B CA 1
ATOM 4624 C C . LYS B 1 283 ? 23.078 -56.531 16.828 1 34.38 283 LYS B C 1
ATOM 4626 O O . LYS B 1 283 ? 23.594 -55.406 16.922 1 34.38 283 LYS B O 1
ATOM 4631 N N . HIS B 1 284 ? 21.938 -56.688 17.469 1 33.62 284 HIS B N 1
ATOM 4632 C CA . HIS B 1 284 ? 21.562 -56.062 18.734 1 33.62 284 HIS B CA 1
ATOM 4633 C C . HIS B 1 284 ? 22.719 -56.125 19.719 1 33.62 284 HIS B C 1
ATOM 4635 O O . HIS B 1 284 ? 23.25 -57.188 20 1 33.62 284 HIS B O 1
ATOM 4641 N N . PRO B 1 285 ? 23.594 -55.094 19.688 1 31.59 285 PRO B N 1
ATOM 4642 C CA . PRO B 1 285 ? 24.656 -55.188 20.688 1 31.59 285 PRO B CA 1
ATOM 4643 C C . PRO B 1 285 ? 24.141 -55.594 22.062 1 31.59 285 PRO B C 1
ATOM 4645 O O . PRO B 1 285 ? 23.078 -55.156 22.484 1 31.59 285 PRO B O 1
ATOM 4648 N N . ARG B 1 286 ? 24.453 -56.812 22.453 1 30.17 286 ARG B N 1
ATOM 4649 C CA . ARG B 1 286 ? 24.219 -57.344 23.781 1 30.17 286 ARG B CA 1
ATOM 4650 C C . ARG B 1 286 ? 24.578 -56.344 24.859 1 30.17 286 ARG B C 1
ATOM 4652 O O . ARG B 1 286 ? 25.641 -55.719 24.812 1 30.17 286 ARG B O 1
ATOM 4659 N N . HIS B 1 287 ? 23.562 -55.625 25.453 1 30.95 287 HIS B N 1
ATOM 4660 C CA . HIS B 1 287 ? 23.625 -54.75 26.609 1 30.95 287 HIS B CA 1
ATOM 4661 C C . HIS B 1 287 ? 24.531 -55.344 27.688 1 30.95 287 HIS B C 1
ATOM 4663 O O . HIS B 1 287 ? 24.203 -56.375 28.281 1 30.95 287 HIS B O 1
ATOM 4669 N N . GLU B 1 288 ? 25.844 -55.312 27.484 1 29.2 288 GLU B N 1
ATOM 4670 C CA . GLU B 1 288 ? 26.719 -55.688 28.578 1 29.2 288 GLU B CA 1
ATOM 4671 C C . GLU B 1 288 ? 26.266 -55.094 29.906 1 29.2 288 GLU B C 1
ATOM 4673 O O . GLU B 1 288 ? 26.031 -53.875 29.969 1 29.2 288 GLU B O 1
ATOM 4678 N N . GLU B 1 289 ? 25.672 -55.844 30.781 1 30.03 289 GLU B N 1
ATOM 4679 C CA . GLU B 1 289 ? 25.266 -55.656 32.156 1 30.03 289 GLU B CA 1
ATOM 4680 C C . GLU B 1 289 ? 26.375 -54.969 32.969 1 30.03 289 GLU B C 1
ATOM 4682 O O . GLU B 1 289 ? 27.469 -55.531 33.125 1 30.03 289 GLU B O 1
ATOM 4687 N N . GLU B 1 290 ? 26.562 -53.625 32.75 1 29.44 290 GLU B N 1
ATOM 4688 C CA . GLU B 1 290 ? 27.516 -52.875 33.562 1 29.44 290 GLU B CA 1
ATOM 4689 C C . GLU B 1 290 ? 27.375 -53.188 35.062 1 29.44 290 GLU B C 1
ATOM 4691 O O . GLU B 1 290 ? 26.266 -53.156 35.594 1 29.44 290 GLU B O 1
ATOM 4696 N N . GLU B 1 291 ? 28.25 -54.031 35.594 1 30.16 291 GLU B N 1
ATOM 4697 C CA . GLU B 1 291 ? 28.484 -54.406 37 1 30.16 291 GLU B CA 1
ATOM 4698 C C . GLU B 1 291 ? 28.5 -53.219 37.906 1 30.16 291 GLU B C 1
ATOM 4700 O O . GLU B 1 291 ? 29.156 -52.219 37.625 1 30.16 291 GLU B O 1
ATOM 4705 N N . GLU B 1 292 ? 27.422 -53 38.719 1 31.94 292 GLU B N 1
ATOM 4706 C CA . GLU B 1 292 ? 27.188 -52.031 39.781 1 31.94 292 GLU B CA 1
ATOM 4707 C C . GLU B 1 292 ? 28.375 -52 40.75 1 31.94 292 GLU B C 1
ATOM 4709 O O . GLU B 1 292 ? 28.703 -53.031 41.375 1 31.94 292 GLU B O 1
ATOM 4714 N N . GLU B 1 293 ? 29.5 -51.312 40.344 1 30.61 293 GLU B N 1
ATOM 4715 C CA . GLU B 1 293 ? 30.625 -51.188 41.281 1 30.61 293 GLU B CA 1
ATOM 4716 C C . GLU B 1 293 ? 30.141 -50.656 42.656 1 30.61 293 GLU B C 1
ATOM 4718 O O . GLU B 1 293 ? 29.547 -49.594 42.719 1 30.61 293 GLU B O 1
ATOM 4723 N N . VAL B 1 294 ? 29.844 -51.5 43.562 1 32.25 294 VAL B N 1
ATOM 4724 C CA . VAL B 1 294 ? 29.531 -51.375 45 1 32.25 294 VAL B CA 1
ATOM 4725 C C . VAL B 1 294 ? 30.641 -50.594 45.688 1 32.25 294 VAL B C 1
ATOM 4727 O O . VAL B 1 294 ? 31.797 -51.062 45.719 1 32.25 294 VAL B O 1
ATOM 4730 N N . TYR B 1 295 ? 30.594 -49.188 45.562 1 32.19 295 TYR B N 1
ATOM 4731 C CA . TYR B 1 295 ? 31.531 -48.344 46.312 1 32.19 295 TYR B CA 1
ATOM 4732 C C . TYR B 1 295 ? 31.578 -48.75 47.781 1 32.19 295 TYR B C 1
ATOM 4734 O O . TYR B 1 295 ? 30.531 -48.969 48.375 1 32.19 295 TYR B O 1
ATOM 4742 N N . PRO B 1 296 ? 32.688 -49.25 48.219 1 35.31 296 PRO B N 1
ATOM 4743 C CA . PRO B 1 296 ? 32.906 -49.75 49.562 1 35.31 296 PRO B CA 1
ATOM 4744 C C . PRO B 1 296 ? 32.562 -48.719 50.625 1 35.31 296 PRO B C 1
ATOM 4746 O O . PRO B 1 296 ? 32.594 -47.531 50.375 1 35.31 296 PRO B O 1
ATOM 4749 N N . ASP B 1 297 ? 31.781 -49.062 51.656 1 33.81 297 ASP B N 1
ATOM 4750 C CA . ASP B 1 297 ? 31.344 -48.406 52.875 1 33.81 297 ASP B CA 1
ATOM 4751 C C . ASP B 1 297 ? 32.5 -47.719 53.594 1 33.81 297 ASP B C 1
ATOM 4753 O O . ASP B 1 297 ? 33.562 -48.312 53.75 1 33.81 297 ASP B O 1
ATOM 4757 N N . PRO B 1 298 ? 32.594 -46.344 53.344 1 34.53 298 PRO B N 1
ATOM 4758 C CA . PRO B 1 298 ? 33.656 -45.656 54.125 1 34.53 298 PRO B CA 1
ATOM 4759 C C . PRO B 1 298 ? 33.719 -46.156 55.562 1 34.53 298 PRO B C 1
ATOM 4761 O O . PRO B 1 298 ? 32.688 -46.312 56.25 1 34.53 298 PRO B O 1
ATOM 4764 N N . VAL B 1 299 ? 34.625 -47.031 55.938 1 32.03 299 VAL B N 1
ATOM 4765 C CA . VAL B 1 299 ? 34.938 -47.594 57.25 1 32.03 299 VAL B CA 1
ATOM 4766 C C . VAL B 1 299 ? 35.094 -46.469 58.281 1 32.03 299 VAL B C 1
ATOM 4768 O O . VAL B 1 299 ? 35.688 -45.406 57.969 1 32.03 299 VAL B O 1
ATOM 4771 N N . ASP B 1 300 ? 34.375 -46.5 59.406 1 36.62 300 ASP B N 1
ATOM 4772 C CA . ASP B 1 300 ? 34.344 -45.812 60.688 1 36.62 300 ASP B CA 1
ATOM 4773 C C . ASP B 1 300 ? 35.719 -45.656 61.281 1 36.62 300 ASP B C 1
ATOM 4775 O O . ASP B 1 300 ? 35.875 -45.156 62.406 1 36.62 300 ASP B O 1
ATOM 4779 N N . ASP B 1 301 ? 36.844 -45.219 60.656 1 26.23 301 ASP B N 1
ATOM 4780 C CA . ASP B 1 301 ? 37.844 -45.031 61.688 1 26.23 301 ASP B CA 1
ATOM 4781 C C . ASP B 1 301 ? 37.469 -43.875 62.594 1 26.23 301 ASP B C 1
ATOM 4783 O O . ASP B 1 301 ? 37 -42.844 62.125 1 26.23 301 ASP B O 1
#

Sequence (602 aa):
MDNEHRIALFLDFENLVTNTGISPNSFDLQPAMDRLLERGKVVFRRAYCDWSRFKEAKGNLHGFGVELIDVPPSTRSGKNGADMRMVIDALELCYAREHIDTFAIASGDSDFCPLAYKLRENGRTLIGLGVKEATSPLFVKACDEFIYLRPRHKEKDEKKDDRREDKKDKRSEEGGKGRKHGKESAPATSSKGKAEVPEIALEVVQRLLSRATGSVNPSLIKEAIVRKEPDFDERDHGFSTFAKLLAAMEHDGLLKRVQQGRQWYVVAPDSASEPPPPPHRGKHPRHEEEEEEVYPDPVDDMDNEHRIALFLDFENLVTNTGISPNSFDLQPAMDRLLERGKVVFRRAYCDWSRFKEAKGNLHGFGVELIDVPPSTRSGKNGADMRMVIDALELCYAREHIDTFAIASGDSDFCPLAYKLRENGRTLIGLGVKEATSPLFVKACDEFIYLRPRHKEKDEKKDDRREDKKDKRSEEGGKGRKHGKESAPATSSKGKAEVPEIALEVVQRLLSRATGSVNPSLIKEAIVRKEPDFDERDHGFSTFAKLLAAMEHDGLLKRVQQGRQWYVVAPDSASEPPPPPHRGKHPRHEEEEEEVYPDPVDD

Solvent-accessible surface area (backbone atoms only — not comparable to full-atom values): 35266 Å² total; per-residue (Å²): 130,89,74,76,42,26,27,35,38,41,32,36,47,56,54,52,33,50,80,49,88,34,49,55,71,68,59,70,63,60,69,59,50,57,58,46,53,75,67,25,45,75,78,42,45,37,33,31,30,48,47,88,80,44,60,69,31,50,63,60,41,44,74,72,62,36,44,76,45,74,35,67,64,84,54,96,80,36,77,55,47,34,57,49,49,49,51,51,53,51,51,48,44,55,73,72,34,75,77,50,44,30,39,33,43,30,42,18,56,50,76,49,30,64,56,40,49,50,44,42,75,71,69,30,44,38,35,32,26,27,30,71,82,43,38,37,70,65,25,40,69,42,26,55,28,31,45,73,55,72,72,78,70,74,68,69,70,65,67,63,65,65,63,62,63,66,62,60,77,72,68,75,80,73,76,86,80,81,82,73,78,75,76,76,76,72,76,77,73,70,81,70,62,78,62,48,88,54,66,63,55,54,52,47,50,52,56,52,44,71,70,43,93,57,72,40,56,58,68,57,53,53,51,52,40,24,68,75,36,16,62,68,49,52,55,83,36,56,21,93,39,65,67,53,46,53,50,52,36,30,75,71,60,67,30,35,78,45,74,59,87,94,41,69,28,36,33,45,58,82,56,72,82,63,70,75,73,72,80,71,80,69,71,74,75,76,78,73,78,77,74,78,78,75,74,75,74,83,74,83,122,129,89,75,75,41,27,26,37,38,40,32,38,47,54,54,51,33,51,80,48,86,34,49,57,71,69,60,70,62,59,68,60,50,57,58,46,53,75,66,23,46,75,78,42,43,37,32,31,30,49,46,89,79,43,60,68,30,48,63,59,41,44,73,73,62,37,44,78,44,74,34,67,64,84,55,97,79,37,75,55,47,35,58,49,48,48,51,51,52,51,51,48,44,54,73,73,34,76,76,52,42,30,38,33,42,31,38,16,57,48,76,48,29,62,54,40,50,50,43,42,73,73,68,30,45,38,35,32,27,27,33,71,82,43,38,36,69,65,26,40,68,44,26,56,29,32,45,72,54,70,72,78,70,75,70,70,69,65,66,62,66,63,61,62,63,65,62,62,78,75,66,78,82,75,78,79,79,76,76,75,76,73,77,75,76,72,75,77,73,68,82,69,63,78,63,47,86,52,68,63,57,52,54,48,50,53,55,52,44,71,69,43,92,56,70,38,54,58,67,58,52,52,52,52,41,24,67,73,35,17,63,67,50,52,55,82,36,56,21,92,39,65,70,54,46,52,48,50,37,29,75,71,59,68,29,35,78,46,73,59,87,95,40,70,28,35,31,44,59,82,56,72,81,65,68,77,72,74,80,71,80,69,73,75,75,74,78,73,79,77,75,79,79,75,75,74,74,84,74,81,123

Nearest PDB structures (foldseek):
  5yaa-assembly4_D  TM=8.341E-01  e=3.951E-07  Mus musculus
  7abi-assembly1_7  TM=6.965E-01  e=1.707E-02  Homo sapiens
  2v1n-assembly1_A  TM=6.942E-01  e=2.499E-02  Homo sapiens
  1v4v-assembly1_B  TM=5.294E-01  e=3.222E-02  Thermus thermophilus
  6mdy-assembly1_C  TM=2.848E-01  e=4.029E+00  Legionella pneumophila subsp. pneumophila str. Philadelphia 1

Radius of gyration: 39.44 Å; Cα contacts (8 Å, |Δi|>4): 790; chains: 2; bounding box: 79×129×133 Å

Organism: Cystobacter fuscus (strain ATCC 25194 / DSM 2262 / NBRC 100088 / M29) (NCBI:txid1242864)

pLDDT: mean 77.64, std 26.41, range [21.33, 98.81]

Foldseek 3Di:
DPQFAEEAEEAAPCQFDPPQPHHLLPDDCVVVVVVVVVRGHYDHAEYFDQCVVRVNNVVNCVVVVYHYDHDDQPDPVRPCRRVVVRLVVVVCCLVVPVRNQEYEYEHQDLVCLVSLQVSVVSRHAYEYEHRPSSHDPNNQLSHLAYEYDDDPPPPCPVPPVVPPVPPPDPPDDDDDDDPPPPPPPDPPPPPLPDQDQDPLLLVLLLVVQVPDPDWAALVVSVSSSCNRGRHDDSVVRNDPDSVRSVVVCVVVLQWDWDDDPPGITIHGSPPPPPPPPPPPPPDPPDPPPPDPPPPDDPDPD/DPQFAEEAEEAAPCQFDPPQPHHLLRDDCVVVVVVVVVRGHYDHAEYFDQCVVRVNNVVNCVVVVYHYDHDDQPDPVRPCRRVVVRLVVVVCCLVVPVRNQEYEYEHQDLVCLVSLQVSVVSRHAYEYEHRPSSHDVNNQLSHLAYEYDDDPPPPCPVPPVVVVVPPPDPDDDDDDDPPPPPPPPPPPPPPLPDQDQDPLLLVLLLVCQVPDPDWAALVVSVSVSCNVGRHDDSVVRNDPDSVRSVVVCVVVLQWDWDDDPPGITIHGSPPPPPPDPPPPPPDPPDPPPPPPPPPDDPDDD